Protein AF-A0A955X770-F1 (afdb_monomer_lite)

pLDDT: mean 94.18, std 4.95, range [61.41, 98.62]

Foldseek 3Di:
DAEAADAAPALWQEWEAALQLQKIWTWFDHPFPPQAKIKIWIAGRPPRHTQEIDIDSHGWQYWYALHNQKIWTWGQQQKIWIWGRPDSYIDTLDIDGDPFTFNYWYADSNSQKIWTFGQQQKIWIWGDDPSDTDTQEIDRHDRGGWQEWDADPVQQKIWIWWQVQWIWIDRNRDHDDDTDIARHDPRIFNYWDDPNPQWIWTWHQCQWTWIAGNDDDSDIDTLCVPNGDNGTFNYKEKWDFAADPVRHTAQIWIWTFGLCQWIWIDRPDDNDRTDIDRPVANGWNYKYFRQDRPPDDLQQRRGWIWIRGSQAKIKIFGAGNNRDTDDIYIHHYVLVVLLVQCVDPDVVSVQVSLVVLLPDSDVSSLVSLLCQLPPPPDVVSNLSSLQSLLVSLVVVCLVSLVVQCPPPDPSNVVSSVNSND

Sequence (421 aa):
MSQIQGPHFERLTAIAGSVSGRLIAIGGRRDAEGVTNSRVHFFEGKKLKPSAALELAAPVAALAFLADDVLAMATPHGHVMGADVSGEVPKATFGFTLDAAALALTRDVEGQRLFAATEDGKLLAFAFQGGQLSTLAIHTLSPRPLRAVAFDSITETLAAAGDEGVVFCVKAGASGGEPRRMPCGQGGVFSLAFTGDGRIAAGCGDGSIRLCFLDGAVDEEDRSGDDAHRGAVHALVLGPELLDEAGRPRPRRLFSAGADGTLASWFIDGRRKPKQIALGSTMLSGAIWVAPGGRAKPEEAGGRIAVSTDDRRLVVITLGEKSEPGETIEVGSAFEGLAAMLQARAPQARLQAVEAAAQQREDEARELLERALGQDGAPEVRQKAAEALGEGLRRRSRPALRAALSDPKAPVRAAALAALT

Radius of gyration: 23.53 Å; chains: 1; bounding box: 68×46×67 Å

Secondary structure (DSSP, 8-state):
-EEEE-S--SEEEEEEE-TTS-EEEEEEE--STT---EEEEEEETTT--EEEEEEESS---EEEEEETTEEEEE-TTSEEEEEE-SSSS-EEEEEEE-SS-EEEEEE-TTS-EEEEEETTSEEEEEEEETTEEEEEEEEE--SS-EEEEEEETTTTEEEEEETT-EEEEEETT-S--PPEEEE-SSS-EEEEEE-SSSEEEEEETTS-EEEEESSSSS-EEESSGGG--SS-EEEEEEPPP-B-TTSPBPPPEEEEEETTSEEEEEESSS-PPPEEEE-S-S-EEEEEEEPPPTT--GGGTT-EEEEEETTS-EEEEEE-TT--EEEEEEEE-HHHHHHHHTT-SSHHHHHHHHHHHHT--SHHHHHHHHHHHHH-SSHHHHHHHHHHHHHTT-GGGHHHHHHHTT-SSHHHHHHHHHHH-

Structure (mmCIF, N/CA/C/O backbone):
data_AF-A0A955X770-F1
#
_entry.id   AF-A0A955X770-F1
#
loop_
_atom_site.group_PDB
_atom_site.id
_atom_site.type_symbol
_atom_site.label_atom_id
_atom_site.label_alt_id
_atom_site.label_comp_id
_atom_site.label_asym_id
_atom_site.label_entity_id
_atom_site.label_seq_id
_atom_site.pdbx_PDB_ins_code
_atom_site.Cartn_x
_atom_site.Cartn_y
_atom_site.Cartn_z
_atom_site.occupancy
_atom_site.B_iso_or_equiv
_atom_site.auth_seq_id
_atom_site.auth_comp_id
_atom_site.auth_asym_id
_atom_site.auth_atom_id
_atom_site.pdbx_PDB_model_num
ATOM 1 N N . MET A 1 1 ? 4.876 -15.143 13.921 1.00 61.41 1 MET A N 1
ATOM 2 C CA . MET A 1 1 ? 4.662 -13.756 13.476 1.00 61.41 1 MET A CA 1
ATOM 3 C C . MET A 1 1 ? 4.644 -12.889 14.712 1.00 61.41 1 MET A C 1
ATOM 5 O O . MET A 1 1 ? 3.901 -13.201 15.635 1.00 61.41 1 MET A O 1
ATOM 9 N N . SER A 1 2 ? 5.522 -11.896 14.782 1.00 75.25 2 SER A N 1
ATOM 10 C CA . SER A 1 2 ? 5.441 -10.843 15.796 1.00 75.25 2 SER A CA 1
ATOM 11 C C . SER A 1 2 ? 4.467 -9.773 15.293 1.00 75.25 2 SER A C 1
ATOM 13 O O . SER A 1 2 ? 4.477 -9.460 14.105 1.00 75.25 2 SER A O 1
ATOM 15 N N . GLN A 1 3 ? 3.595 -9.264 16.167 1.00 84.94 3 GLN A N 1
ATOM 16 C CA . GLN A 1 3 ? 2.564 -8.287 15.802 1.00 84.94 3 GLN A CA 1
ATOM 17 C C . GLN A 1 3 ? 2.824 -6.962 16.522 1.00 84.94 3 GLN A C 1
ATOM 19 O O . GLN A 1 3 ? 2.985 -6.925 17.744 1.00 84.94 3 GLN A O 1
ATOM 24 N N . ILE A 1 4 ? 2.869 -5.879 15.756 1.00 92.25 4 ILE A N 1
ATOM 25 C CA . ILE A 1 4 ? 3.017 -4.496 16.211 1.00 92.25 4 ILE A CA 1
ATOM 26 C C . ILE A 1 4 ? 1.720 -3.764 15.863 1.00 92.25 4 ILE A C 1
ATOM 28 O O . ILE A 1 4 ? 1.116 -4.025 14.828 1.00 92.25 4 ILE A O 1
ATOM 32 N N . GLN A 1 5 ? 1.277 -2.848 16.719 1.00 92.94 5 GLN A N 1
ATOM 33 C CA . GLN A 1 5 ? 0.098 -2.029 16.437 1.00 92.94 5 GLN A CA 1
ATOM 34 C C . GLN A 1 5 ? 0.513 -0.757 15.689 1.00 92.94 5 GLN A C 1
ATOM 36 O O . GLN A 1 5 ? 1.357 0.000 16.174 1.00 92.94 5 GLN A O 1
ATOM 41 N N . GLY A 1 6 ? -0.052 -0.545 14.502 1.00 95.12 6 GLY A N 1
ATOM 42 C CA . GLY A 1 6 ? 0.153 0.643 13.679 1.00 95.12 6 GLY A CA 1
ATOM 43 C C . GLY A 1 6 ? -0.866 1.755 13.973 1.00 95.12 6 GLY A C 1
ATOM 44 O O . GLY A 1 6 ? -1.921 1.498 14.551 1.00 95.12 6 GLY A O 1
ATOM 45 N N . PRO A 1 7 ? -0.568 3.009 13.587 1.00 96.19 7 PRO A N 1
ATOM 46 C CA . PRO A 1 7 ? -1.440 4.164 13.814 1.00 96.19 7 PRO A CA 1
ATOM 47 C C . PRO A 1 7 ? -2.494 4.384 12.712 1.00 96.19 7 PRO A C 1
ATOM 49 O O . PRO A 1 7 ? -3.288 5.320 12.807 1.00 96.19 7 PRO A O 1
ATOM 52 N N . HIS A 1 8 ? -2.482 3.581 11.648 1.00 97.44 8 HIS A N 1
ATOM 53 C CA . HIS A 1 8 ? -3.271 3.801 10.436 1.00 97.44 8 HIS A CA 1
ATOM 54 C C . HIS A 1 8 ? -4.674 3.193 10.512 1.00 97.44 8 HIS A C 1
ATOM 56 O O . HIS A 1 8 ? -4.870 2.105 11.051 1.00 97.44 8 HIS A O 1
ATOM 62 N N . PHE A 1 9 ? -5.651 3.882 9.924 1.00 96.75 9 PHE A N 1
ATOM 63 C CA . PHE A 1 9 ? -7.031 3.400 9.744 1.00 96.75 9 PHE A CA 1
ATOM 64 C C . PHE A 1 9 ? -7.335 3.058 8.276 1.00 96.75 9 PHE A C 1
ATOM 66 O O . PHE A 1 9 ? -8.386 2.504 7.955 1.00 96.75 9 PHE A O 1
ATOM 73 N N . GLU A 1 10 ? -6.414 3.396 7.380 1.00 97.12 10 GLU A N 1
ATOM 74 C CA . GLU A 1 10 ? -6.522 3.249 5.940 1.00 97.12 10 GLU A CA 1
ATOM 75 C C . GLU A 1 10 ? -6.457 1.781 5.508 1.00 97.12 10 GLU A C 1
ATOM 77 O O . GLU A 1 10 ? -5.620 1.008 5.982 1.00 97.12 10 GLU A O 1
ATOM 82 N N . ARG A 1 11 ? -7.282 1.423 4.519 1.00 96.50 11 ARG A N 1
ATOM 83 C CA . ARG A 1 11 ? -6.989 0.301 3.621 1.00 96.50 11 ARG A CA 1
ATOM 84 C C . ARG A 1 11 ? -5.791 0.694 2.784 1.00 96.50 11 ARG A C 1
ATOM 86 O O . ARG A 1 11 ? -5.846 1.697 2.069 1.00 96.50 11 ARG A O 1
ATOM 93 N N . LEU A 1 12 ? -4.702 -0.054 2.913 1.00 97.12 12 LEU A N 1
ATOM 94 C CA . LEU A 1 12 ? -3.436 0.331 2.312 1.00 97.12 12 LEU A CA 1
ATOM 95 C C . LEU A 1 12 ? -3.476 -0.010 0.826 1.00 97.12 12 LEU A C 1
ATOM 97 O O . LEU A 1 12 ? -3.638 -1.172 0.460 1.00 97.12 12 LEU A O 1
ATOM 101 N N . THR A 1 13 ? -3.323 0.998 -0.024 1.00 95.06 13 THR A N 1
ATOM 102 C CA . THR A 1 13 ? -3.301 0.847 -1.489 1.00 95.06 13 THR A CA 1
ATOM 103 C C . THR A 1 13 ? -1.971 1.254 -2.099 1.00 95.06 13 THR A C 1
ATOM 105 O O . THR A 1 13 ? -1.721 0.932 -3.252 1.00 95.06 13 THR A O 1
ATOM 108 N N . ALA A 1 14 ? -1.116 1.939 -1.339 1.00 97.00 14 ALA A N 1
ATOM 109 C CA . ALA A 1 14 ? 0.183 2.383 -1.803 1.00 97.00 14 ALA A CA 1
ATOM 110 C C . ALA A 1 14 ? 1.250 2.180 -0.725 1.00 97.00 14 ALA A C 1
ATOM 112 O O . ALA A 1 14 ? 1.012 2.367 0.473 1.00 97.00 14 ALA A O 1
ATOM 113 N N . ILE A 1 15 ? 2.451 1.830 -1.175 1.00 98.56 15 ILE A N 1
ATOM 114 C CA . ILE A 1 15 ? 3.625 1.620 -0.335 1.00 98.56 15 ILE A CA 1
ATOM 115 C C . ILE A 1 15 ? 4.878 2.071 -1.090 1.00 98.56 15 ILE A C 1
ATOM 117 O O . ILE A 1 15 ? 4.993 1.846 -2.291 1.00 98.56 15 ILE A O 1
ATOM 121 N N . ALA A 1 16 ? 5.815 2.711 -0.392 1.00 98.19 16 ALA A N 1
ATOM 122 C CA . ALA A 1 16 ? 7.107 3.112 -0.943 1.00 98.19 16 ALA A CA 1
ATOM 123 C C . ALA A 1 16 ? 8.222 2.987 0.099 1.00 98.19 16 ALA A C 1
ATOM 125 O O . ALA A 1 16 ? 8.013 3.239 1.285 1.00 98.19 16 ALA A O 1
ATOM 126 N N . GLY A 1 17 ? 9.414 2.597 -0.349 1.00 96.69 17 GLY A N 1
ATOM 127 C CA . GLY A 1 17 ? 10.620 2.535 0.475 1.00 96.69 17 GLY A CA 1
ATOM 128 C C . GLY A 1 17 ? 11.558 3.682 0.138 1.00 96.69 17 GLY A C 1
ATOM 129 O O . GLY A 1 17 ? 11.697 4.039 -1.034 1.00 96.69 17 GLY A O 1
ATOM 130 N N . SER A 1 18 ? 12.202 4.257 1.151 1.00 95.50 18 SER A N 1
ATOM 131 C CA . SER A 1 18 ? 13.267 5.233 0.930 1.00 95.50 18 SER A CA 1
ATOM 132 C C . SER A 1 18 ? 14.493 4.559 0.310 1.00 95.50 18 SER A C 1
ATOM 134 O O . SER A 1 18 ? 14.666 3.342 0.407 1.00 95.50 18 SER A O 1
ATOM 136 N N . VAL A 1 19 ? 15.358 5.346 -0.329 1.00 92.12 19 VAL A N 1
ATOM 137 C CA . VAL A 1 19 ? 16.505 4.842 -1.102 1.00 92.12 19 VAL A CA 1
ATOM 138 C C . VAL A 1 19 ? 17.432 3.962 -0.259 1.00 92.12 19 VAL A C 1
ATOM 140 O O . VAL A 1 19 ? 17.829 2.888 -0.701 1.00 92.12 19 VAL A O 1
ATOM 143 N N . SER A 1 20 ? 17.737 4.379 0.970 1.00 92.69 20 SER A N 1
ATOM 144 C CA . SER A 1 20 ? 18.577 3.612 1.899 1.00 92.69 20 SER A CA 1
ATOM 145 C C . SER A 1 20 ? 17.832 2.517 2.666 1.00 92.69 20 SER A C 1
ATOM 147 O O . SER A 1 20 ? 18.439 1.833 3.490 1.00 92.69 20 SER A O 1
ATOM 149 N N . GLY A 1 21 ? 16.519 2.363 2.461 1.00 93.56 21 GLY A N 1
ATOM 150 C CA . GLY A 1 21 ? 15.670 1.486 3.271 1.00 93.56 21 GLY A CA 1
ATOM 151 C C . GLY A 1 21 ? 15.427 2.003 4.694 1.00 93.56 21 GLY A C 1
ATOM 152 O O . GLY A 1 21 ? 14.926 1.267 5.547 1.00 93.56 21 GLY A O 1
ATOM 153 N N . ARG A 1 22 ? 15.778 3.265 4.981 1.00 94.81 22 ARG A N 1
ATOM 154 C CA . ARG A 1 22 ? 15.577 3.884 6.298 1.00 94.81 22 ARG A CA 1
ATOM 155 C C . ARG A 1 22 ? 14.100 4.068 6.624 1.00 94.81 22 ARG A C 1
ATOM 157 O O . ARG A 1 22 ? 13.730 3.866 7.781 1.00 94.81 22 ARG A O 1
ATOM 164 N N . LEU A 1 23 ? 13.281 4.443 5.644 1.00 96.31 23 LEU A N 1
ATOM 165 C CA . LEU A 1 23 ? 11.851 4.677 5.834 1.00 96.31 23 LEU A CA 1
ATOM 166 C C . LEU A 1 23 ? 11.001 3.774 4.941 1.00 96.31 23 LEU A C 1
ATOM 168 O O . LEU A 1 23 ? 11.362 3.468 3.805 1.00 96.31 23 LEU A O 1
ATOM 172 N N . ILE A 1 24 ? 9.838 3.404 5.466 1.00 98.12 24 ILE A N 1
ATOM 173 C CA . ILE A 1 24 ? 8.719 2.831 4.719 1.00 98.12 24 ILE A CA 1
ATOM 174 C C . ILE A 1 24 ? 7.556 3.811 4.849 1.00 98.12 24 ILE A C 1
ATOM 176 O O . ILE A 1 24 ? 7.177 4.165 5.965 1.00 98.12 24 ILE A O 1
ATOM 180 N N . ALA A 1 25 ? 6.996 4.240 3.723 1.00 98.38 25 ALA A N 1
ATOM 181 C CA . ALA A 1 25 ? 5.769 5.019 3.666 1.00 98.38 25 ALA A CA 1
ATOM 182 C C . ALA A 1 25 ? 4.618 4.116 3.219 1.00 98.38 25 ALA A C 1
ATOM 184 O O . ALA A 1 25 ? 4.750 3.394 2.229 1.00 98.38 25 ALA A O 1
ATOM 185 N N . ILE A 1 26 ? 3.494 4.175 3.926 1.00 98.50 26 ILE A N 1
ATOM 186 C CA . ILE A 1 26 ? 2.242 3.527 3.528 1.00 98.50 26 ILE A CA 1
ATOM 187 C C . ILE A 1 26 ? 1.131 4.564 3.453 1.00 98.50 26 ILE A C 1
ATOM 189 O O . ILE A 1 26 ? 1.088 5.505 4.244 1.00 98.50 26 ILE A O 1
ATOM 193 N N . GLY A 1 27 ? 0.211 4.378 2.519 1.00 97.44 27 GLY A N 1
ATOM 194 C CA . GLY A 1 27 ? -0.976 5.208 2.389 1.00 97.44 27 GLY A CA 1
ATOM 195 C C . GLY A 1 27 ? -2.106 4.430 1.740 1.00 97.44 27 GLY A C 1
ATOM 196 O O . GLY A 1 27 ? -1.912 3.332 1.206 1.00 97.44 27 GLY A O 1
ATOM 197 N N . GLY A 1 28 ? -3.301 5.002 1.765 1.00 96.56 28 GLY A N 1
ATOM 198 C CA . GLY A 1 28 ? -4.363 4.467 0.937 1.00 96.56 28 GLY A CA 1
ATOM 199 C C . GLY A 1 28 ? -5.678 5.193 1.068 1.00 96.56 28 GLY A C 1
ATOM 200 O O . GLY A 1 28 ? -5.723 6.406 0.878 1.00 96.56 28 GLY A O 1
ATOM 201 N N . ARG A 1 29 ? -6.754 4.447 1.315 1.00 95.75 29 ARG A N 1
ATOM 202 C CA . ARG A 1 29 ? -8.113 4.993 1.375 1.00 95.75 29 ARG A CA 1
ATOM 203 C C . ARG A 1 29 ? -8.807 4.621 2.672 1.00 95.75 29 ARG A C 1
ATOM 205 O O . ARG A 1 29 ? -8.610 3.531 3.207 1.00 95.75 29 ARG A O 1
ATOM 212 N N . ARG A 1 30 ? -9.681 5.506 3.133 1.00 95.50 30 ARG A N 1
ATOM 213 C CA . ARG A 1 30 ? -10.681 5.195 4.153 1.00 95.50 30 ARG A CA 1
ATOM 214 C C . ARG A 1 30 ? -11.963 4.770 3.446 1.00 95.50 30 ARG A C 1
ATOM 216 O O . ARG A 1 30 ? -12.318 5.333 2.417 1.00 95.50 30 ARG A O 1
ATOM 223 N N . ASP A 1 31 ? -12.616 3.736 3.953 1.00 91.50 31 ASP A N 1
ATOM 224 C CA . ASP A 1 31 ? -13.779 3.092 3.328 1.00 91.50 31 ASP A CA 1
ATOM 225 C C . ASP A 1 31 ? -15.113 3.480 3.984 1.00 91.50 31 ASP A C 1
ATOM 227 O O . ASP A 1 31 ? -16.155 2.897 3.692 1.00 91.50 31 ASP A O 1
ATOM 231 N N . ALA A 1 32 ? -15.092 4.499 4.844 1.00 91.12 32 ALA A N 1
ATOM 232 C CA . ALA A 1 32 ? -16.288 5.093 5.418 1.00 91.12 32 ALA A CA 1
ATOM 233 C C . ALA A 1 32 ? -16.945 6.099 4.457 1.00 91.12 32 ALA A C 1
ATOM 235 O O . ALA A 1 32 ? -16.284 6.931 3.835 1.00 91.12 32 ALA A O 1
ATOM 236 N N . GLU A 1 33 ? -18.276 6.067 4.380 1.00 86.38 33 GLU A N 1
ATOM 237 C CA . GLU A 1 33 ? -19.050 6.973 3.530 1.00 86.38 33 GLU A CA 1
ATOM 238 C C . GLU A 1 33 ? -18.791 8.452 3.883 1.00 86.38 33 GLU A C 1
ATOM 240 O O . GLU A 1 33 ? -18.834 8.866 5.047 1.00 86.38 33 GLU A O 1
ATOM 245 N N . GLY A 1 34 ? -18.514 9.263 2.858 1.00 86.19 34 GLY A N 1
ATOM 246 C CA . GLY A 1 34 ? -18.238 10.694 3.005 1.00 86.19 34 GLY A CA 1
ATOM 247 C C . GLY A 1 34 ? -16.888 11.029 3.652 1.00 86.19 34 GLY A C 1
ATOM 248 O O . GLY A 1 34 ? -16.647 12.197 3.948 1.00 86.19 34 GLY A O 1
ATOM 249 N N . VAL A 1 35 ? -16.017 10.044 3.887 1.00 90.88 35 VAL A N 1
ATOM 250 C CA . VAL A 1 35 ? -14.637 10.267 4.333 1.00 90.88 35 VAL A CA 1
ATOM 251 C C . VAL A 1 35 ? -13.724 10.269 3.114 1.00 90.88 35 VAL A C 1
ATOM 253 O O . VAL A 1 35 ? -13.525 9.241 2.476 1.00 90.88 35 VAL A O 1
ATOM 256 N N . THR A 1 36 ? -13.177 11.436 2.781 1.00 90.31 36 THR A N 1
ATOM 257 C CA . THR A 1 36 ? -12.259 11.595 1.641 1.00 90.31 36 THR A CA 1
ATOM 258 C C . THR A 1 36 ? -10.816 11.798 2.077 1.00 90.31 36 THR A C 1
ATOM 260 O O . THR A 1 36 ? -9.906 11.548 1.294 1.00 90.31 36 THR A O 1
ATOM 263 N N . ASN A 1 37 ? -10.587 12.239 3.315 1.00 93.62 37 ASN A N 1
ATOM 264 C CA . ASN A 1 37 ? -9.243 12.436 3.829 1.00 93.62 37 ASN A CA 1
ATOM 265 C C . ASN A 1 37 ? -8.536 11.100 4.092 1.00 93.62 37 ASN A C 1
ATOM 267 O O . ASN A 1 37 ? -9.158 10.075 4.373 1.00 93.62 37 ASN A O 1
ATOM 271 N N . SER A 1 38 ? -7.213 11.135 4.026 1.00 95.75 38 SER A N 1
ATOM 272 C CA . SER A 1 38 ? -6.336 10.000 4.293 1.00 95.75 38 SER A CA 1
ATOM 273 C C . SER A 1 38 ? -5.038 10.500 4.907 1.00 95.75 38 SER A C 1
ATOM 275 O O . SER A 1 38 ? -4.719 11.683 4.819 1.00 95.75 38 SER A O 1
ATOM 277 N N . ARG A 1 39 ? -4.250 9.595 5.479 1.00 96.12 39 ARG A N 1
ATOM 278 C CA . ARG A 1 39 ? -2.874 9.876 5.872 1.00 96.12 39 ARG A CA 1
ATOM 279 C C . ARG A 1 39 ? -1.887 9.016 5.101 1.00 96.12 39 ARG A C 1
ATOM 281 O O . ARG A 1 39 ? -2.197 7.898 4.686 1.00 96.12 39 ARG A O 1
ATOM 288 N N . VAL A 1 40 ? -0.680 9.548 4.950 1.00 97.56 40 VAL A N 1
ATOM 289 C CA . VAL A 1 40 ? 0.520 8.753 4.683 1.00 97.56 40 VAL A CA 1
ATOM 290 C C . VAL A 1 40 ? 1.260 8.585 5.998 1.00 97.56 40 VAL A C 1
ATOM 292 O O . VAL A 1 40 ? 1.546 9.571 6.675 1.00 97.56 40 VAL A O 1
ATOM 295 N N . HIS A 1 41 ? 1.565 7.346 6.361 1.00 97.69 41 HIS A N 1
ATOM 296 C CA . HIS A 1 41 ? 2.258 6.997 7.599 1.00 97.69 41 HIS A CA 1
ATOM 297 C C . HIS A 1 41 ? 3.672 6.533 7.292 1.00 97.69 41 HIS A C 1
ATOM 299 O O . HIS A 1 41 ? 3.893 5.783 6.339 1.00 97.69 41 HIS A O 1
ATOM 305 N N . PHE A 1 42 ? 4.617 6.951 8.126 1.00 97.38 42 PHE A N 1
ATOM 306 C CA . PHE A 1 42 ? 6.033 6.650 7.979 1.00 97.38 42 PHE A CA 1
ATOM 307 C C . PHE A 1 42 ? 6.506 5.744 9.109 1.00 97.38 42 PHE A C 1
ATOM 309 O O . PHE A 1 42 ? 6.195 5.974 10.280 1.00 97.38 42 PHE A O 1
ATOM 316 N N . PHE A 1 43 ? 7.286 4.728 8.753 1.00 96.94 43 PHE A N 1
ATOM 317 C CA . PHE A 1 43 ? 7.872 3.767 9.678 1.00 96.94 43 PHE A CA 1
ATOM 318 C C . PHE A 1 43 ? 9.380 3.680 9.473 1.00 96.94 43 PHE A C 1
ATOM 320 O O . PHE A 1 43 ? 9.862 3.682 8.340 1.00 96.94 43 PHE A O 1
ATOM 327 N N . GLU A 1 44 ? 10.129 3.510 10.562 1.00 94.88 44 GLU A N 1
ATOM 328 C CA . GLU A 1 44 ? 11.535 3.104 10.491 1.00 94.88 44 GLU A CA 1
ATOM 329 C C . GLU A 1 44 ? 11.652 1.719 9.827 1.00 94.88 44 GLU A C 1
ATOM 331 O O . GLU A 1 44 ? 11.103 0.742 10.335 1.00 94.88 44 GLU A O 1
ATOM 336 N N . GLY A 1 45 ? 12.430 1.578 8.753 1.00 92.44 45 GLY A N 1
ATOM 337 C CA . GLY A 1 45 ? 12.484 0.341 7.959 1.00 92.44 45 GLY A CA 1
ATOM 338 C C . GLY A 1 45 ? 12.980 -0.900 8.718 1.00 92.44 45 GLY A C 1
ATOM 339 O O . GLY A 1 45 ? 12.553 -2.021 8.433 1.00 92.44 45 GLY A O 1
ATOM 340 N N . LYS A 1 46 ? 13.840 -0.728 9.738 1.00 90.44 46 LYS A N 1
ATOM 341 C CA . LYS A 1 46 ? 14.363 -1.851 10.545 1.00 90.44 46 LYS A CA 1
ATOM 342 C C . LYS A 1 46 ? 13.473 -2.209 11.737 1.00 90.44 46 LYS A C 1
ATOM 344 O O . LYS A 1 46 ? 13.197 -3.386 11.964 1.00 90.44 46 LYS A O 1
ATOM 349 N N . LYS A 1 47 ? 13.066 -1.220 12.533 1.00 91.94 47 LYS A N 1
ATOM 350 C CA . LYS A 1 47 ? 12.312 -1.451 13.778 1.00 91.94 47 LYS A CA 1
ATOM 351 C C . LYS A 1 47 ? 10.801 -1.403 13.592 1.00 91.94 47 LYS A C 1
ATOM 353 O O . LYS A 1 47 ? 10.088 -1.794 14.507 1.00 91.94 47 LYS A O 1
ATOM 358 N N . LEU A 1 48 ? 10.334 -0.916 12.441 1.00 95.44 48 LEU A N 1
ATOM 359 C CA . LEU A 1 48 ? 8.921 -0.691 12.138 1.00 95.44 48 LEU A CA 1
ATOM 360 C C . LEU A 1 48 ? 8.239 0.187 13.192 1.00 95.44 48 LEU A C 1
ATOM 362 O O . LEU A 1 48 ? 7.060 0.031 13.494 1.00 95.44 48 LEU A O 1
ATOM 366 N N . LYS A 1 49 ? 9.004 1.118 13.771 1.00 94.62 49 LYS A N 1
ATOM 367 C CA . LYS A 1 49 ? 8.474 2.117 14.687 1.00 94.62 49 LYS A CA 1
ATOM 368 C C . LYS A 1 49 ? 7.826 3.232 13.857 1.00 94.62 49 LYS A C 1
ATOM 370 O O . LYS A 1 49 ? 8.504 3.744 12.964 1.00 94.62 49 LYS A O 1
ATOM 375 N N . PRO A 1 50 ? 6.576 3.631 14.146 1.00 94.75 50 PRO A N 1
ATOM 376 C CA . PRO A 1 50 ? 5.979 4.811 13.531 1.00 94.75 50 PRO A CA 1
ATOM 377 C C . PRO A 1 50 ? 6.819 6.056 13.840 1.00 94.75 50 PRO A C 1
ATOM 379 O O . PRO A 1 50 ? 7.154 6.296 15.004 1.00 94.75 50 PRO A O 1
ATOM 382 N N . SER A 1 51 ? 7.172 6.826 12.813 1.00 92.69 51 SER A N 1
ATOM 383 C CA . SER A 1 51 ? 8.010 8.025 12.944 1.00 92.69 51 SER A CA 1
ATOM 384 C C . SER A 1 51 ? 7.232 9.318 12.719 1.00 92.69 51 SER A C 1
ATOM 386 O O . SER A 1 51 ? 7.455 10.283 13.441 1.00 92.69 51 SER A O 1
ATOM 388 N N . ALA A 1 52 ? 6.321 9.339 11.746 1.00 94.19 52 ALA A N 1
ATOM 389 C CA . ALA A 1 52 ? 5.531 10.512 11.391 1.00 94.19 52 ALA A CA 1
ATOM 390 C C . ALA A 1 52 ? 4.271 10.119 10.605 1.00 94.19 52 ALA A C 1
ATOM 392 O O . ALA A 1 52 ? 4.153 8.990 10.122 1.00 94.19 52 ALA A O 1
ATOM 393 N N . ALA A 1 53 ? 3.356 11.071 10.426 1.00 95.44 53 ALA A N 1
ATOM 394 C CA . ALA A 1 53 ? 2.244 10.961 9.490 1.00 95.44 53 ALA A CA 1
ATOM 395 C C . ALA A 1 53 ? 1.973 12.312 8.815 1.00 95.44 53 ALA A C 1
ATOM 397 O O . ALA A 1 53 ? 2.197 13.364 9.414 1.00 95.44 53 ALA A O 1
ATOM 398 N N . LEU A 1 54 ? 1.483 12.271 7.578 1.00 95.62 54 LEU A N 1
ATOM 399 C CA . LEU A 1 54 ? 1.076 13.440 6.805 1.00 95.62 54 LEU A CA 1
ATOM 400 C C . LEU A 1 54 ? -0.399 13.320 6.420 1.00 95.62 54 LEU A C 1
ATOM 402 O O . LEU A 1 54 ? -0.798 12.337 5.801 1.00 95.62 54 LEU A O 1
ATOM 406 N N . GLU A 1 55 ? -1.189 14.328 6.781 1.00 94.62 55 GLU A N 1
ATOM 407 C CA . GLU A 1 55 ? -2.611 14.433 6.442 1.00 94.62 55 GLU A CA 1
ATOM 408 C C . GLU A 1 55 ? -2.811 14.881 4.995 1.00 94.62 55 GLU A C 1
ATOM 410 O O . GLU A 1 55 ? -2.159 15.813 4.523 1.00 94.62 55 GLU A O 1
ATOM 415 N N . LEU A 1 56 ? -3.770 14.256 4.319 1.00 93.69 56 LEU A N 1
ATOM 416 C CA . LEU A 1 56 ? -4.163 14.550 2.948 1.00 93.69 56 LEU A CA 1
ATOM 417 C C . LEU A 1 56 ? -5.686 14.673 2.860 1.00 93.69 56 LEU A C 1
ATOM 419 O O . LEU A 1 56 ? -6.431 13.941 3.509 1.00 93.69 56 LEU A O 1
ATOM 423 N N . ALA A 1 57 ? -6.164 15.581 2.010 1.00 92.88 57 ALA A N 1
ATOM 424 C CA . ALA A 1 57 ? -7.598 15.782 1.777 1.00 92.88 57 ALA A CA 1
ATOM 425 C C . ALA A 1 57 ? -8.240 14.701 0.880 1.00 92.88 57 ALA A C 1
ATOM 427 O O . ALA A 1 57 ? -9.463 14.678 0.731 1.00 92.88 57 ALA A O 1
ATOM 428 N N . ALA A 1 58 ? -7.418 13.828 0.289 1.00 94.25 58 ALA A N 1
ATOM 429 C CA . ALA A 1 58 ? -7.807 12.781 -0.647 1.00 94.25 58 ALA A CA 1
ATOM 430 C C . ALA A 1 58 ? -7.062 11.464 -0.340 1.00 94.25 58 ALA A C 1
ATOM 432 O O . ALA A 1 58 ? -6.009 11.500 0.309 1.00 94.25 58 ALA A O 1
ATOM 433 N N . PRO A 1 59 ? -7.556 10.314 -0.839 1.00 95.94 59 PRO A N 1
ATOM 434 C CA . PRO A 1 59 ? -6.839 9.046 -0.768 1.00 95.94 59 PRO A CA 1
ATOM 435 C C . PRO A 1 59 ? -5.510 9.072 -1.528 1.00 95.94 59 PRO A C 1
ATOM 437 O O . PRO A 1 59 ? -5.277 9.916 -2.396 1.00 95.94 59 PRO A O 1
ATOM 440 N N . VAL A 1 60 ? -4.665 8.088 -1.241 1.00 96.44 60 VAL A N 1
ATOM 441 C CA . VAL A 1 60 ? -3.358 7.911 -1.882 1.00 96.44 60 VAL A CA 1
ATOM 442 C C . VAL A 1 60 ? -3.444 6.812 -2.937 1.00 96.44 60 VAL A C 1
ATOM 444 O O . VAL A 1 60 ? -3.725 5.657 -2.620 1.00 96.44 60 VAL A O 1
ATOM 447 N N . ALA A 1 61 ? -3.184 7.174 -4.191 1.00 96.06 61 ALA A N 1
ATOM 448 C CA . ALA A 1 61 ? -3.146 6.248 -5.320 1.00 96.06 61 ALA A CA 1
ATOM 449 C C . ALA A 1 61 ? -1.754 5.629 -5.508 1.00 96.06 61 ALA A C 1
ATOM 451 O O . ALA A 1 61 ? -1.645 4.424 -5.698 1.00 96.06 61 ALA A O 1
ATOM 452 N N . ALA A 1 62 ? -0.691 6.433 -5.410 1.00 97.62 62 ALA A N 1
ATOM 453 C CA . ALA A 1 62 ? 0.680 5.968 -5.597 1.00 97.62 62 ALA A CA 1
ATOM 454 C C . ALA A 1 62 ? 1.675 6.761 -4.743 1.00 97.62 62 ALA A C 1
ATOM 456 O O . ALA A 1 62 ? 1.448 7.929 -4.420 1.00 97.62 62 ALA A O 1
ATOM 457 N N . LEU A 1 63 ? 2.791 6.119 -4.401 1.00 98.38 63 LEU A N 1
ATOM 458 C CA . LEU A 1 63 ? 3.874 6.675 -3.591 1.00 98.38 63 LEU A CA 1
ATOM 459 C C . LEU A 1 63 ? 5.222 6.382 -4.257 1.00 98.38 63 LEU A C 1
ATOM 461 O O . LEU A 1 63 ? 5.433 5.274 -4.741 1.00 98.38 63 LEU A O 1
ATOM 465 N N . ALA A 1 64 ? 6.149 7.339 -4.225 1.00 97.69 64 ALA A N 1
ATOM 466 C CA . ALA A 1 64 ? 7.541 7.118 -4.613 1.00 97.69 64 ALA A CA 1
ATOM 467 C C . ALA A 1 64 ? 8.475 8.069 -3.857 1.00 97.69 64 ALA A C 1
ATOM 469 O O . ALA A 1 64 ? 8.275 9.281 -3.863 1.00 97.69 64 ALA A O 1
ATOM 470 N N . PHE A 1 65 ? 9.520 7.541 -3.222 1.00 97.12 65 PHE A N 1
ATOM 471 C CA . PHE A 1 65 ? 10.589 8.381 -2.680 1.00 97.12 65 PHE A CA 1
ATOM 472 C C . PHE A 1 65 ? 11.498 8.845 -3.813 1.00 97.12 65 PHE A C 1
ATOM 474 O O . PHE A 1 65 ? 12.044 7.997 -4.514 1.00 97.12 65 PHE A O 1
ATOM 481 N N . LEU A 1 66 ? 11.676 10.161 -3.957 1.00 94.94 66 LEU A N 1
ATOM 482 C CA . LEU A 1 66 ? 12.665 10.790 -4.840 1.00 94.94 66 LEU A CA 1
ATOM 483 C C . LEU A 1 66 ? 14.054 10.767 -4.199 1.00 94.94 66 LEU A C 1
ATOM 485 O O . LEU A 1 66 ? 15.029 10.405 -4.839 1.00 94.94 66 LEU A O 1
ATOM 489 N N . ALA A 1 67 ? 14.126 11.061 -2.905 1.00 91.88 67 ALA A N 1
ATOM 490 C CA . ALA A 1 67 ? 15.327 10.942 -2.084 1.00 91.88 67 ALA A CA 1
ATOM 491 C C . ALA A 1 67 ? 14.964 10.272 -0.754 1.00 91.88 67 ALA A C 1
ATOM 493 O O . ALA A 1 67 ? 13.795 9.992 -0.505 1.00 91.88 67 ALA A O 1
ATOM 494 N N . ASP A 1 68 ? 15.931 10.037 0.133 1.00 91.50 68 ASP A N 1
ATOM 495 C CA . ASP A 1 68 ? 15.645 9.421 1.438 1.00 91.50 68 ASP A CA 1
ATOM 496 C C . ASP A 1 68 ? 14.671 10.220 2.314 1.00 91.50 68 ASP A C 1
ATOM 498 O O . ASP A 1 68 ? 14.024 9.644 3.190 1.00 91.50 68 ASP A O 1
ATOM 502 N N . ASP A 1 69 ? 14.582 11.523 2.061 1.00 93.44 69 ASP A N 1
ATOM 503 C CA . ASP A 1 69 ? 13.765 12.482 2.796 1.00 93.44 69 ASP A CA 1
ATOM 504 C C . ASP A 1 69 ? 12.712 13.170 1.922 1.00 93.44 69 ASP A C 1
ATOM 506 O O . ASP A 1 69 ? 12.002 14.035 2.413 1.00 93.44 69 ASP A O 1
ATOM 510 N N . VAL A 1 70 ? 12.579 12.818 0.638 1.00 95.19 70 VAL A N 1
ATOM 511 C CA . VAL A 1 70 ? 11.617 13.472 -0.265 1.00 95.19 70 VAL A CA 1
ATOM 512 C C . VAL A 1 70 ? 10.667 12.435 -0.840 1.00 95.19 70 VAL A C 1
ATOM 514 O O . VAL A 1 70 ? 11.077 11.598 -1.643 1.00 95.19 70 VAL A O 1
ATOM 517 N N . LEU A 1 71 ? 9.395 12.506 -0.453 1.00 97.19 71 LEU A N 1
ATOM 518 C CA . LEU A 1 71 ? 8.333 11.620 -0.923 1.00 97.19 71 LEU A CA 1
ATOM 519 C C . LEU A 1 71 ? 7.430 12.343 -1.927 1.00 97.19 71 LEU A C 1
ATOM 521 O O . LEU A 1 71 ? 6.919 13.418 -1.629 1.00 97.19 71 LEU A O 1
ATOM 525 N N . ALA A 1 72 ? 7.179 11.721 -3.077 1.00 97.50 72 ALA A N 1
ATOM 526 C CA . ALA A 1 72 ? 6.113 12.079 -4.004 1.00 97.50 72 ALA A CA 1
ATOM 527 C C . ALA A 1 72 ? 4.881 11.188 -3.770 1.00 97.50 72 ALA A C 1
ATOM 529 O O . ALA A 1 72 ? 4.995 9.977 -3.561 1.00 97.50 72 ALA A O 1
ATOM 530 N N . MET A 1 73 ? 3.701 11.798 -3.812 1.00 97.56 73 MET A N 1
ATOM 531 C CA . MET A 1 73 ? 2.410 11.178 -3.521 1.00 97.56 73 MET A CA 1
ATOM 532 C C . MET A 1 73 ? 1.418 11.575 -4.605 1.00 97.56 73 MET A C 1
ATOM 534 O O . MET A 1 73 ? 1.248 12.764 -4.866 1.00 97.56 73 MET A O 1
ATOM 538 N N . ALA A 1 74 ? 0.745 10.605 -5.214 1.00 97.12 74 ALA A N 1
ATOM 539 C CA . ALA A 1 74 ? -0.343 10.858 -6.150 1.00 97.12 74 ALA A CA 1
ATOM 540 C C . ALA A 1 74 ? -1.695 10.526 -5.525 1.00 97.12 74 ALA A C 1
ATOM 542 O O . ALA A 1 74 ? -1.832 9.549 -4.786 1.00 97.12 74 ALA A O 1
ATOM 543 N N . THR A 1 75 ? -2.702 11.321 -5.867 1.00 95.69 75 THR A N 1
ATOM 544 C CA . THR A 1 75 ? -4.100 11.110 -5.477 1.00 95.69 75 THR A CA 1
ATOM 545 C C . THR A 1 75 ? -4.927 10.606 -6.668 1.00 95.69 75 THR A C 1
ATOM 547 O O . THR A 1 75 ? -4.565 10.868 -7.821 1.00 95.69 75 THR A O 1
ATOM 550 N N . PRO A 1 76 ? -6.084 9.962 -6.427 1.00 92.44 76 PRO A N 1
ATOM 551 C CA . PRO A 1 76 ? -7.016 9.567 -7.487 1.00 92.44 76 PRO A CA 1
ATOM 552 C C . PRO A 1 76 ? -7.592 10.723 -8.321 1.00 92.44 76 PRO A C 1
ATOM 554 O O . PRO A 1 76 ? -8.274 10.475 -9.305 1.00 92.44 76 PRO A O 1
ATOM 557 N N . HIS A 1 77 ? -7.357 11.981 -7.941 1.00 90.25 77 HIS A N 1
ATOM 558 C CA . HIS A 1 77 ? -7.864 13.161 -8.653 1.00 90.25 77 HIS A CA 1
ATOM 559 C C . HIS A 1 77 ? -6.777 13.874 -9.473 1.00 90.25 77 HIS A C 1
ATOM 561 O O . HIS A 1 77 ? -6.933 15.036 -9.828 1.00 90.25 77 HIS A O 1
ATOM 567 N N . GLY A 1 78 ? -5.645 13.209 -9.733 1.00 92.81 78 GLY A N 1
ATOM 568 C CA . GLY A 1 78 ? -4.549 13.766 -10.535 1.00 92.81 78 GLY A CA 1
ATOM 569 C C . GLY A 1 78 ? -3.635 14.731 -9.780 1.00 92.81 78 GLY A C 1
ATOM 570 O O . GLY A 1 78 ? -2.594 15.117 -10.309 1.00 92.81 78 GLY A O 1
ATOM 571 N N . HIS A 1 79 ? -3.951 15.098 -8.533 1.00 95.19 79 HIS A N 1
ATOM 572 C CA . HIS A 1 79 ? -3.021 15.872 -7.713 1.00 95.19 79 HIS A CA 1
ATOM 573 C C . HIS A 1 79 ? -1.808 15.020 -7.349 1.00 95.19 79 HIS A C 1
ATOM 575 O O . HIS A 1 79 ? -1.960 13.926 -6.796 1.00 95.19 79 HIS A O 1
ATOM 581 N N . VAL A 1 80 ? -0.622 15.555 -7.622 1.00 95.50 80 VAL A N 1
ATOM 582 C CA . VAL A 1 80 ? 0.663 15.004 -7.204 1.00 95.50 80 VAL A CA 1
ATOM 583 C C . VAL A 1 80 ? 1.320 16.004 -6.264 1.00 95.50 80 VAL A C 1
ATOM 585 O O . VAL A 1 80 ? 1.458 17.181 -6.593 1.00 95.50 80 VAL A O 1
ATOM 588 N N . MET A 1 81 ? 1.712 15.541 -5.082 1.00 94.88 81 MET A N 1
ATOM 589 C CA . MET A 1 81 ? 2.269 16.356 -4.006 1.00 94.88 81 MET A CA 1
ATOM 590 C C . MET A 1 81 ? 3.603 15.783 -3.537 1.00 94.88 81 MET A C 1
ATOM 592 O O . MET A 1 81 ? 3.777 14.569 -3.466 1.00 94.88 81 MET A O 1
ATOM 596 N N . GLY A 1 82 ? 4.531 16.666 -3.191 1.00 95.19 82 GLY A N 1
ATOM 597 C CA . GLY A 1 82 ? 5.810 16.339 -2.581 1.00 95.19 82 GLY A CA 1
ATOM 598 C C . GLY A 1 82 ? 5.823 16.682 -1.101 1.00 95.19 82 GLY A C 1
ATOM 599 O O . GLY A 1 82 ? 5.231 17.686 -0.701 1.00 95.19 82 GLY A O 1
ATOM 600 N N . ALA A 1 83 ? 6.529 15.895 -0.296 1.00 95.62 83 ALA A N 1
ATOM 601 C CA . ALA A 1 83 ? 6.824 16.233 1.088 1.00 95.62 83 ALA A CA 1
ATOM 602 C C . ALA A 1 83 ? 8.280 15.934 1.461 1.00 95.62 83 ALA A C 1
ATOM 604 O O . ALA A 1 83 ? 8.826 14.900 1.078 1.00 95.62 83 ALA A O 1
ATOM 605 N N . ASP A 1 84 ? 8.876 16.841 2.233 1.00 94.94 84 ASP A N 1
ATOM 606 C CA . ASP A 1 84 ? 10.112 16.631 2.982 1.00 94.94 84 ASP A CA 1
ATOM 607 C C . ASP A 1 84 ? 9.767 15.953 4.313 1.00 94.94 84 ASP A C 1
ATOM 609 O O . ASP A 1 84 ? 8.925 16.445 5.069 1.00 94.94 84 ASP A O 1
ATOM 613 N N . VAL A 1 85 ? 10.400 14.813 4.580 1.00 94.50 85 VAL A N 1
ATOM 614 C CA . VAL A 1 85 ? 10.176 13.958 5.754 1.00 94.50 85 VAL A CA 1
ATOM 615 C C . VAL A 1 85 ? 11.427 13.833 6.634 1.00 94.50 85 VAL A C 1
ATOM 617 O O . VAL A 1 85 ? 11.506 12.933 7.468 1.00 94.50 85 VAL A O 1
ATOM 620 N N . SER A 1 86 ? 12.404 14.728 6.463 1.00 91.81 86 SER A N 1
ATOM 621 C CA . SER A 1 86 ? 13.633 14.768 7.270 1.00 91.81 86 SER A CA 1
ATOM 622 C C . SER A 1 86 ? 13.394 15.200 8.719 1.00 91.81 86 SER A C 1
ATOM 624 O O . SER A 1 86 ? 14.129 14.797 9.623 1.00 91.81 86 SER A O 1
ATOM 626 N N . GLY A 1 87 ? 12.371 16.027 8.949 1.00 86.06 87 GLY A N 1
ATOM 627 C CA . GLY A 1 87 ? 11.962 16.488 10.273 1.00 86.06 87 GLY A CA 1
ATOM 628 C C . GLY A 1 87 ? 10.923 15.582 10.937 1.00 86.06 87 GLY A C 1
ATOM 629 O O . GLY A 1 87 ? 10.315 14.727 10.302 1.00 86.06 87 GLY A O 1
ATOM 630 N N . GLU A 1 88 ? 10.656 15.825 12.224 1.00 85.12 88 GLU A N 1
ATOM 631 C CA . GLU A 1 88 ? 9.598 15.116 12.968 1.00 85.12 88 GLU A CA 1
ATOM 632 C C . GLU A 1 88 ? 8.200 15.334 12.370 1.00 85.12 88 GLU A C 1
ATOM 634 O O . GLU A 1 88 ? 7.329 14.471 12.464 1.00 85.12 88 GLU A O 1
ATOM 639 N N . VAL A 1 89 ? 7.990 16.494 11.742 1.00 91.19 89 VAL A N 1
ATOM 640 C CA . VAL A 1 89 ? 6.743 16.851 11.065 1.00 91.19 89 VAL A CA 1
ATOM 641 C C . VAL A 1 89 ? 7.020 16.973 9.567 1.00 91.19 89 VAL A C 1
ATOM 643 O O . VAL A 1 89 ? 7.756 17.887 9.176 1.00 91.19 89 VAL A O 1
ATOM 646 N N . PRO A 1 90 ? 6.431 16.098 8.730 1.00 93.88 90 PRO A N 1
ATOM 647 C CA . PRO A 1 90 ? 6.528 16.195 7.283 1.00 93.88 90 PRO A CA 1
ATOM 648 C C . PRO A 1 90 ? 6.010 17.537 6.765 1.00 93.88 90 PRO A C 1
ATOM 650 O O . PRO A 1 90 ? 4.970 18.027 7.212 1.00 93.88 90 PRO A O 1
ATOM 653 N N . LYS A 1 91 ? 6.714 18.130 5.801 1.00 91.88 91 LYS A N 1
ATOM 654 C CA . LYS A 1 91 ? 6.362 19.428 5.210 1.00 91.88 91 LYS A CA 1
ATOM 655 C C . LYS A 1 91 ? 6.137 19.285 3.719 1.00 91.88 91 LYS A C 1
ATOM 657 O O . LYS A 1 91 ? 6.999 18.766 3.023 1.00 91.88 91 LYS A O 1
ATOM 662 N N . ALA A 1 92 ? 5.010 19.788 3.221 1.00 91.81 92 ALA A N 1
ATOM 663 C CA . ALA A 1 92 ? 4.766 19.842 1.785 1.00 91.81 92 ALA A CA 1
ATOM 664 C C . ALA A 1 92 ? 5.841 20.699 1.087 1.00 91.81 92 ALA A C 1
ATOM 666 O O . ALA A 1 92 ? 6.145 21.801 1.544 1.00 91.81 92 ALA A O 1
ATOM 667 N N . THR A 1 93 ? 6.410 20.189 -0.004 1.00 92.88 93 THR A N 1
ATOM 668 C CA . THR A 1 93 ? 7.494 20.839 -0.761 1.00 92.88 93 THR A CA 1
ATOM 669 C C . THR A 1 93 ? 7.051 21.303 -2.139 1.00 92.88 93 THR A C 1
ATOM 671 O O . THR A 1 93 ? 7.425 22.393 -2.563 1.00 92.88 93 THR A O 1
ATOM 674 N N . PHE A 1 94 ? 6.225 20.514 -2.823 1.00 92.88 94 PHE A N 1
ATOM 675 C CA . PHE A 1 94 ? 5.669 20.858 -4.129 1.00 92.88 94 PHE A CA 1
ATOM 676 C C . PHE A 1 94 ? 4.280 20.267 -4.325 1.00 92.88 94 PHE A C 1
ATOM 678 O O . PHE A 1 94 ? 3.863 19.354 -3.615 1.00 92.88 94 PHE A O 1
ATOM 685 N N . GLY A 1 95 ? 3.565 20.777 -5.322 1.00 92.75 95 GLY A N 1
ATOM 686 C CA . GLY A 1 95 ? 2.278 20.243 -5.731 1.00 92.75 95 GLY A CA 1
ATOM 687 C C . GLY A 1 95 ? 1.928 20.687 -7.142 1.00 92.75 95 GLY A C 1
ATOM 688 O O . GLY A 1 95 ? 2.182 21.830 -7.516 1.00 92.75 95 GLY A O 1
ATOM 689 N N . PHE A 1 96 ? 1.354 19.782 -7.921 1.00 91.69 96 PHE A N 1
ATOM 690 C CA . PHE A 1 96 ? 0.831 20.056 -9.253 1.00 91.69 96 PHE A CA 1
ATOM 691 C C . PHE A 1 96 ? -0.350 19.128 -9.539 1.00 91.69 96 PHE A C 1
ATOM 693 O O . PHE A 1 96 ? -0.608 18.177 -8.800 1.00 91.69 96 PHE A O 1
ATOM 700 N N . THR A 1 97 ? -1.102 19.435 -10.589 1.00 95.38 97 THR A N 1
ATOM 701 C CA . THR A 1 97 ? -2.279 18.656 -10.982 1.00 95.38 97 THR A CA 1
ATOM 702 C C . THR A 1 97 ? -2.077 18.151 -12.397 1.00 95.38 97 THR A C 1
ATOM 704 O O . THR A 1 97 ? -1.724 18.923 -13.286 1.00 95.38 97 THR A O 1
ATOM 707 N N . LEU A 1 98 ? -2.260 16.850 -12.572 1.00 95.06 98 LEU A N 1
ATOM 708 C CA . LEU A 1 98 ? -2.290 16.175 -13.859 1.00 95.06 98 LEU A CA 1
ATOM 709 C C . LEU A 1 98 ? -3.712 16.166 -14.422 1.00 95.06 98 LEU A C 1
ATOM 711 O O . LEU A 1 98 ? -4.680 16.218 -13.667 1.00 95.06 98 LEU A O 1
ATOM 715 N N . ASP A 1 99 ? -3.826 16.009 -15.740 1.00 95.12 99 ASP A N 1
ATOM 716 C CA . ASP A 1 99 ? -5.121 15.864 -16.422 1.00 95.12 99 ASP A CA 1
ATOM 717 C C . ASP A 1 99 ? -5.868 14.576 -16.023 1.00 95.12 99 ASP A C 1
ATOM 719 O O . ASP A 1 99 ? -7.082 14.482 -16.192 1.00 95.12 99 ASP A O 1
ATOM 723 N N . ALA A 1 100 ? -5.144 13.582 -15.500 1.00 97.00 100 ALA A N 1
ATOM 724 C CA . ALA A 1 100 ? -5.667 12.290 -15.072 1.00 97.00 100 ALA A CA 1
ATOM 725 C C . ALA A 1 100 ? -4.927 11.778 -13.827 1.00 97.00 100 ALA A C 1
ATOM 727 O O . ALA A 1 100 ? -3.807 12.203 -13.530 1.00 97.00 100 ALA A O 1
ATOM 728 N N . ALA A 1 101 ? -5.536 10.836 -13.103 1.00 97.12 101 ALA A N 1
ATOM 729 C CA . ALA A 1 101 ? -4.923 10.216 -11.933 1.00 97.12 101 ALA A CA 1
ATOM 730 C C . ALA A 1 101 ? -3.606 9.515 -12.295 1.00 97.12 101 ALA A C 1
ATOM 732 O O . ALA A 1 101 ? -3.570 8.721 -13.236 1.00 97.12 101 ALA A O 1
ATOM 733 N N . ALA A 1 102 ? -2.538 9.754 -11.527 1.00 97.56 102 ALA A N 1
ATOM 734 C CA . ALA A 1 102 ? -1.342 8.919 -11.593 1.00 97.56 102 ALA A CA 1
ATOM 735 C C . ALA A 1 102 ? -1.563 7.662 -10.741 1.00 97.56 102 ALA A C 1
ATOM 737 O O . ALA A 1 102 ? -1.740 7.745 -9.525 1.00 97.56 102 ALA A O 1
ATOM 738 N N . LEU A 1 103 ? -1.571 6.506 -11.402 1.00 97.94 103 LEU A N 1
ATOM 739 C CA . LEU A 1 103 ? -1.859 5.201 -10.808 1.00 97.94 103 LEU A CA 1
ATOM 740 C C . LEU A 1 103 ? -0.592 4.488 -10.328 1.00 97.94 103 LEU A C 1
ATOM 742 O O . LEU A 1 103 ? -0.661 3.662 -9.426 1.00 97.94 103 LEU A O 1
ATOM 746 N N . ALA A 1 104 ? 0.562 4.833 -10.899 1.00 98.12 104 ALA A N 1
ATOM 747 C CA . ALA A 1 104 ? 1.860 4.377 -10.428 1.00 98.12 104 ALA A CA 1
ATOM 748 C C . ALA A 1 104 ? 2.910 5.476 -10.594 1.00 98.12 104 ALA A C 1
ATOM 750 O O . ALA A 1 104 ? 2.867 6.263 -11.544 1.00 98.12 104 ALA A O 1
ATOM 751 N N . LEU A 1 105 ? 3.863 5.500 -9.664 1.00 98.12 105 LEU A N 1
ATOM 752 C CA . LEU A 1 105 ? 5.005 6.403 -9.666 1.00 98.12 105 LEU A CA 1
ATOM 753 C C . LEU A 1 105 ? 6.296 5.591 -9.575 1.00 98.12 105 LEU A C 1
ATOM 755 O O . LEU A 1 105 ? 6.370 4.611 -8.837 1.00 98.12 105 LEU A O 1
ATOM 759 N N . THR A 1 106 ? 7.329 6.026 -10.285 1.00 97.19 106 THR A N 1
ATOM 760 C CA . THR A 1 106 ? 8.700 5.543 -10.089 1.00 97.19 106 THR A CA 1
ATOM 761 C C . THR A 1 106 ? 9.691 6.681 -10.299 1.00 97.19 106 THR A C 1
ATOM 763 O O . THR A 1 106 ? 9.299 7.791 -10.658 1.00 97.19 106 THR A O 1
ATOM 766 N N . ARG A 1 107 ? 10.974 6.437 -10.050 1.00 95.81 107 ARG A N 1
ATOM 767 C CA . ARG A 1 107 ? 12.036 7.439 -10.173 1.00 95.81 107 ARG A CA 1
ATOM 768 C C . ARG A 1 107 ? 13.270 6.878 -10.861 1.00 95.81 107 ARG A C 1
ATOM 770 O O . ARG A 1 107 ? 13.409 5.663 -10.995 1.00 95.81 107 ARG A O 1
ATOM 777 N N . ASP A 1 108 ? 14.183 7.764 -11.233 1.00 95.12 108 ASP A N 1
ATOM 778 C CA . ASP A 1 108 ? 15.539 7.360 -11.591 1.00 95.12 108 ASP A CA 1
ATOM 779 C C . ASP A 1 108 ? 16.416 7.102 -10.355 1.00 95.12 108 ASP A C 1
ATOM 781 O O . ASP A 1 108 ? 16.029 7.372 -9.216 1.00 95.12 108 ASP A O 1
ATOM 785 N N . VAL A 1 109 ? 17.609 6.541 -10.567 1.00 91.81 109 VAL A N 1
ATOM 786 C CA . VAL A 1 109 ? 18.518 6.143 -9.475 1.00 91.81 109 VAL A CA 1
ATOM 787 C C . VAL A 1 109 ? 18.972 7.338 -8.640 1.00 91.81 109 VAL A C 1
ATOM 789 O O . VAL A 1 109 ? 19.094 7.205 -7.422 1.00 91.81 109 VAL A O 1
ATOM 792 N N . GLU A 1 110 ? 19.159 8.494 -9.272 1.00 92.19 110 GLU A N 1
ATOM 793 C CA . GLU A 1 110 ? 19.639 9.718 -8.628 1.00 92.19 110 GLU A CA 1
ATOM 794 C C . GLU A 1 110 ? 18.536 10.503 -7.908 1.00 92.19 110 GLU A C 1
ATOM 796 O O . GLU A 1 110 ? 18.843 11.392 -7.116 1.00 92.19 110 GLU A O 1
ATOM 801 N N . GLY A 1 111 ? 17.260 10.190 -8.159 1.00 92.31 111 GLY A N 1
ATOM 802 C CA . GLY A 1 111 ? 16.144 10.942 -7.590 1.00 92.31 111 GLY A CA 1
ATOM 803 C C . GLY A 1 111 ? 15.879 12.276 -8.281 1.00 92.31 111 GLY A C 1
ATOM 804 O O . GLY A 1 111 ? 15.140 13.103 -7.751 1.00 92.31 111 GLY A O 1
ATOM 805 N N . GLN A 1 112 ? 16.485 12.491 -9.447 1.00 93.69 112 GLN A N 1
ATOM 806 C CA . GLN A 1 112 ? 16.354 13.705 -10.246 1.00 93.69 112 GLN A CA 1
ATOM 807 C C . GLN A 1 112 ? 15.231 13.602 -11.272 1.00 93.69 112 GLN A C 1
ATOM 809 O O . GLN A 1 112 ? 14.894 14.598 -11.908 1.00 93.69 112 GLN A O 1
ATOM 814 N N . ARG A 1 113 ? 14.638 12.420 -11.460 1.00 95.38 113 ARG A N 1
ATOM 815 C CA . ARG A 1 113 ? 13.476 12.243 -12.329 1.00 95.38 113 ARG A CA 1
ATOM 816 C C . ARG A 1 113 ? 12.374 11.464 -11.635 1.00 95.38 113 ARG A C 1
ATOM 818 O O . ARG A 1 113 ? 12.633 10.461 -10.973 1.00 95.38 113 ARG A O 1
ATOM 825 N N . LEU A 1 114 ? 11.141 11.919 -11.836 1.00 96.62 114 LEU A N 1
ATOM 826 C CA . LEU A 1 114 ? 9.915 11.232 -11.437 1.00 96.62 114 LEU A CA 1
ATOM 827 C C . LEU A 1 114 ? 9.160 10.815 -12.699 1.00 96.62 114 LEU A C 1
ATOM 829 O O . LEU A 1 114 ? 9.023 11.602 -13.636 1.00 96.62 114 LEU A O 1
ATOM 833 N N . PHE A 1 115 ? 8.629 9.600 -12.704 1.00 97.44 115 PHE A N 1
ATOM 834 C CA . PHE A 1 115 ? 7.843 9.060 -13.804 1.00 97.44 115 PHE A CA 1
ATOM 835 C C . PHE A 1 115 ? 6.471 8.627 -13.302 1.00 97.44 115 PHE A C 1
ATOM 837 O O . PHE A 1 115 ? 6.361 8.057 -12.216 1.00 97.44 115 PHE A O 1
ATOM 844 N N . ALA A 1 116 ? 5.436 8.888 -14.096 1.00 97.88 116 ALA A N 1
ATOM 845 C CA . ALA A 1 116 ? 4.052 8.605 -13.740 1.00 97.88 116 ALA A CA 1
ATOM 846 C C . ALA A 1 116 ? 3.328 7.869 -14.870 1.00 97.88 116 ALA A C 1
ATOM 848 O O . ALA A 1 116 ? 3.354 8.316 -16.016 1.00 97.88 116 ALA A O 1
ATOM 849 N N . ALA A 1 117 ? 2.653 6.774 -14.527 1.00 98.38 117 ALA A N 1
ATOM 850 C CA . ALA A 1 117 ? 1.674 6.110 -15.385 1.00 98.38 117 ALA A CA 1
ATOM 851 C C . ALA A 1 117 ? 0.265 6.550 -14.976 1.00 98.38 117 ALA A C 1
ATOM 853 O O . ALA A 1 117 ? -0.058 6.545 -13.784 1.00 98.38 117 ALA A O 1
ATOM 854 N N . THR A 1 118 ? -0.558 6.950 -15.945 1.00 98.50 118 THR A N 1
ATOM 855 C CA . THR A 1 118 ? -1.850 7.589 -15.675 1.00 98.50 118 THR A CA 1
ATOM 856 C C . THR A 1 118 ? -3.057 6.787 -16.146 1.00 98.50 118 THR A C 1
ATOM 858 O O . THR A 1 118 ? -2.983 5.912 -17.013 1.00 98.50 118 THR A O 1
ATOM 861 N N . GLU A 1 119 ? -4.210 7.131 -15.573 1.00 98.38 119 GLU A N 1
ATOM 862 C CA . GLU A 1 119 ? -5.513 6.555 -15.904 1.00 98.38 119 GLU A CA 1
ATOM 863 C C . GLU A 1 119 ? -5.947 6.804 -17.359 1.00 98.38 119 GLU A C 1
ATOM 865 O O . GLU A 1 119 ? -6.648 5.981 -17.937 1.00 98.38 119 GLU A O 1
ATOM 870 N N . ASP A 1 120 ? -5.484 7.883 -17.992 1.00 97.81 120 ASP A N 1
ATOM 871 C CA . ASP A 1 120 ? -5.769 8.197 -19.399 1.00 97.81 120 ASP A CA 1
ATOM 872 C C . ASP A 1 120 ? -4.753 7.593 -20.387 1.00 97.81 120 ASP A C 1
ATOM 874 O O . ASP A 1 120 ? -4.727 7.966 -21.560 1.00 97.81 120 ASP A O 1
ATOM 878 N N . GLY A 1 121 ? -3.917 6.657 -19.929 1.00 97.81 121 GLY A N 1
ATOM 879 C CA . GLY A 1 121 ? -3.053 5.873 -20.808 1.00 97.81 121 GLY A CA 1
ATOM 880 C C . GLY A 1 121 ? -1.729 6.544 -21.192 1.00 97.81 121 GLY A C 1
ATOM 881 O O . GLY A 1 121 ? -1.088 6.153 -22.179 1.00 97.81 121 GLY A O 1
ATOM 882 N N . LYS A 1 122 ? -1.307 7.559 -20.426 1.00 97.44 122 LYS A N 1
ATOM 883 C CA . LYS A 1 122 ? -0.070 8.311 -20.660 1.00 97.44 122 LYS A CA 1
ATOM 884 C C . LYS A 1 122 ? 1.041 7.911 -19.691 1.00 97.44 122 LYS A C 1
ATOM 886 O O . LYS A 1 122 ? 0.816 7.600 -18.522 1.00 97.44 122 LYS A O 1
ATOM 891 N N . LEU A 1 123 ? 2.270 7.966 -20.193 1.00 97.62 123 LEU A N 1
ATOM 892 C CA . LEU A 1 123 ? 3.497 7.908 -19.407 1.00 97.62 123 LEU A CA 1
ATOM 893 C C . LEU A 1 123 ? 4.142 9.295 -19.410 1.00 97.62 123 LEU A C 1
ATOM 895 O O . LEU A 1 123 ? 4.520 9.803 -20.467 1.00 97.62 123 LEU A O 1
ATOM 899 N N . LEU A 1 124 ? 4.258 9.905 -18.234 1.00 96.31 124 LEU A N 1
ATOM 900 C CA . LEU A 1 124 ? 4.838 11.232 -18.054 1.00 96.31 124 LEU A CA 1
ATOM 901 C C . LEU A 1 124 ? 6.195 11.130 -17.359 1.00 96.31 124 LEU A C 1
ATOM 903 O O . LEU A 1 124 ? 6.367 10.332 -16.438 1.00 96.31 124 LEU A O 1
ATOM 907 N N . ALA A 1 125 ? 7.135 11.970 -17.785 1.00 95.81 125 ALA A N 1
ATOM 908 C CA . ALA A 1 125 ? 8.455 12.118 -17.189 1.00 95.81 125 ALA A CA 1
ATOM 909 C C . ALA A 1 125 ? 8.665 13.558 -16.719 1.00 95.81 125 ALA A C 1
ATOM 911 O O . ALA A 1 125 ? 8.386 14.506 -17.459 1.00 95.81 125 ALA A O 1
ATOM 912 N N . PHE A 1 126 ? 9.204 13.715 -15.514 1.00 95.12 126 PHE A N 1
ATOM 913 C CA . PHE A 1 126 ? 9.474 15.003 -14.887 1.00 95.12 126 PHE A CA 1
ATOM 914 C C . PHE A 1 126 ? 10.917 15.069 -14.398 1.00 95.12 126 PHE A C 1
ATOM 916 O O . PHE A 1 126 ? 11.406 14.095 -13.830 1.00 95.12 126 PHE A O 1
ATOM 923 N N . ALA A 1 127 ? 11.576 16.213 -14.563 1.00 94.69 127 ALA A N 1
ATOM 924 C CA . ALA A 1 127 ? 12.817 16.530 -13.865 1.00 94.69 127 ALA A CA 1
ATOM 925 C C . ALA A 1 127 ? 12.485 17.110 -12.493 1.00 94.69 127 ALA A C 1
ATOM 927 O O . ALA A 1 127 ? 11.581 17.933 -12.384 1.00 94.69 127 ALA A O 1
ATOM 928 N N . PHE A 1 128 ? 13.236 16.710 -11.473 1.00 92.69 128 PHE A N 1
ATOM 929 C CA . PHE A 1 128 ? 13.144 17.181 -10.103 1.00 92.69 128 PHE A CA 1
ATOM 930 C C . PHE A 1 128 ? 14.410 17.947 -9.725 1.00 92.69 128 PHE A C 1
ATOM 932 O O . PHE A 1 128 ? 15.490 17.369 -9.616 1.00 92.69 128 PHE A O 1
ATOM 939 N N . GLN A 1 129 ? 14.279 19.253 -9.499 1.00 90.44 129 GLN A N 1
ATOM 940 C CA . GLN A 1 129 ? 15.396 20.104 -9.100 1.00 90.44 129 GLN A CA 1
ATOM 941 C C . GLN A 1 129 ? 14.930 21.165 -8.105 1.00 90.44 129 GLN A C 1
ATOM 943 O O . GLN A 1 129 ? 13.925 21.835 -8.323 1.00 90.44 129 GLN A O 1
ATOM 948 N N . GLY A 1 130 ? 15.656 21.320 -6.993 1.00 81.62 130 GLY A N 1
ATOM 949 C CA . GLY A 1 130 ? 15.389 22.386 -6.018 1.00 81.62 130 GLY A CA 1
ATOM 950 C C . GLY A 1 130 ? 13.986 22.347 -5.402 1.00 81.62 130 GLY A C 1
ATOM 951 O O . GLY A 1 130 ? 13.442 23.395 -5.067 1.00 81.62 130 GLY A O 1
ATOM 952 N N . GLY A 1 131 ? 13.378 21.161 -5.285 1.00 81.25 131 GLY A N 1
ATOM 953 C CA . GLY A 1 131 ? 12.010 21.023 -4.785 1.00 81.25 131 GLY A CA 1
ATOM 954 C C . GLY A 1 131 ? 10.930 21.330 -5.823 1.00 81.25 131 GLY A C 1
ATOM 955 O O . GLY A 1 131 ? 9.776 21.453 -5.444 1.00 81.25 131 GLY A O 1
ATOM 956 N N . GLN A 1 132 ? 11.263 21.454 -7.108 1.00 86.62 132 GLN A N 1
ATOM 957 C CA . GLN A 1 132 ? 10.303 21.698 -8.185 1.00 86.62 132 GLN A CA 1
ATOM 958 C C . GLN A 1 132 ? 10.346 20.579 -9.223 1.00 86.62 132 GLN A C 1
ATOM 960 O O . GLN A 1 132 ? 11.397 19.980 -9.452 1.00 86.62 132 GLN A O 1
ATOM 965 N N . LEU A 1 133 ? 9.197 20.320 -9.854 1.00 90.62 133 LEU A N 1
ATOM 966 C CA . LEU A 1 133 ? 9.075 19.394 -10.976 1.00 90.62 133 LEU A CA 1
ATOM 967 C C . LEU A 1 133 ? 8.802 20.157 -12.273 1.00 90.62 133 LEU A C 1
ATOM 969 O O . LEU A 1 133 ? 7.967 21.061 -12.297 1.00 90.62 133 LEU A O 1
ATOM 973 N N . SER A 1 134 ? 9.475 19.768 -13.353 1.00 92.19 134 SER A N 1
ATOM 974 C CA . SER A 1 134 ? 9.226 20.273 -14.705 1.00 92.19 134 SER A CA 1
ATOM 975 C C . SER A 1 134 ? 9.025 19.119 -15.681 1.00 92.19 134 SER A C 1
ATOM 977 O O . SER A 1 134 ? 9.708 18.099 -15.609 1.00 92.19 134 SER A O 1
ATOM 979 N N . THR A 1 135 ? 8.054 19.248 -16.584 1.00 93.31 135 THR A N 1
ATOM 980 C CA . THR A 1 135 ? 7.740 18.199 -17.563 1.00 93.31 135 THR A CA 1
ATOM 981 C C . THR A 1 135 ? 8.882 18.042 -18.564 1.00 93.31 135 THR A C 1
ATOM 983 O O . THR A 1 135 ? 9.248 18.999 -19.242 1.00 93.31 135 THR A O 1
ATOM 986 N N . LEU A 1 136 ? 9.407 16.822 -18.686 1.00 93.56 136 LEU A N 1
ATOM 987 C CA . LEU A 1 136 ? 10.417 16.442 -19.677 1.00 93.56 136 LEU A CA 1
ATOM 988 C C . LEU A 1 136 ? 9.781 15.834 -20.925 1.00 93.56 136 LEU A C 1
ATOM 990 O O . LEU A 1 136 ? 10.144 16.184 -22.046 1.00 93.56 136 LEU A O 1
ATOM 994 N N . ALA A 1 137 ? 8.838 14.912 -20.730 1.00 93.56 137 ALA A N 1
ATOM 995 C CA . ALA A 1 137 ? 8.190 14.190 -21.815 1.00 93.56 137 ALA A CA 1
ATOM 996 C C . ALA A 1 137 ? 6.799 13.701 -21.405 1.00 93.56 137 ALA A C 1
ATOM 998 O O . ALA A 1 137 ? 6.527 13.439 -20.231 1.00 93.56 137 ALA A O 1
ATOM 999 N N . ILE A 1 138 ? 5.931 13.555 -22.403 1.00 94.25 138 ILE A N 1
ATOM 1000 C CA . ILE A 1 138 ? 4.620 12.920 -22.285 1.00 94.25 138 ILE A CA 1
ATOM 1001 C C . ILE A 1 138 ? 4.491 11.953 -23.458 1.00 94.25 138 ILE A C 1
ATOM 1003 O O . ILE A 1 138 ? 4.575 12.365 -24.615 1.00 94.25 138 ILE A O 1
ATOM 1007 N N . HIS A 1 139 ? 4.269 10.677 -23.161 1.00 95.31 139 HIS A N 1
ATOM 1008 C CA . HIS A 1 139 ? 4.006 9.644 -24.155 1.00 95.31 139 HIS A CA 1
ATOM 1009 C C . HIS A 1 139 ? 2.570 9.153 -24.008 1.00 95.31 139 HIS A C 1
ATOM 1011 O O . HIS A 1 139 ? 2.212 8.572 -22.986 1.00 95.31 139 HIS A O 1
ATOM 1017 N N . THR A 1 140 ? 1.753 9.350 -25.039 1.00 95.62 140 THR A N 1
ATOM 1018 C CA . THR A 1 140 ? 0.433 8.717 -25.134 1.00 95.62 140 THR A CA 1
ATOM 1019 C C . THR A 1 140 ? 0.619 7.315 -25.702 1.00 95.62 140 THR A C 1
ATOM 1021 O O . THR A 1 140 ? 0.906 7.166 -26.889 1.00 95.62 140 THR A O 1
ATOM 1024 N N . LEU A 1 141 ? 0.523 6.296 -24.848 1.00 96.69 141 LEU A N 1
ATOM 1025 C CA . LEU A 1 141 ? 0.892 4.920 -25.198 1.00 96.69 141 LEU A CA 1
ATOM 1026 C C . LEU A 1 141 ? -0.327 4.039 -25.473 1.00 96.69 141 LEU A C 1
ATOM 1028 O O . LEU A 1 141 ? -0.306 3.226 -26.398 1.00 96.69 141 LEU A O 1
ATOM 1032 N N . SER A 1 142 ? -1.385 4.225 -24.686 1.00 97.25 142 SER A N 1
ATOM 1033 C CA . SER A 1 142 ? -2.596 3.409 -24.713 1.00 97.25 142 SER A CA 1
ATOM 1034 C C . SER A 1 142 ? -3.843 4.293 -24.627 1.00 97.25 142 SER A C 1
ATOM 1036 O O . SER A 1 142 ? -3.789 5.359 -24.021 1.00 97.25 142 SER A O 1
ATOM 1038 N N . PRO A 1 143 ? -4.988 3.878 -25.196 1.00 97.19 143 PRO A N 1
ATOM 1039 C CA . PRO A 1 143 ? -6.283 4.488 -24.900 1.00 97.19 143 PRO A CA 1
ATOM 1040 C C . PRO A 1 143 ? -6.889 4.002 -23.568 1.00 97.19 143 PRO A C 1
ATOM 1042 O O . PRO A 1 143 ? -8.008 4.388 -23.235 1.00 97.19 143 PRO A O 1
ATOM 1045 N N . ARG A 1 144 ? -6.215 3.100 -22.841 1.00 97.88 144 ARG A N 1
ATOM 1046 C CA . ARG A 1 144 ? -6.669 2.524 -21.568 1.00 97.88 144 ARG A CA 1
ATOM 1047 C C . ARG A 1 144 ? -5.699 2.863 -20.426 1.00 97.88 144 ARG A C 1
ATOM 1049 O O . ARG A 1 144 ? -4.536 3.150 -20.708 1.00 97.88 144 ARG A O 1
ATOM 1056 N N . PRO A 1 145 ? -6.138 2.777 -19.154 1.00 98.31 145 PRO A N 1
ATOM 1057 C CA . PRO A 1 145 ? -5.292 3.078 -18.001 1.00 98.31 145 PRO A CA 1
ATOM 1058 C C . PRO A 1 145 ? -3.960 2.331 -18.007 1.00 98.31 145 PRO A C 1
ATOM 1060 O O . PRO A 1 145 ? -3.934 1.112 -18.201 1.00 98.31 145 PRO A O 1
ATOM 1063 N N . LEU A 1 146 ? -2.869 3.048 -17.719 1.00 98.62 146 LEU A N 1
ATOM 1064 C CA . LEU A 1 146 ? -1.582 2.450 -17.364 1.00 98.62 146 LEU A CA 1
ATOM 1065 C C . LEU A 1 146 ? -1.539 2.250 -15.845 1.00 98.62 146 LEU A C 1
ATOM 1067 O O . LEU A 1 146 ? -1.689 3.196 -15.077 1.00 98.62 146 LEU A O 1
ATOM 1071 N N . ARG A 1 147 ? -1.349 1.003 -15.410 1.00 98.19 147 ARG A N 1
ATOM 1072 C CA . ARG A 1 147 ? -1.365 0.582 -13.999 1.00 98.19 147 ARG A CA 1
ATOM 1073 C C . ARG A 1 147 ? 0.033 0.497 -13.395 1.00 98.19 147 ARG A C 1
ATOM 1075 O O . ARG A 1 147 ? 0.162 0.565 -12.181 1.00 98.19 147 ARG A O 1
ATOM 1082 N N . ALA A 1 148 ? 1.060 0.330 -14.224 1.00 98.31 148 ALA A N 1
ATOM 1083 C CA . ALA A 1 148 ? 2.423 0.076 -13.783 1.00 98.31 148 ALA A CA 1
ATOM 1084 C C . ALA A 1 148 ? 3.433 0.912 -14.567 1.00 98.31 148 ALA A C 1
ATOM 1086 O O . ALA A 1 148 ? 3.282 1.122 -15.773 1.00 98.31 148 ALA A O 1
ATOM 1087 N N . VAL A 1 149 ? 4.495 1.329 -13.878 1.00 98.50 149 VAL A N 1
ATOM 1088 C CA . VAL A 1 149 ? 5.669 1.973 -14.467 1.00 98.50 149 VAL A CA 1
ATOM 1089 C C . VAL A 1 149 ? 6.935 1.455 -13.787 1.00 98.50 149 VAL A C 1
ATOM 1091 O O . VAL A 1 149 ? 6.965 1.280 -12.570 1.00 98.50 149 VAL A O 1
ATOM 1094 N N . ALA A 1 150 ? 7.983 1.215 -14.568 1.00 97.75 150 ALA A N 1
ATOM 1095 C CA . ALA A 1 150 ? 9.303 0.840 -14.081 1.00 97.75 150 ALA A CA 1
ATOM 1096 C C . ALA A 1 150 ? 10.389 1.588 -14.864 1.00 97.75 150 ALA A C 1
ATOM 1098 O O . ALA A 1 150 ? 10.180 1.978 -16.015 1.00 97.75 150 ALA A O 1
ATOM 1099 N N . PHE A 1 151 ? 11.554 1.761 -14.247 1.00 96.44 151 PHE A N 1
ATOM 1100 C CA . PHE A 1 151 ? 12.725 2.393 -14.850 1.00 96.44 151 PHE A CA 1
ATOM 1101 C C . PHE A 1 151 ? 13.930 1.458 -14.752 1.00 96.44 151 PHE A C 1
ATOM 1103 O O . PHE A 1 151 ? 14.152 0.840 -13.710 1.00 96.44 151 PHE A O 1
ATOM 1110 N N . ASP A 1 152 ? 14.703 1.376 -15.831 1.00 95.12 152 ASP A N 1
ATOM 1111 C CA . ASP A 1 152 ? 16.007 0.724 -15.863 1.00 95.12 152 ASP A CA 1
ATOM 1112 C C . ASP A 1 152 ? 17.114 1.758 -16.056 1.00 95.12 152 ASP A C 1
ATOM 1114 O O . ASP A 1 152 ? 17.178 2.437 -17.083 1.00 95.12 152 ASP A O 1
ATOM 1118 N N . SER A 1 153 ? 18.021 1.827 -15.084 1.00 90.94 153 SER A N 1
ATOM 1119 C CA . SER A 1 153 ? 19.170 2.728 -15.114 1.00 90.94 153 SER A CA 1
ATOM 1120 C C . SER A 1 153 ? 20.295 2.260 -16.024 1.00 90.94 153 SER A C 1
ATOM 1122 O O . SER A 1 153 ? 21.139 3.070 -16.386 1.00 90.94 153 SER A O 1
ATOM 1124 N N . ILE A 1 154 ? 20.353 0.969 -16.369 1.00 89.81 154 ILE A N 1
ATOM 1125 C CA . ILE A 1 154 ? 21.421 0.447 -17.229 1.00 89.81 154 ILE A CA 1
ATOM 1126 C C . ILE A 1 154 ? 21.176 0.895 -18.668 1.00 89.81 154 ILE A C 1
ATOM 1128 O O . ILE A 1 154 ? 22.076 1.410 -19.327 1.00 89.81 154 ILE A O 1
ATOM 1132 N N . THR A 1 155 ? 19.950 0.714 -19.157 1.00 90.44 155 THR A N 1
ATOM 1133 C CA . THR A 1 155 ? 19.598 1.051 -20.540 1.00 90.44 155 THR A CA 1
ATOM 1134 C C . THR A 1 155 ? 18.907 2.407 -20.693 1.00 90.44 155 THR A C 1
ATOM 1136 O O . THR A 1 155 ? 18.612 2.790 -21.830 1.00 90.44 155 THR A O 1
ATOM 1139 N N . GLU A 1 156 ? 18.646 3.131 -19.597 1.00 92.69 156 GLU A N 1
ATOM 1140 C CA . GLU A 1 156 ? 17.872 4.386 -19.581 1.00 92.69 156 GLU A CA 1
ATOM 1141 C C . GLU A 1 156 ? 16.498 4.211 -20.259 1.00 92.69 156 GLU A C 1
ATOM 1143 O O . GLU A 1 156 ? 16.071 4.994 -21.116 1.00 92.69 156 GLU A O 1
ATOM 1148 N N . THR A 1 157 ? 15.812 3.123 -19.901 1.00 94.81 157 THR A N 1
ATOM 1149 C CA . THR A 1 157 ? 14.531 2.714 -20.494 1.00 94.81 157 THR A CA 1
ATOM 1150 C C . THR A 1 157 ? 13.415 2.795 -19.455 1.00 94.81 157 THR A C 1
ATOM 1152 O O . THR A 1 157 ? 13.566 2.344 -18.321 1.00 94.81 157 THR A O 1
ATOM 1155 N N . LEU A 1 158 ? 12.270 3.341 -19.859 1.00 96.88 158 LEU A N 1
ATOM 1156 C CA . LEU A 1 158 ? 11.021 3.289 -19.109 1.00 96.88 158 LEU A CA 1
ATOM 1157 C C . LEU A 1 158 ? 10.134 2.194 -19.678 1.00 96.88 158 LEU A C 1
ATOM 1159 O O . LEU A 1 158 ? 9.977 2.099 -20.895 1.00 96.88 158 LEU A O 1
ATOM 1163 N N . ALA A 1 159 ? 9.524 1.414 -18.794 1.00 97.81 159 ALA A N 1
ATOM 1164 C CA . ALA A 1 159 ? 8.465 0.481 -19.138 1.00 97.81 159 ALA A CA 1
ATOM 1165 C C . ALA A 1 159 ? 7.154 0.936 -18.499 1.00 97.81 159 ALA A C 1
ATOM 1167 O O . ALA A 1 159 ? 7.139 1.288 -17.320 1.00 97.81 159 ALA A O 1
ATOM 1168 N N . ALA A 1 160 ? 6.061 0.901 -19.255 1.00 98.44 160 ALA A N 1
ATOM 1169 C CA . ALA A 1 160 ? 4.723 1.140 -18.733 1.00 98.44 160 ALA A CA 1
ATOM 1170 C C . ALA A 1 160 ? 3.722 0.145 -19.319 1.00 98.44 160 ALA A C 1
ATOM 1172 O O . ALA A 1 160 ? 3.865 -0.292 -20.461 1.00 98.44 160 ALA A O 1
ATOM 1173 N N . ALA A 1 161 ? 2.723 -0.234 -18.529 1.00 98.56 161 ALA A N 1
ATOM 1174 C CA . ALA A 1 161 ? 1.704 -1.195 -18.935 1.00 98.56 161 ALA A CA 1
ATOM 1175 C C . ALA A 1 161 ? 0.427 -1.014 -18.107 1.00 98.56 161 ALA A C 1
ATOM 1177 O O . ALA A 1 161 ? 0.431 -0.332 -17.081 1.00 98.56 161 ALA A O 1
ATOM 1178 N N . GLY A 1 162 ? -0.671 -1.620 -18.551 1.00 98.31 162 GLY A N 1
ATOM 1179 C CA . GLY A 1 162 ? -1.957 -1.515 -17.870 1.00 98.31 162 GLY A CA 1
ATOM 1180 C C . GLY A 1 162 ? -3.043 -2.376 -18.496 1.00 98.31 162 GLY A C 1
ATOM 1181 O O . GLY A 1 162 ? -2.782 -3.502 -18.922 1.00 98.31 162 GLY A O 1
ATOM 1182 N N . ASP A 1 163 ? -4.255 -1.836 -18.582 1.00 98.31 163 ASP A N 1
ATOM 1183 C CA . ASP A 1 163 ? -5.482 -2.581 -18.907 1.00 98.31 163 ASP A CA 1
ATOM 1184 C C . ASP A 1 163 ? -5.553 -3.066 -20.374 1.00 98.31 163 ASP A C 1
ATOM 1186 O O . ASP A 1 163 ? -6.455 -3.817 -20.754 1.00 98.31 163 ASP A O 1
ATOM 1190 N N . GLU A 1 164 ? -4.626 -2.634 -21.235 1.00 97.06 164 GLU A N 1
ATOM 1191 C CA . GLU A 1 164 ? -4.492 -3.148 -22.609 1.00 97.06 164 GLU A CA 1
ATOM 1192 C C . GLU A 1 164 ? -3.731 -4.484 -22.672 1.00 97.06 164 GLU A C 1
ATOM 1194 O O . GLU A 1 164 ? -3.841 -5.189 -23.669 1.00 97.06 164 GLU A O 1
ATOM 1199 N N . GLY A 1 165 ? -2.986 -4.866 -21.626 1.00 96.19 165 GLY A N 1
ATOM 1200 C CA . GLY A 1 165 ? -2.170 -6.088 -21.659 1.00 96.19 165 GLY A CA 1
ATOM 1201 C C . GLY A 1 165 ? -0.975 -5.980 -22.612 1.00 96.19 165 GLY A C 1
ATOM 1202 O O . GLY A 1 165 ? -0.588 -6.948 -23.256 1.00 96.19 165 GLY A O 1
ATOM 1203 N N . VAL A 1 166 ? -0.412 -4.778 -22.755 1.00 97.56 166 VAL A N 1
ATOM 1204 C CA . VAL A 1 166 ? 0.772 -4.509 -23.579 1.00 97.56 166 VAL A CA 1
ATOM 1205 C C . VAL A 1 166 ? 1.799 -3.788 -22.717 1.00 97.56 166 VAL A C 1
ATOM 1207 O O . VAL A 1 166 ? 1.472 -2.803 -22.054 1.00 97.56 166 VAL A O 1
ATOM 1210 N N . VAL A 1 167 ? 3.040 -4.272 -22.740 1.00 98.12 167 VAL A N 1
ATOM 1211 C CA . VAL A 1 167 ? 4.190 -3.568 -22.174 1.00 98.12 167 VAL A CA 1
ATOM 1212 C C . VAL A 1 167 ? 4.769 -2.644 -23.236 1.00 98.12 167 VAL A C 1
ATOM 1214 O O . VAL A 1 167 ? 5.143 -3.076 -24.328 1.00 98.12 167 VAL A O 1
ATOM 1217 N N . PHE A 1 168 ? 4.838 -1.362 -22.904 1.00 97.56 168 PHE A N 1
ATOM 1218 C CA . PHE A 1 168 ? 5.416 -0.315 -23.730 1.00 97.56 168 PHE A CA 1
ATOM 1219 C C . PHE A 1 168 ? 6.780 0.072 -23.183 1.00 97.56 168 PHE A C 1
ATOM 1221 O O . PHE A 1 168 ? 6.889 0.373 -21.994 1.00 97.56 168 PHE A O 1
ATOM 1228 N N . CYS A 1 169 ? 7.797 0.126 -24.041 1.00 96.62 169 CYS A N 1
ATOM 1229 C CA . CYS A 1 169 ? 9.121 0.615 -23.668 1.00 96.62 169 CYS A CA 1
ATOM 1230 C C . CYS A 1 169 ? 9.525 1.839 -24.488 1.00 96.62 169 CYS A C 1
ATOM 1232 O O . CYS A 1 169 ? 9.446 1.828 -25.718 1.00 96.62 169 CYS A O 1
ATOM 1234 N N . VAL A 1 170 ? 9.995 2.876 -23.795 1.00 95.88 170 VAL A N 1
ATOM 1235 C CA . VAL A 1 170 ? 10.508 4.129 -24.373 1.00 95.88 170 VAL A CA 1
ATOM 1236 C C . VAL A 1 170 ? 11.818 4.523 -23.695 1.00 95.88 170 VAL A C 1
ATOM 1238 O O . VAL A 1 170 ? 12.091 4.110 -22.569 1.00 95.88 170 VAL A O 1
ATOM 1241 N N . LYS A 1 171 ? 12.647 5.334 -24.357 1.00 92.25 171 LYS A N 1
ATOM 1242 C CA . LYS A 1 171 ? 13.863 5.882 -23.738 1.00 92.25 171 LYS A CA 1
ATOM 1243 C C . LYS A 1 171 ? 13.518 7.041 -22.810 1.00 92.25 171 LYS A C 1
ATOM 1245 O O . LYS A 1 171 ? 12.798 7.950 -23.205 1.00 92.25 171 LYS A O 1
ATOM 1250 N N . ALA A 1 172 ? 14.079 7.036 -21.603 1.00 85.38 172 ALA A N 1
ATOM 1251 C CA . ALA A 1 172 ? 13.726 7.975 -20.538 1.00 85.38 172 ALA A CA 1
ATOM 1252 C C . ALA A 1 172 ? 14.067 9.446 -20.849 1.00 85.38 172 ALA A C 1
ATOM 1254 O O . ALA A 1 172 ? 13.484 10.347 -20.252 1.00 85.38 172 ALA A O 1
ATOM 1255 N N . GLY A 1 173 ? 15.016 9.691 -21.759 1.00 74.94 173 GLY A N 1
ATOM 1256 C CA . GLY A 1 173 ? 15.431 11.033 -22.186 1.00 74.94 173 GLY A CA 1
ATOM 1257 C C . GLY A 1 173 ? 14.939 11.453 -23.573 1.00 74.94 173 GLY A C 1
ATOM 1258 O O . GLY A 1 173 ? 15.294 12.537 -24.029 1.00 74.94 173 GLY A O 1
ATOM 1259 N N . ALA A 1 174 ? 14.173 10.612 -24.271 1.00 76.62 174 ALA A N 1
ATOM 1260 C CA . ALA A 1 174 ? 13.736 10.903 -25.632 1.00 76.62 174 ALA A CA 1
ATOM 1261 C C . ALA A 1 174 ? 12.314 11.472 -25.640 1.00 76.62 174 ALA A C 1
ATOM 1263 O O . ALA A 1 174 ? 11.372 10.822 -25.194 1.00 76.62 174 ALA A O 1
ATOM 1264 N N . SER A 1 175 ? 12.139 12.664 -26.209 1.00 71.50 175 SER A N 1
ATOM 1265 C CA . SER A 1 175 ? 10.823 13.154 -26.610 1.00 71.50 175 SER A CA 1
ATOM 1266 C C . SER A 1 175 ? 10.504 12.625 -28.013 1.00 71.50 175 SER A C 1
ATOM 1268 O O . SER A 1 175 ? 11.048 13.075 -29.018 1.00 71.50 175 SER A O 1
ATOM 1270 N N . GLY A 1 176 ? 9.627 11.622 -28.079 1.00 69.19 176 GLY A N 1
ATOM 1271 C CA . GLY A 1 176 ? 9.227 10.971 -29.330 1.00 69.19 176 GLY A CA 1
ATOM 1272 C C . GLY A 1 176 ? 9.942 9.646 -29.616 1.00 69.19 176 GLY A C 1
ATOM 1273 O O . GLY A 1 176 ? 10.713 9.140 -28.804 1.00 69.19 176 GLY A O 1
ATOM 1274 N N . GLY A 1 177 ? 9.630 9.065 -30.776 1.00 80.12 177 GLY A N 1
ATOM 1275 C CA . GLY A 1 177 ? 9.993 7.694 -31.142 1.00 80.12 177 GLY A CA 1
ATOM 1276 C C . GLY A 1 177 ? 8.842 6.714 -30.912 1.00 80.12 177 GLY A C 1
ATOM 1277 O O . GLY A 1 177 ? 8.030 6.888 -30.000 1.00 80.12 177 GLY A O 1
ATOM 1278 N N . GLU A 1 178 ? 8.746 5.698 -31.769 1.00 88.44 178 GLU A N 1
ATOM 1279 C CA . GLU A 1 178 ? 7.739 4.653 -31.602 1.00 88.44 178 GLU A CA 1
ATOM 1280 C C . GLU A 1 178 ? 8.105 3.775 -30.397 1.00 88.44 178 GLU A C 1
ATOM 1282 O O . GLU A 1 178 ? 9.236 3.283 -30.319 1.00 88.44 178 GLU A O 1
ATOM 1287 N N . PRO A 1 179 ? 7.183 3.576 -29.437 1.00 94.00 179 PRO A N 1
ATOM 1288 C CA . PRO A 1 179 ? 7.440 2.694 -28.312 1.00 94.00 179 PRO A CA 1
ATOM 1289 C C . PRO A 1 179 ? 7.605 1.258 -28.808 1.00 94.00 179 PRO A C 1
ATOM 1291 O O . PRO A 1 179 ? 6.841 0.794 -29.659 1.00 94.00 179 PRO A O 1
ATOM 1294 N N . ARG A 1 180 ? 8.533 0.504 -28.212 1.00 94.44 180 ARG A N 1
ATOM 1295 C CA . ARG A 1 180 ? 8.530 -0.954 -28.375 1.00 94.44 180 ARG A CA 1
ATOM 1296 C C . ARG A 1 180 ? 7.280 -1.488 -27.682 1.00 94.44 180 ARG A C 1
ATOM 1298 O O . ARG A 1 180 ? 7.071 -1.217 -26.501 1.00 94.44 180 ARG A O 1
ATOM 1305 N N . ARG A 1 181 ? 6.448 -2.221 -28.420 1.00 96.00 181 ARG A N 1
ATOM 1306 C CA . ARG A 1 181 ? 5.186 -2.794 -27.937 1.00 96.00 181 ARG A CA 1
ATOM 1307 C C . ARG A 1 181 ? 5.349 -4.297 -27.790 1.00 96.00 181 ARG A C 1
ATOM 1309 O O . ARG A 1 181 ? 5.685 -4.966 -28.762 1.00 96.00 181 ARG A O 1
ATOM 1316 N N . MET A 1 182 ? 5.091 -4.816 -26.598 1.00 96.69 182 MET A N 1
ATOM 1317 C CA . MET A 1 182 ? 5.180 -6.242 -26.296 1.00 96.69 182 MET A CA 1
ATOM 1318 C C . MET A 1 182 ? 3.859 -6.696 -25.675 1.00 96.69 182 MET A C 1
ATOM 1320 O O . MET A 1 182 ? 3.623 -6.409 -24.499 1.00 96.69 182 MET A O 1
ATOM 1324 N N . PRO A 1 183 ? 2.956 -7.324 -26.454 1.00 95.62 183 PRO A N 1
ATOM 1325 C CA . PRO A 1 183 ? 1.760 -7.961 -25.911 1.00 95.62 183 PRO A CA 1
ATOM 1326 C C . PRO A 1 183 ? 2.146 -8.926 -24.794 1.00 95.62 183 PRO A C 1
ATOM 1328 O O . PRO A 1 183 ? 3.128 -9.652 -24.937 1.00 95.62 183 PRO A O 1
ATOM 1331 N N . CYS A 1 184 ? 1.414 -8.883 -23.683 1.00 93.94 184 CYS A N 1
ATOM 1332 C CA . CYS A 1 184 ? 1.828 -9.568 -22.475 1.00 93.94 184 CYS A CA 1
ATOM 1333 C C . CYS A 1 184 ? 0.658 -10.080 -21.629 1.00 93.94 184 CYS A C 1
ATOM 1335 O O . CYS A 1 184 ? -0.130 -9.285 -21.107 1.00 93.94 184 CYS A O 1
ATOM 1337 N N . GLY A 1 185 ? 0.594 -11.406 -21.460 1.00 87.56 185 GLY A N 1
ATOM 1338 C CA . GLY A 1 185 ? -0.402 -12.098 -20.638 1.00 87.56 185 GLY A CA 1
ATOM 1339 C C . GLY A 1 185 ? -1.858 -11.728 -20.950 1.00 87.56 185 GLY A C 1
ATOM 1340 O O . GLY A 1 185 ? -2.177 -11.205 -22.020 1.00 87.56 185 GLY A O 1
ATOM 1341 N N . GLN A 1 186 ? -2.776 -12.037 -20.028 1.00 91.88 186 GLN A N 1
ATOM 1342 C CA . GLN A 1 186 ? -4.195 -11.674 -20.127 1.00 91.88 186 GLN A CA 1
ATOM 1343 C C . GLN A 1 186 ? -4.670 -10.883 -18.900 1.00 91.88 186 GLN A C 1
ATOM 1345 O O . GLN A 1 186 ? -4.067 -10.904 -17.827 1.00 91.88 186 GLN A O 1
ATOM 1350 N N . GLY A 1 187 ? -5.786 -10.164 -19.061 1.00 94.50 187 GLY A N 1
ATOM 1351 C CA . GLY A 1 187 ? -6.414 -9.404 -17.971 1.00 94.50 187 GLY A CA 1
ATOM 1352 C C . GLY A 1 187 ? -5.712 -8.091 -17.604 1.00 94.50 187 GLY A C 1
ATOM 1353 O O . GLY A 1 187 ? -6.048 -7.504 -16.581 1.00 94.50 187 GLY A O 1
ATOM 1354 N N . GLY A 1 188 ? -4.769 -7.625 -18.428 1.00 97.44 188 GLY A N 1
ATOM 1355 C CA . GLY A 1 188 ? -3.970 -6.424 -18.174 1.00 97.44 188 GLY A CA 1
ATOM 1356 C C . GLY A 1 188 ? -2.701 -6.707 -17.366 1.00 97.44 188 GLY A C 1
ATOM 1357 O O . GLY A 1 188 ? -2.492 -7.815 -16.879 1.00 97.44 188 GLY A O 1
ATOM 1358 N N . VAL A 1 189 ? -1.841 -5.700 -17.232 1.00 98.56 189 VAL A N 1
ATOM 1359 C CA . VAL A 1 189 ? -0.578 -5.778 -16.480 1.00 98.56 189 VAL A CA 1
ATOM 1360 C C . VAL A 1 189 ? -0.624 -4.787 -15.323 1.00 98.56 189 VAL A C 1
ATOM 1362 O O . VAL A 1 189 ? -0.805 -3.594 -15.545 1.00 98.56 189 VAL A O 1
ATOM 1365 N N . PHE A 1 190 ? -0.447 -5.275 -14.096 1.00 98.44 190 PHE A N 1
ATOM 1366 C CA . PHE A 1 190 ? -0.586 -4.492 -12.861 1.00 98.44 190 PHE A CA 1
ATOM 1367 C C . PHE A 1 190 ? 0.747 -4.156 -12.199 1.00 98.44 190 PHE A C 1
ATOM 1369 O O . PHE A 1 190 ? 0.809 -3.247 -11.377 1.00 98.44 190 PHE A O 1
ATOM 1376 N N . SER A 1 191 ? 1.821 -4.857 -12.557 1.00 98.44 191 SER A N 1
ATOM 1377 C CA . SER A 1 191 ? 3.153 -4.600 -12.018 1.00 98.44 191 SER A CA 1
ATOM 1378 C C . SER A 1 191 ? 4.245 -4.936 -13.026 1.00 98.44 191 SER A C 1
ATOM 1380 O O . SER A 1 191 ? 4.078 -5.805 -13.882 1.00 98.44 191 SER A O 1
ATOM 1382 N N . LEU A 1 192 ? 5.365 -4.219 -12.933 1.00 98.44 192 LEU A N 1
ATOM 1383 C CA . LEU A 1 192 ? 6.522 -4.361 -13.813 1.00 98.44 192 LEU A CA 1
ATOM 1384 C C . LEU A 1 192 ? 7.808 -4.321 -12.989 1.00 98.44 192 LEU A C 1
ATOM 1386 O O . LEU A 1 192 ? 7.927 -3.516 -12.067 1.00 98.44 192 LEU A O 1
ATOM 1390 N N . ALA A 1 193 ? 8.790 -5.137 -13.363 1.00 97.25 193 ALA A N 1
ATOM 1391 C CA . ALA A 1 193 ? 10.142 -5.065 -12.825 1.00 97.25 193 ALA A CA 1
ATOM 1392 C C . ALA A 1 193 ? 11.173 -5.381 -13.913 1.00 97.25 193 ALA A C 1
ATOM 1394 O O . ALA A 1 193 ? 11.085 -6.411 -14.581 1.00 97.25 193 ALA A O 1
ATOM 1395 N N . PHE A 1 194 ? 12.181 -4.524 -14.069 1.00 96.12 194 PHE A N 1
ATOM 1396 C CA . PHE A 1 194 ? 13.342 -4.848 -14.894 1.00 96.12 194 PHE A CA 1
ATOM 1397 C C . PHE A 1 194 ? 14.221 -5.875 -14.187 1.00 96.12 194 PHE A C 1
ATOM 1399 O O . PHE A 1 194 ? 14.504 -5.745 -12.996 1.00 96.12 194 PHE A O 1
ATOM 1406 N N . THR A 1 195 ? 14.677 -6.884 -14.925 1.00 93.12 195 THR A N 1
ATOM 1407 C CA . THR A 1 195 ? 15.539 -7.960 -14.407 1.00 93.12 195 THR A CA 1
ATOM 1408 C C . THR A 1 195 ? 17.020 -7.574 -14.363 1.00 93.12 195 THR A C 1
ATOM 1410 O O . THR A 1 195 ? 17.792 -8.175 -13.616 1.00 93.12 195 THR A O 1
ATOM 1413 N N . GLY A 1 196 ? 17.416 -6.556 -15.134 1.00 89.31 196 GLY A N 1
ATOM 1414 C CA . GLY A 1 196 ? 18.804 -6.114 -15.307 1.00 89.31 196 GLY A CA 1
ATOM 1415 C C . GLY A 1 196 ? 19.584 -6.879 -16.382 1.00 89.31 196 GLY A C 1
ATOM 1416 O O . GLY A 1 196 ? 20.730 -6.540 -16.649 1.00 89.31 196 GLY A O 1
ATOM 1417 N N . ASP A 1 197 ? 18.971 -7.877 -17.024 1.00 89.12 197 ASP A N 1
ATOM 1418 C CA . ASP A 1 197 ? 19.593 -8.707 -18.067 1.00 89.12 197 ASP A CA 1
ATOM 1419 C C . ASP A 1 197 ? 18.888 -8.609 -19.429 1.00 89.12 197 ASP A C 1
ATOM 1421 O O . ASP A 1 197 ? 18.945 -9.523 -20.248 1.00 89.12 197 ASP A O 1
ATOM 1425 N N . GLY A 1 198 ? 18.203 -7.489 -19.674 1.00 90.12 198 GLY A N 1
ATOM 1426 C CA . GLY A 1 198 ? 17.480 -7.253 -20.925 1.00 90.12 198 GLY A CA 1
ATOM 1427 C C . GLY A 1 198 ? 16.043 -7.782 -20.938 1.00 90.12 198 GLY A C 1
ATOM 1428 O O . GLY A 1 198 ? 15.401 -7.769 -21.989 1.00 90.12 198 GLY A O 1
ATOM 1429 N N . ARG A 1 199 ? 15.514 -8.231 -19.792 1.00 93.94 199 ARG A N 1
ATOM 1430 C CA . ARG A 1 199 ? 14.119 -8.669 -19.650 1.00 93.94 199 ARG A CA 1
ATOM 1431 C C . ARG A 1 199 ? 13.311 -7.740 -18.743 1.00 93.94 199 ARG A C 1
ATOM 1433 O O . ARG A 1 199 ? 13.837 -7.011 -17.896 1.00 93.94 199 ARG A O 1
ATOM 1440 N N . ILE A 1 200 ? 11.997 -7.804 -18.911 1.00 96.44 200 ILE A N 1
ATOM 1441 C CA . ILE A 1 200 ? 11.009 -7.222 -18.005 1.00 96.44 200 ILE A CA 1
ATOM 1442 C C . ILE A 1 200 ? 10.124 -8.351 -17.496 1.00 96.44 200 ILE A C 1
ATOM 1444 O O . ILE A 1 200 ? 9.549 -9.091 -18.289 1.00 96.44 200 ILE A O 1
ATOM 1448 N N . ALA A 1 201 ? 9.988 -8.457 -16.179 1.00 97.38 201 ALA A N 1
ATOM 1449 C CA . ALA A 1 201 ? 8.949 -9.258 -15.561 1.00 97.38 201 ALA A CA 1
ATOM 1450 C C . ALA A 1 201 ? 7.658 -8.436 -15.465 1.00 97.38 201 ALA A C 1
ATOM 1452 O O . ALA A 1 201 ? 7.671 -7.320 -14.940 1.00 97.38 201 ALA A O 1
ATOM 1453 N N . ALA A 1 202 ? 6.557 -8.995 -15.953 1.00 98.31 202 ALA A N 1
ATOM 1454 C CA . ALA A 1 202 ? 5.229 -8.403 -15.926 1.00 98.31 202 ALA A CA 1
ATOM 1455 C C . ALA A 1 202 ? 4.280 -9.274 -15.100 1.00 98.31 202 ALA A C 1
ATOM 1457 O O . ALA A 1 202 ? 4.206 -10.487 -15.291 1.00 98.31 202 ALA A O 1
ATOM 1458 N N . GLY A 1 203 ? 3.583 -8.647 -14.155 1.00 98.31 203 GLY A N 1
ATOM 1459 C CA . GLY A 1 203 ? 2.571 -9.283 -13.325 1.00 98.31 203 GLY A CA 1
ATOM 1460 C C . GLY A 1 203 ? 1.185 -9.015 -13.897 1.00 98.31 203 GLY A C 1
ATOM 1461 O O . GLY A 1 203 ? 0.750 -7.861 -13.954 1.00 98.31 203 GLY A O 1
ATOM 1462 N N . CYS A 1 204 ? 0.502 -10.067 -14.333 1.00 98.44 204 CYS A N 1
ATOM 1463 C CA . CYS A 1 204 ? -0.723 -9.965 -15.119 1.00 98.44 204 CYS A CA 1
ATOM 1464 C C . CYS A 1 204 ? -1.994 -10.092 -14.265 1.00 98.44 204 CYS A C 1
ATOM 1466 O O . CYS A 1 204 ? -1.973 -10.583 -13.131 1.00 98.44 204 CYS A O 1
ATOM 1468 N N . GLY A 1 205 ? -3.120 -9.632 -14.815 1.00 97.88 205 GLY A N 1
ATOM 1469 C CA . GLY A 1 205 ? -4.442 -9.702 -14.187 1.00 97.88 205 GLY A CA 1
ATOM 1470 C C . GLY A 1 205 ? -4.991 -11.125 -14.066 1.00 97.88 205 GLY A C 1
ATOM 1471 O O . GLY A 1 205 ? -5.754 -11.414 -13.148 1.00 97.88 205 GLY A O 1
ATOM 1472 N N . ASP A 1 206 ? -4.555 -12.022 -14.950 1.00 96.69 206 ASP A N 1
ATOM 1473 C CA . ASP A 1 206 ? -4.819 -13.464 -14.882 1.00 96.69 206 ASP A CA 1
ATOM 1474 C C . ASP A 1 206 ? -3.986 -14.204 -13.814 1.00 96.69 206 ASP A C 1
ATOM 1476 O O . ASP A 1 206 ? -4.156 -15.408 -13.633 1.00 96.69 206 ASP A O 1
ATOM 1480 N N . GLY A 1 207 ? -3.104 -13.496 -13.100 1.00 97.25 207 GLY A N 1
ATOM 1481 C CA . GLY A 1 207 ? -2.226 -14.050 -12.070 1.00 97.25 207 GLY A CA 1
ATOM 1482 C C . GLY A 1 207 ? -0.918 -14.641 -12.587 1.00 97.25 207 GLY A C 1
ATOM 1483 O O . GLY A 1 207 ? -0.087 -15.080 -11.783 1.00 97.25 207 GLY A O 1
ATOM 1484 N N . SER A 1 208 ? -0.703 -14.630 -13.904 1.00 97.25 208 SER A N 1
ATOM 1485 C CA . SER A 1 208 ? 0.555 -15.065 -14.496 1.00 97.25 208 SER A CA 1
ATOM 1486 C C . SER A 1 208 ? 1.671 -14.034 -14.310 1.00 97.25 208 SER A C 1
ATOM 1488 O O . SER A 1 208 ? 1.442 -12.833 -14.137 1.00 97.25 208 SER A O 1
ATOM 1490 N N . ILE A 1 209 ? 2.906 -14.528 -14.333 1.00 97.31 209 ILE A N 1
ATOM 1491 C CA . ILE A 1 209 ? 4.121 -13.720 -14.395 1.00 97.31 209 ILE A CA 1
ATOM 1492 C C . ILE A 1 209 ? 4.776 -14.010 -15.736 1.00 97.31 209 ILE A C 1
ATOM 1494 O O . ILE A 1 209 ? 5.171 -15.146 -16.006 1.00 97.31 209 ILE A O 1
ATOM 1498 N N . ARG A 1 210 ? 4.904 -12.981 -16.564 1.00 96.62 210 ARG A N 1
ATOM 1499 C CA . ARG A 1 210 ? 5.456 -13.066 -17.917 1.00 96.62 210 ARG A CA 1
ATOM 1500 C C . ARG A 1 210 ? 6.828 -12.416 -17.972 1.00 96.62 210 ARG A C 1
ATOM 1502 O O . ARG A 1 210 ? 7.063 -11.417 -17.294 1.00 96.62 210 ARG A O 1
ATOM 1509 N N . LEU A 1 211 ? 7.735 -12.975 -18.766 1.00 96.12 211 LEU A N 1
ATOM 1510 C CA . LEU A 1 211 ? 9.033 -12.375 -19.065 1.00 96.12 211 LEU A CA 1
ATOM 1511 C C . LEU A 1 211 ? 9.041 -11.891 -20.513 1.00 96.12 211 LEU A C 1
ATOM 1513 O O . LEU A 1 211 ? 8.961 -12.705 -21.430 1.00 96.12 211 LEU A O 1
ATOM 1517 N N . CYS A 1 212 ? 9.166 -10.580 -20.699 1.00 95.50 212 CYS A N 1
ATOM 1518 C CA . CYS A 1 212 ? 9.252 -9.931 -22.006 1.00 95.50 212 CYS A CA 1
ATOM 1519 C C . CYS A 1 212 ? 10.699 -9.528 -22.306 1.00 95.50 212 CYS A C 1
ATOM 1521 O O . CYS A 1 212 ? 11.417 -9.078 -21.409 1.00 95.50 212 CYS A O 1
ATOM 1523 N N . PHE A 1 213 ? 11.118 -9.636 -23.566 1.00 93.12 213 PHE A N 1
ATOM 1524 C CA . PHE A 1 213 ? 12.491 -9.351 -23.995 1.00 93.12 213 PHE A CA 1
ATOM 1525 C C . PHE A 1 213 ? 12.608 -7.960 -24.633 1.00 93.12 213 PHE A C 1
ATOM 1527 O O . PHE A 1 213 ? 11.909 -7.643 -25.600 1.00 93.12 213 PHE A O 1
ATOM 1534 N N . LEU A 1 214 ? 13.515 -7.129 -24.105 1.00 90.94 214 LEU A N 1
ATOM 1535 C CA . LEU A 1 214 ? 13.734 -5.750 -24.568 1.00 90.94 214 LEU A CA 1
ATOM 1536 C C . LEU A 1 214 ? 14.322 -5.662 -25.976 1.00 90.94 214 LEU A C 1
ATOM 1538 O O . LEU A 1 214 ? 14.101 -4.664 -26.661 1.00 90.94 214 LEU A O 1
ATOM 1542 N N . ASP A 1 215 ? 15.018 -6.710 -26.405 1.00 87.38 215 ASP A N 1
ATOM 1543 C CA . ASP A 1 215 ? 15.649 -6.838 -27.713 1.00 87.38 215 ASP A CA 1
ATOM 1544 C C . ASP A 1 215 ? 15.245 -8.159 -28.378 1.00 87.38 215 ASP A C 1
ATOM 1546 O O . ASP A 1 215 ? 14.838 -9.113 -27.718 1.00 87.38 215 ASP A O 1
ATOM 1550 N N . GLY A 1 216 ? 15.345 -8.217 -29.709 1.00 87.56 216 GLY A N 1
ATOM 1551 C CA . GLY A 1 216 ? 14.944 -9.392 -30.489 1.00 87.56 216 GLY A CA 1
ATOM 1552 C C . GLY A 1 216 ? 13.449 -9.433 -30.815 1.00 87.56 216 GLY A C 1
ATOM 1553 O O . GLY A 1 216 ? 12.804 -8.383 -30.898 1.00 87.56 216 GLY A O 1
ATOM 1554 N N . ALA A 1 217 ? 12.921 -10.638 -31.043 1.00 83.94 217 ALA A N 1
ATOM 1555 C CA . ALA A 1 217 ? 11.517 -10.863 -31.379 1.00 83.94 217 ALA A CA 1
ATOM 1556 C C . ALA A 1 217 ? 10.577 -10.425 -30.243 1.00 83.94 217 ALA A C 1
ATOM 1558 O O . ALA A 1 217 ? 10.963 -10.360 -29.075 1.00 83.94 217 ALA A O 1
ATOM 1559 N N . VAL A 1 218 ? 9.337 -10.095 -30.605 1.00 83.12 218 VAL A N 1
ATOM 1560 C CA . VAL A 1 218 ? 8.284 -9.725 -29.652 1.00 83.12 218 VAL A CA 1
ATOM 1561 C C . VAL A 1 218 ? 7.657 -11.005 -29.099 1.00 83.12 218 VAL A C 1
ATOM 1563 O O . VAL A 1 218 ? 6.530 -11.351 -29.437 1.00 83.12 218 VAL A O 1
ATOM 1566 N N . ASP A 1 219 ? 8.431 -11.710 -28.279 1.00 84.69 219 ASP A N 1
ATOM 1567 C CA . ASP A 1 219 ? 8.012 -12.930 -27.594 1.00 84.69 219 ASP A CA 1
ATOM 1568 C C . ASP A 1 219 ? 7.905 -12.684 -26.081 1.00 84.69 219 ASP A C 1
ATOM 1570 O O . ASP A 1 219 ? 8.546 -11.786 -25.522 1.00 84.69 219 ASP A O 1
ATOM 1574 N N . GLU A 1 220 ? 7.112 -13.521 -25.414 1.00 90.88 220 GLU A N 1
ATOM 1575 C CA . GLU A 1 220 ? 7.055 -13.615 -23.957 1.00 90.88 220 GLU A CA 1
ATOM 1576 C C . GLU A 1 220 ? 7.200 -15.071 -23.494 1.00 90.88 220 GLU A C 1
ATOM 1578 O O . GLU A 1 220 ? 6.782 -16.006 -24.179 1.00 90.88 220 GLU A O 1
ATOM 1583 N N . GLU A 1 221 ? 7.770 -15.271 -22.305 1.00 93.12 221 GLU A N 1
ATOM 1584 C CA . GLU A 1 221 ? 7.765 -16.565 -21.616 1.00 93.12 221 GLU A CA 1
ATOM 1585 C C . GLU A 1 221 ? 6.844 -16.513 -20.390 1.00 93.12 221 GLU A C 1
ATOM 1587 O O . GLU A 1 221 ? 6.926 -15.592 -19.576 1.00 93.12 221 GLU A O 1
ATOM 1592 N N . ASP A 1 222 ? 6.001 -17.536 -20.218 1.00 93.94 222 ASP A N 1
ATOM 1593 C CA . ASP A 1 222 ? 5.269 -17.752 -18.967 1.00 93.94 222 ASP A CA 1
ATOM 1594 C C . ASP A 1 222 ? 6.2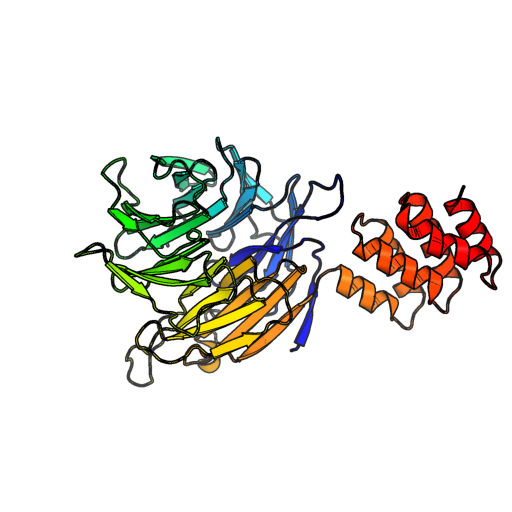21 -18.269 -17.884 1.00 93.94 222 ASP A C 1
ATOM 1596 O O . ASP A 1 222 ? 6.598 -19.446 -17.874 1.00 93.94 222 ASP A O 1
ATOM 1600 N N . ARG A 1 223 ? 6.613 -17.397 -16.952 1.00 94.50 223 ARG A N 1
ATOM 1601 C CA . ARG A 1 223 ? 7.441 -17.803 -15.815 1.00 94.50 223 ARG A CA 1
ATOM 1602 C C . ARG A 1 223 ? 6.630 -18.578 -14.786 1.00 94.50 223 ARG A C 1
ATOM 1604 O O . ARG A 1 223 ? 7.195 -19.445 -14.121 1.00 94.50 223 ARG A O 1
ATOM 1611 N N . SER A 1 224 ? 5.355 -18.259 -14.609 1.00 93.38 224 SER A N 1
ATOM 1612 C CA . SER A 1 224 ? 4.512 -18.860 -13.572 1.00 93.38 224 SER A CA 1
ATOM 1613 C C . SER A 1 224 ? 4.082 -20.294 -13.877 1.00 93.38 224 SER A C 1
ATOM 1615 O O . SER A 1 224 ? 4.111 -21.126 -12.970 1.00 93.38 224 SER A O 1
ATOM 1617 N N . GLY A 1 225 ? 3.705 -20.594 -15.123 1.00 92.69 225 GLY A N 1
ATOM 1618 C CA . GLY A 1 225 ? 3.117 -21.881 -15.501 1.00 92.69 225 GLY A CA 1
ATOM 1619 C C . GLY A 1 225 ? 1.977 -22.291 -14.558 1.00 92.69 225 GLY A C 1
ATOM 1620 O O . GLY A 1 225 ? 1.114 -21.483 -14.222 1.00 92.69 225 GLY A O 1
ATOM 1621 N N . ASP A 1 226 ? 2.020 -23.531 -14.068 1.00 94.00 226 ASP A N 1
ATOM 1622 C CA . ASP A 1 226 ? 1.009 -24.085 -13.152 1.00 94.00 226 ASP A CA 1
ATOM 1623 C C . ASP A 1 226 ? 1.005 -23.445 -11.749 1.00 94.00 226 ASP A C 1
ATOM 1625 O O . ASP A 1 226 ? 0.098 -23.703 -10.959 1.00 94.00 226 ASP A O 1
ATOM 1629 N N . ASP A 1 227 ? 2.016 -22.639 -11.411 1.00 95.75 227 ASP A N 1
ATOM 1630 C CA . ASP A 1 227 ? 2.166 -22.017 -10.092 1.00 95.75 227 ASP A CA 1
ATOM 1631 C C . ASP A 1 227 ? 1.685 -20.544 -10.070 1.00 95.75 227 ASP A C 1
ATOM 1633 O O . ASP A 1 227 ? 2.023 -19.800 -9.145 1.00 95.75 227 ASP A O 1
ATOM 1637 N N . ALA A 1 228 ? 0.919 -20.110 -11.081 1.00 95.19 228 ALA A N 1
ATOM 1638 C CA . ALA A 1 228 ? 0.335 -18.768 -11.174 1.00 95.19 228 ALA A CA 1
ATOM 1639 C C . ALA A 1 228 ? -0.540 -18.396 -9.960 1.00 95.19 228 ALA A C 1
ATOM 1641 O O . ALA A 1 228 ? -1.131 -19.251 -9.292 1.00 95.19 228 ALA A O 1
ATOM 1642 N N . HIS A 1 229 ? -0.642 -17.094 -9.687 1.00 97.25 229 HIS A N 1
ATOM 1643 C CA . HIS A 1 229 ? -1.531 -16.578 -8.648 1.00 97.25 229 HIS A CA 1
ATOM 1644 C C . HIS A 1 229 ? -3.002 -16.795 -9.019 1.00 97.25 229 HIS A C 1
ATOM 1646 O O . HIS A 1 229 ? -3.375 -16.796 -10.189 1.00 97.25 229 HIS A O 1
ATOM 1652 N N . ARG A 1 230 ? -3.880 -16.915 -8.016 1.00 95.31 230 ARG A N 1
ATOM 1653 C CA . ARG A 1 230 ? -5.342 -17.039 -8.228 1.00 95.31 230 ARG A CA 1
ATOM 1654 C C . ARG A 1 230 ? -6.042 -15.681 -8.362 1.00 95.31 230 ARG A C 1
ATOM 1656 O O . ARG A 1 230 ? -7.155 -15.498 -7.875 1.00 95.31 230 ARG A O 1
ATOM 1663 N N . GLY A 1 231 ? -5.364 -14.723 -8.979 1.00 95.00 231 GLY A N 1
ATOM 1664 C CA . GLY A 1 231 ? -5.799 -13.340 -9.135 1.00 95.00 231 GLY A CA 1
ATOM 1665 C C . GLY A 1 231 ? -4.633 -12.442 -9.538 1.00 95.00 231 GLY A C 1
ATOM 1666 O O . GLY A 1 231 ? -3.492 -12.896 -9.583 1.00 95.00 231 GLY A O 1
ATOM 1667 N N . ALA A 1 232 ? -4.924 -11.169 -9.804 1.00 97.31 232 ALA A N 1
ATOM 1668 C CA . ALA A 1 232 ? -3.957 -10.213 -10.334 1.00 97.31 232 ALA A CA 1
ATOM 1669 C C . ALA A 1 232 ? -2.666 -10.119 -9.502 1.00 97.31 232 ALA A C 1
ATOM 1671 O O . ALA A 1 232 ? -2.699 -10.109 -8.268 1.00 97.31 232 ALA A O 1
ATOM 1672 N N . VAL A 1 233 ? -1.525 -9.995 -10.183 1.00 98.38 233 VAL A N 1
ATOM 1673 C CA . VAL A 1 233 ? -0.224 -9.753 -9.542 1.00 98.38 233 VAL A CA 1
ATOM 1674 C C . VAL A 1 233 ? -0.007 -8.247 -9.363 1.00 98.38 233 VAL A C 1
ATOM 1676 O O . VAL A 1 233 ? 0.442 -7.552 -10.277 1.00 98.38 233 VAL A O 1
ATOM 1679 N N . HIS A 1 234 ? -0.320 -7.732 -8.174 1.00 97.88 234 HIS A N 1
ATOM 1680 C CA . HIS A 1 234 ? -0.299 -6.297 -7.867 1.00 97.88 234 HIS A CA 1
ATOM 1681 C C . HIS A 1 234 ? 1.097 -5.707 -7.668 1.00 97.88 234 HIS A C 1
ATOM 1683 O O . HIS A 1 234 ? 1.280 -4.508 -7.860 1.00 97.88 234 HIS A O 1
ATOM 1689 N N . ALA A 1 235 ? 2.092 -6.516 -7.306 1.00 98.00 235 ALA A N 1
ATOM 1690 C CA . ALA A 1 235 ? 3.466 -6.040 -7.208 1.00 98.00 235 ALA A CA 1
ATOM 1691 C C . ALA A 1 235 ? 4.480 -7.114 -7.587 1.00 98.00 235 ALA A C 1
ATOM 1693 O O . ALA A 1 235 ? 4.333 -8.285 -7.228 1.00 98.00 235 ALA A O 1
ATOM 1694 N N . LEU A 1 236 ? 5.544 -6.668 -8.250 1.00 98.31 236 LEU A N 1
ATOM 1695 C CA . LEU A 1 236 ? 6.742 -7.435 -8.541 1.00 98.31 236 LEU A CA 1
ATOM 1696 C C . LEU A 1 236 ? 7.942 -6.708 -7.946 1.00 98.31 236 LEU A C 1
ATOM 1698 O O . LEU A 1 236 ? 8.146 -5.522 -8.188 1.00 98.31 236 LEU A O 1
ATOM 1702 N N . VAL A 1 237 ? 8.744 -7.431 -7.172 1.00 97.25 237 VAL A N 1
ATOM 1703 C CA . VAL A 1 237 ? 9.933 -6.891 -6.516 1.00 97.25 237 VAL A CA 1
ATOM 1704 C C . VAL A 1 237 ? 11.107 -7.799 -6.820 1.00 97.25 237 VAL A C 1
ATOM 1706 O O . VAL A 1 237 ? 11.119 -8.967 -6.433 1.00 97.25 237 VAL A O 1
ATOM 1709 N N . LEU A 1 238 ? 12.114 -7.269 -7.504 1.00 94.50 238 LEU A N 1
ATOM 1710 C CA . LEU A 1 238 ? 13.351 -7.996 -7.739 1.00 94.50 238 LEU A CA 1
ATOM 1711 C C . LEU A 1 238 ? 14.303 -7.779 -6.562 1.00 94.50 238 LEU A C 1
ATOM 1713 O O . LEU A 1 238 ? 14.660 -6.649 -6.240 1.00 94.50 238 LEU A O 1
ATOM 1717 N N . GLY A 1 239 ? 14.709 -8.870 -5.920 1.00 89.31 239 GLY A N 1
ATOM 1718 C CA . GLY A 1 239 ? 15.675 -8.844 -4.830 1.00 89.31 239 GLY A CA 1
ATOM 1719 C C . GLY A 1 239 ? 17.064 -8.367 -5.279 1.00 89.31 239 GLY A C 1
ATOM 1720 O O . GLY A 1 239 ? 17.364 -8.320 -6.485 1.00 89.31 239 GLY A O 1
ATOM 1721 N N . PRO A 1 240 ? 17.933 -8.031 -4.313 1.00 89.62 240 PRO A N 1
ATOM 1722 C CA . PRO A 1 240 ? 19.279 -7.568 -4.606 1.00 89.62 240 PRO A CA 1
ATOM 1723 C C . PRO A 1 240 ? 20.097 -8.669 -5.282 1.00 89.62 240 PRO A C 1
ATOM 1725 O O . PRO A 1 240 ? 19.840 -9.866 -5.122 1.00 89.62 240 PRO A O 1
ATOM 1728 N N . GLU A 1 241 ? 21.110 -8.259 -6.036 1.00 89.69 241 GLU A N 1
ATOM 1729 C CA . GLU A 1 241 ? 22.175 -9.172 -6.423 1.00 89.69 241 GLU A CA 1
ATOM 1730 C C . GLU A 1 241 ? 23.067 -9.419 -5.203 1.00 89.69 241 GLU A C 1
ATOM 1732 O O . GLU A 1 241 ? 23.613 -8.485 -4.618 1.00 89.69 241 GLU A O 1
ATOM 1737 N N . LEU A 1 242 ? 23.167 -10.678 -4.785 1.00 91.25 242 LEU A N 1
ATOM 1738 C CA . LEU A 1 242 ? 23.988 -11.092 -3.650 1.00 91.25 242 LEU A CA 1
ATOM 1739 C C . LEU A 1 242 ? 25.148 -11.937 -4.152 1.00 91.25 242 LEU A C 1
ATOM 1741 O O . LEU A 1 242 ? 24.983 -12.702 -5.098 1.00 91.25 242 LEU A O 1
ATOM 1745 N N . LEU A 1 243 ? 26.298 -11.844 -3.491 1.00 91.38 243 LEU A N 1
ATOM 1746 C CA . LEU A 1 243 ? 27.485 -12.617 -3.845 1.00 91.38 243 LEU A CA 1
ATOM 1747 C C . LEU A 1 243 ? 27.650 -13.834 -2.922 1.00 91.38 243 LEU A C 1
ATOM 1749 O O . LEU A 1 243 ? 27.161 -13.864 -1.788 1.00 91.38 243 LEU A O 1
ATOM 1753 N N . ASP A 1 244 ? 28.303 -14.880 -3.420 1.00 90.31 244 ASP A N 1
ATOM 1754 C CA . ASP A 1 244 ? 28.793 -15.981 -2.592 1.00 90.31 244 ASP A CA 1
ATOM 1755 C C . ASP A 1 244 ? 30.162 -15.670 -1.962 1.00 90.31 244 ASP A C 1
ATOM 1757 O O . ASP A 1 244 ? 30.745 -14.613 -2.193 1.00 90.31 244 ASP A O 1
ATOM 1761 N N . GLU A 1 245 ? 30.682 -16.593 -1.147 1.00 88.69 245 GLU A N 1
ATOM 1762 C CA . GLU A 1 245 ? 31.991 -16.444 -0.485 1.00 88.69 245 GLU A CA 1
ATOM 1763 C C . GLU A 1 245 ? 33.156 -16.295 -1.479 1.00 88.69 245 GLU A C 1
ATOM 1765 O O . GLU A 1 245 ? 34.205 -15.762 -1.127 1.00 88.69 245 GLU A O 1
ATOM 1770 N N . ALA A 1 246 ? 32.972 -16.737 -2.727 1.00 92.75 246 ALA A N 1
ATOM 1771 C CA . ALA A 1 246 ? 33.944 -16.611 -3.806 1.00 92.75 246 ALA A CA 1
ATOM 1772 C C . ALA A 1 24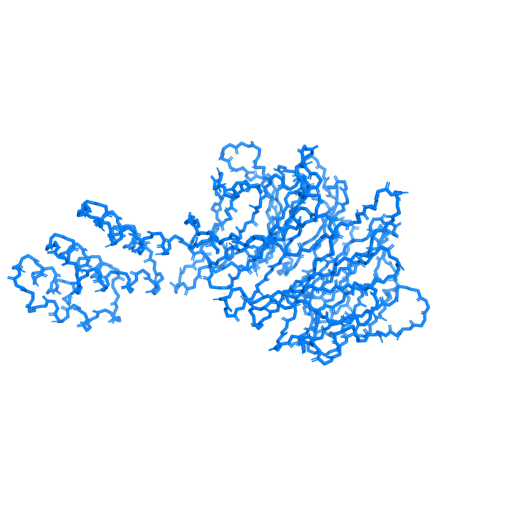6 ? 33.723 -15.347 -4.663 1.00 92.75 246 ALA A C 1
ATOM 1774 O O . ALA A 1 246 ? 34.377 -15.191 -5.693 1.00 92.75 246 ALA A O 1
ATOM 1775 N N . GLY A 1 247 ? 32.800 -14.458 -4.272 1.00 90.81 247 GLY A N 1
ATOM 1776 C CA . GLY A 1 247 ? 32.482 -13.227 -4.997 1.00 90.81 247 GLY A CA 1
ATOM 1777 C C . GLY A 1 247 ? 31.637 -13.432 -6.257 1.00 90.81 247 GLY A C 1
ATOM 1778 O O . GLY A 1 247 ? 31.565 -12.533 -7.090 1.00 90.81 247 GLY A O 1
ATOM 1779 N N . ARG A 1 248 ? 31.006 -14.599 -6.432 1.00 92.56 248 ARG A N 1
ATOM 1780 C CA . ARG A 1 248 ? 30.170 -14.893 -7.606 1.00 92.56 248 ARG A CA 1
ATOM 1781 C C . ARG A 1 248 ? 28.712 -14.498 -7.352 1.00 92.56 248 ARG A C 1
ATOM 1783 O O . ARG A 1 248 ? 28.212 -14.783 -6.260 1.00 92.56 248 ARG A O 1
ATOM 1790 N N . PRO A 1 249 ? 28.001 -13.931 -8.344 1.00 90.31 249 PRO A N 1
ATOM 1791 C CA . PRO A 1 249 ? 26.577 -13.641 -8.221 1.00 90.31 249 PRO A CA 1
ATOM 1792 C C . PRO A 1 249 ? 25.757 -14.891 -7.894 1.00 90.31 249 PRO A C 1
ATOM 1794 O O . PRO A 1 249 ? 25.902 -15.949 -8.513 1.00 90.31 249 PRO A O 1
ATOM 1797 N N . ARG A 1 250 ? 24.872 -14.768 -6.908 1.00 89.88 250 ARG A N 1
ATOM 1798 C CA . ARG A 1 250 ? 23.872 -15.776 -6.560 1.00 89.88 250 ARG A CA 1
ATOM 1799 C C . ARG A 1 250 ? 22.633 -15.605 -7.445 1.00 89.88 250 ARG A C 1
ATOM 1801 O O . ARG A 1 250 ? 22.330 -14.486 -7.856 1.00 89.88 250 ARG A O 1
ATOM 1808 N N . PRO A 1 251 ? 21.855 -16.682 -7.674 1.00 89.06 251 PRO A N 1
ATOM 1809 C CA . PRO A 1 251 ? 20.586 -16.578 -8.384 1.00 89.06 251 PRO A CA 1
ATOM 1810 C C . PRO A 1 251 ? 19.661 -15.552 -7.723 1.00 89.06 251 PRO A C 1
ATOM 1812 O O . PRO A 1 251 ? 19.325 -15.683 -6.540 1.00 89.06 251 PRO A O 1
ATOM 1815 N N . ARG A 1 252 ? 19.244 -14.540 -8.489 1.00 90.00 252 ARG A N 1
ATOM 1816 C CA . ARG A 1 252 ? 18.360 -13.482 -7.995 1.00 90.00 252 ARG A CA 1
ATOM 1817 C C . ARG A 1 252 ? 16.944 -14.005 -7.804 1.00 90.00 252 ARG A C 1
ATOM 1819 O O . ARG A 1 252 ? 16.464 -14.880 -8.535 1.00 90.00 252 ARG A O 1
ATOM 1826 N N . ARG A 1 253 ? 16.266 -13.449 -6.802 1.00 93.50 253 ARG A N 1
ATOM 1827 C CA . ARG A 1 253 ? 14.876 -13.779 -6.504 1.00 93.50 253 ARG A CA 1
ATOM 1828 C C . ARG A 1 253 ? 13.942 -12.676 -6.958 1.00 93.50 253 ARG A C 1
ATOM 1830 O O . ARG A 1 253 ? 14.179 -11.514 -6.655 1.00 93.50 253 ARG A O 1
ATOM 1837 N N . LEU A 1 254 ? 12.870 -13.065 -7.630 1.00 96.50 254 LEU A N 1
ATOM 1838 C CA . LEU A 1 254 ? 11.711 -12.217 -7.868 1.00 96.50 254 LEU A CA 1
ATOM 1839 C C . LEU A 1 254 ? 10.673 -12.534 -6.791 1.00 96.50 254 LEU A C 1
ATOM 1841 O O . LEU A 1 254 ? 10.490 -13.698 -6.431 1.00 96.50 254 LEU A O 1
ATOM 1845 N N . PHE A 1 255 ? 10.001 -11.517 -6.276 1.00 98.00 255 PHE A N 1
ATOM 1846 C CA . PHE A 1 255 ? 8.861 -11.657 -5.383 1.00 98.00 255 PHE A CA 1
ATOM 1847 C C . PHE A 1 255 ? 7.620 -11.120 -6.077 1.00 98.00 255 PHE A C 1
ATOM 1849 O O . PHE A 1 255 ? 7.674 -10.037 -6.653 1.00 98.00 255 PHE A O 1
ATOM 1856 N N . SER A 1 256 ? 6.520 -11.861 -6.009 1.00 98.38 256 SER A N 1
ATOM 1857 C CA . SER A 1 256 ? 5.224 -11.434 -6.533 1.00 98.38 256 SER A CA 1
ATOM 1858 C C . SER A 1 256 ? 4.182 -11.414 -5.426 1.00 98.38 256 SER A C 1
ATOM 1860 O O . SER A 1 256 ? 4.084 -12.362 -4.645 1.00 98.38 256 SER A O 1
ATOM 1862 N N . ALA A 1 257 ? 3.423 -10.325 -5.349 1.00 98.06 257 ALA A N 1
ATOM 1863 C CA . ALA A 1 257 ? 2.323 -10.158 -4.410 1.00 98.06 257 ALA A CA 1
ATOM 1864 C C . ALA A 1 257 ? 0.994 -10.222 -5.170 1.00 98.06 257 ALA A C 1
ATOM 1866 O O . ALA A 1 257 ? 0.745 -9.396 -6.051 1.00 98.06 257 ALA A O 1
ATOM 1867 N N . GLY A 1 258 ? 0.174 -11.225 -4.855 1.00 97.00 258 GLY A N 1
ATOM 1868 C CA . GLY A 1 258 ? -1.068 -11.505 -5.569 1.00 97.00 258 GLY A CA 1
ATOM 1869 C C . GLY A 1 258 ? -2.329 -11.034 -4.847 1.00 97.00 258 GLY A C 1
ATOM 1870 O O . GLY A 1 258 ? -2.388 -10.937 -3.617 1.00 97.00 258 GLY A O 1
ATOM 1871 N N . ALA A 1 259 ? -3.395 -10.850 -5.626 1.00 95.88 259 ALA A N 1
ATOM 1872 C CA . ALA A 1 259 ? -4.749 -10.642 -5.121 1.00 95.88 259 ALA A CA 1
ATOM 1873 C C . ALA A 1 259 ? -5.342 -11.873 -4.409 1.00 95.88 259 ALA A C 1
ATOM 1875 O O . ALA A 1 259 ? -6.434 -11.806 -3.862 1.00 95.88 259 ALA A O 1
ATOM 1876 N N . ASP A 1 260 ? -4.615 -12.990 -4.389 1.00 95.19 260 ASP A N 1
ATOM 1877 C CA . ASP A 1 260 ? -4.949 -14.204 -3.645 1.00 95.19 260 ASP A CA 1
ATOM 1878 C C . ASP A 1 260 ? -4.425 -14.207 -2.196 1.00 95.19 260 ASP A C 1
ATOM 1880 O O . ASP A 1 260 ? -4.529 -15.225 -1.506 1.00 95.19 260 ASP A O 1
ATOM 1884 N N . GLY A 1 261 ? -3.838 -13.093 -1.738 1.00 95.62 261 GLY A N 1
ATOM 1885 C CA . GLY A 1 261 ? -3.308 -12.945 -0.380 1.00 95.62 261 GLY A CA 1
ATOM 1886 C C . GLY A 1 261 ? -1.948 -13.617 -0.162 1.00 95.62 261 GLY A C 1
ATOM 1887 O O . GLY A 1 261 ? -1.500 -13.753 0.985 1.00 95.62 261 GLY A O 1
ATOM 1888 N N . THR A 1 262 ? -1.284 -14.061 -1.236 1.00 97.19 262 THR A N 1
ATOM 1889 C CA . THR A 1 262 ? -0.008 -14.780 -1.159 1.00 97.19 262 THR A CA 1
ATOM 1890 C C . THR A 1 262 ? 1.153 -13.981 -1.741 1.00 97.19 262 THR A C 1
ATOM 1892 O O . THR A 1 262 ? 1.044 -13.338 -2.786 1.00 97.19 262 THR A O 1
ATOM 1895 N N . LEU A 1 263 ? 2.298 -14.050 -1.058 1.00 97.88 263 LEU A N 1
ATOM 1896 C CA . LEU A 1 263 ? 3.584 -13.622 -1.594 1.00 97.88 263 LEU A CA 1
ATOM 1897 C C . LEU A 1 263 ? 4.328 -14.857 -2.109 1.00 97.88 263 LEU A C 1
ATOM 1899 O O . LEU A 1 263 ? 4.593 -15.784 -1.340 1.00 97.88 263 LEU A O 1
ATOM 1903 N N . ALA A 1 264 ? 4.702 -14.876 -3.385 1.00 97.50 264 ALA A N 1
ATOM 1904 C CA . ALA A 1 264 ? 5.503 -15.949 -3.962 1.00 97.50 264 ALA A CA 1
ATOM 1905 C C . ALA A 1 264 ? 6.948 -15.492 -4.204 1.00 97.50 264 ALA A C 1
ATOM 1907 O O . ALA A 1 264 ? 7.196 -14.386 -4.677 1.00 97.50 264 ALA A O 1
ATOM 1908 N N . SER A 1 265 ? 7.918 -16.345 -3.858 1.00 97.00 265 SER A N 1
ATOM 1909 C CA . SER A 1 265 ? 9.348 -16.131 -4.110 1.00 97.00 265 SER A CA 1
ATOM 1910 C C . SER A 1 265 ? 9.849 -17.084 -5.188 1.00 97.00 265 SER A C 1
ATOM 1912 O O . SER A 1 265 ? 9.860 -18.305 -5.000 1.00 97.00 265 SER A O 1
ATOM 1914 N N . TRP A 1 266 ? 10.315 -16.509 -6.289 1.00 94.88 266 TRP A N 1
ATOM 1915 C CA . TRP A 1 266 ? 10.763 -17.182 -7.501 1.00 94.88 266 TRP A CA 1
ATOM 1916 C C . TRP A 1 266 ? 12.267 -17.022 -7.640 1.00 94.88 266 TRP A C 1
ATOM 1918 O O . TRP A 1 266 ? 12.804 -15.969 -7.310 1.00 94.88 266 TRP A O 1
ATOM 1928 N N . PHE A 1 267 ? 12.951 -18.017 -8.195 1.00 91.88 267 PHE A N 1
ATOM 1929 C CA . PHE A 1 267 ? 14.200 -17.718 -8.893 1.00 91.88 267 PHE A CA 1
ATOM 1930 C C . PHE A 1 267 ? 13.830 -17.166 -10.263 1.00 91.88 267 PHE A C 1
ATOM 1932 O O . PHE A 1 267 ? 13.041 -17.806 -10.966 1.00 91.88 267 PHE A O 1
ATOM 1939 N N . ILE A 1 268 ? 14.339 -15.977 -10.596 1.00 85.81 268 ILE A N 1
ATOM 1940 C CA . ILE A 1 268 ? 14.046 -15.342 -11.889 1.00 85.81 268 ILE A CA 1
ATOM 1941 C C . ILE A 1 268 ? 14.482 -16.272 -13.027 1.00 85.81 268 ILE A C 1
ATOM 1943 O O . ILE A 1 268 ? 13.716 -16.524 -13.953 1.00 85.81 268 ILE A O 1
ATOM 1947 N N . ASP A 1 269 ? 15.650 -16.891 -12.851 1.00 82.94 269 ASP A N 1
ATOM 1948 C CA . ASP A 1 269 ? 16.210 -17.877 -13.758 1.00 82.94 269 ASP A CA 1
ATOM 1949 C C . ASP A 1 269 ? 15.885 -19.303 -13.320 1.00 82.94 269 ASP A C 1
ATOM 1951 O O . ASP A 1 269 ? 16.050 -19.700 -12.160 1.00 82.94 269 ASP A O 1
ATOM 1955 N N . GLY A 1 270 ? 15.446 -20.094 -14.293 1.00 81.38 270 GLY A N 1
ATOM 1956 C CA . GLY A 1 270 ? 15.098 -21.495 -14.117 1.00 81.38 270 GLY A CA 1
ATOM 1957 C C . GLY A 1 270 ? 13.631 -21.727 -13.763 1.00 81.38 270 GLY A C 1
ATOM 1958 O O . GLY A 1 270 ? 12.877 -20.827 -13.413 1.00 81.38 270 GLY A O 1
ATOM 1959 N N . ARG A 1 271 ? 13.220 -22.994 -13.845 1.00 82.31 271 ARG A N 1
ATOM 1960 C CA . ARG A 1 271 ? 11.817 -23.425 -13.704 1.00 82.31 271 ARG A CA 1
ATOM 1961 C C . ARG A 1 271 ? 11.507 -24.034 -12.342 1.00 82.31 271 ARG A C 1
ATOM 1963 O O . ARG A 1 271 ? 10.634 -24.885 -12.203 1.00 82.31 271 ARG A O 1
ATOM 1970 N N . ARG A 1 272 ? 12.261 -23.638 -11.313 1.00 89.62 272 ARG A N 1
ATOM 1971 C CA . ARG A 1 272 ? 11.991 -24.105 -9.952 1.00 89.62 272 ARG A CA 1
ATOM 1972 C C . ARG A 1 272 ? 10.657 -23.526 -9.482 1.00 89.62 272 ARG A C 1
ATOM 1974 O O . ARG A 1 272 ? 10.429 -22.322 -9.644 1.00 89.62 272 ARG A O 1
ATOM 1981 N N . LYS A 1 273 ? 9.842 -24.383 -8.858 1.00 93.12 273 LYS A N 1
ATOM 1982 C CA . LYS A 1 273 ? 8.592 -23.988 -8.203 1.00 93.12 273 LYS A CA 1
ATOM 1983 C C . LYS A 1 273 ? 8.834 -22.873 -7.179 1.00 93.12 273 LYS A C 1
ATOM 1985 O O . LYS A 1 273 ? 9.840 -2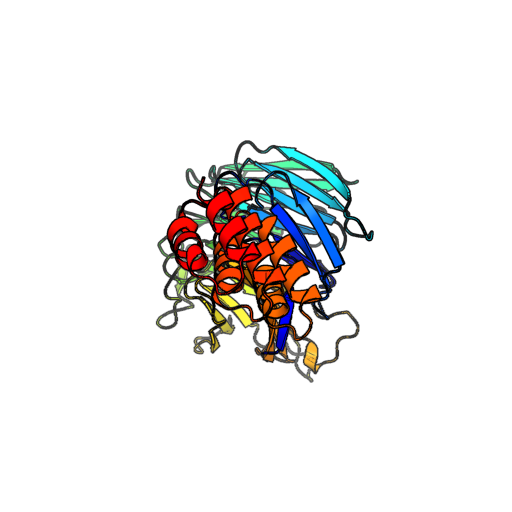2.939 -6.453 1.00 93.12 273 LYS A O 1
ATOM 1990 N N . PRO A 1 274 ? 7.951 -21.869 -7.103 1.00 95.56 274 PRO A N 1
ATOM 1991 C CA . PRO A 1 274 ? 8.081 -20.794 -6.137 1.00 95.56 274 PRO A CA 1
ATOM 1992 C C . PRO A 1 274 ? 7.860 -21.287 -4.707 1.00 95.56 274 PRO A C 1
ATOM 1994 O O . PRO A 1 274 ? 7.169 -22.274 -4.454 1.00 95.56 274 PRO A O 1
ATOM 1997 N N . LYS A 1 275 ? 8.406 -20.548 -3.740 1.00 95.75 275 LYS A N 1
ATOM 1998 C CA . LYS A 1 275 ? 7.966 -20.647 -2.343 1.00 95.75 275 LYS A CA 1
ATOM 1999 C C . LYS A 1 275 ? 6.785 -19.695 -2.157 1.00 95.75 275 LYS A C 1
ATOM 2001 O O . LYS A 1 275 ? 6.998 -18.487 -2.182 1.00 95.75 275 LYS A O 1
ATOM 2006 N N . GLN A 1 276 ? 5.581 -20.229 -1.967 1.00 95.25 276 GLN A N 1
ATOM 2007 C CA . GLN A 1 276 ? 4.390 -19.443 -1.634 1.00 95.25 276 GLN A CA 1
ATOM 2008 C C . GLN A 1 276 ? 4.297 -19.209 -0.122 1.00 95.25 276 GLN A C 1
ATOM 2010 O O . GLN A 1 276 ? 4.575 -20.104 0.678 1.00 95.25 276 GLN A O 1
ATOM 2015 N N . ILE A 1 277 ? 3.922 -17.993 0.266 1.00 96.06 277 ILE A N 1
ATOM 2016 C CA . ILE A 1 277 ? 3.801 -17.552 1.654 1.00 96.06 277 ILE A CA 1
ATOM 2017 C C . ILE A 1 277 ? 2.434 -16.890 1.801 1.00 96.06 277 ILE A C 1
ATOM 2019 O O . ILE A 1 277 ? 2.190 -15.823 1.241 1.00 96.06 277 ILE A O 1
ATOM 2023 N N . ALA A 1 278 ? 1.536 -17.529 2.547 1.00 94.50 278 ALA A N 1
ATOM 2024 C CA . ALA A 1 278 ? 0.241 -16.947 2.878 1.00 94.50 278 ALA A CA 1
ATOM 2025 C C . ALA A 1 278 ? 0.418 -15.898 3.983 1.00 94.50 278 ALA A C 1
ATOM 2027 O O . ALA A 1 278 ? 0.971 -16.208 5.038 1.00 94.50 278 ALA A O 1
ATOM 2028 N N . LEU A 1 279 ? -0.060 -14.674 3.747 1.00 92.38 279 LEU A N 1
ATOM 2029 C CA . LEU A 1 279 ? 0.084 -13.561 4.697 1.00 92.38 279 LEU A CA 1
ATOM 2030 C C . LEU A 1 279 ? -1.176 -13.312 5.537 1.00 92.38 279 LEU A C 1
ATOM 2032 O O . LEU A 1 279 ? -1.259 -12.309 6.232 1.00 92.38 279 LEU A O 1
ATOM 2036 N N . GLY A 1 280 ? -2.167 -14.209 5.473 1.00 85.06 280 GLY A N 1
ATOM 2037 C CA . GLY A 1 280 ? -3.403 -14.098 6.258 1.00 85.06 280 GLY A CA 1
ATOM 2038 C C . GLY A 1 280 ? -4.307 -12.924 5.861 1.00 85.06 280 GLY A C 1
ATOM 2039 O O . GLY A 1 280 ? -5.223 -12.595 6.613 1.00 85.06 280 GLY A O 1
ATOM 2040 N N . SER A 1 281 ? -4.045 -12.313 4.702 1.00 84.44 281 SER A N 1
ATOM 2041 C CA . SER A 1 281 ? -4.837 -11.243 4.094 1.00 84.44 281 SER A CA 1
ATOM 2042 C C . SER A 1 281 ? -5.666 -11.782 2.929 1.00 84.44 281 SER A C 1
ATOM 2044 O O . SER A 1 281 ? -5.354 -12.827 2.357 1.00 84.44 281 SER A O 1
ATOM 2046 N N . THR A 1 282 ? -6.723 -11.057 2.572 1.00 84.38 282 THR A N 1
ATOM 2047 C CA . THR A 1 282 ? -7.559 -11.369 1.406 1.00 84.38 282 THR A CA 1
ATOM 2048 C C . THR A 1 282 ? -6.941 -10.897 0.093 1.00 84.38 282 THR A C 1
ATOM 2050 O O . THR A 1 282 ? -7.171 -11.536 -0.925 1.00 84.38 282 THR A O 1
ATOM 2053 N N . MET A 1 283 ? -6.153 -9.814 0.110 1.00 93.06 283 MET A N 1
ATOM 2054 C CA . MET A 1 283 ? -5.564 -9.208 -1.086 1.00 93.06 283 MET A CA 1
ATOM 2055 C C . MET A 1 283 ? -4.320 -8.388 -0.728 1.00 93.06 283 MET A C 1
ATOM 2057 O O . MET A 1 283 ? -4.380 -7.464 0.091 1.00 93.06 283 MET A O 1
ATOM 2061 N N . LEU A 1 284 ? -3.200 -8.687 -1.391 1.00 97.00 284 LEU A N 1
ATOM 2062 C CA . LEU A 1 284 ? -1.986 -7.877 -1.300 1.00 97.00 284 LEU A CA 1
ATOM 2063 C C . LEU A 1 284 ? -2.075 -6.735 -2.314 1.00 97.00 284 LEU A C 1
ATOM 2065 O O . LEU A 1 284 ? -2.284 -6.983 -3.497 1.00 97.00 284 LEU A O 1
ATOM 2069 N N . SER A 1 285 ? -1.926 -5.494 -1.860 1.00 96.00 285 SER A N 1
ATOM 2070 C CA . SER A 1 285 ? -2.109 -4.304 -2.702 1.00 96.00 285 SER A CA 1
ATOM 2071 C C . SER A 1 285 ? -0.805 -3.752 -3.273 1.00 96.00 285 SER A C 1
ATOM 2073 O O . SER A 1 285 ? -0.827 -3.042 -4.272 1.00 96.00 285 SER A O 1
ATOM 2075 N N . GLY A 1 286 ? 0.333 -4.067 -2.656 1.00 96.94 286 GLY A N 1
ATOM 2076 C CA . GLY A 1 286 ? 1.632 -3.548 -3.062 1.00 96.94 286 GLY A CA 1
ATOM 2077 C C . GLY A 1 286 ? 2.772 -4.235 -2.324 1.00 96.94 286 GLY A C 1
ATOM 2078 O O . GLY A 1 286 ? 2.579 -4.813 -1.254 1.00 96.94 286 GLY A O 1
ATOM 2079 N N . ALA A 1 287 ? 3.973 -4.176 -2.891 1.00 98.12 287 ALA A N 1
ATOM 2080 C CA . ALA A 1 287 ? 5.181 -4.682 -2.258 1.00 98.12 287 ALA A CA 1
ATOM 2081 C C . ALA A 1 287 ? 6.400 -3.859 -2.676 1.00 98.12 287 ALA A C 1
ATOM 2083 O O . ALA A 1 287 ? 6.479 -3.379 -3.804 1.00 98.12 287 ALA A O 1
ATOM 2084 N N . ILE A 1 288 ? 7.362 -3.738 -1.766 1.00 98.00 288 ILE A N 1
ATOM 2085 C CA . ILE A 1 288 ? 8.646 -3.071 -1.994 1.00 98.00 288 ILE A CA 1
ATOM 2086 C C . ILE A 1 288 ? 9.789 -3.900 -1.416 1.00 98.00 288 ILE A C 1
ATOM 2088 O O . ILE A 1 288 ? 9.616 -4.645 -0.445 1.00 98.00 288 ILE A O 1
ATOM 2092 N N . TRP A 1 289 ? 10.980 -3.710 -1.975 1.00 97.25 289 TRP A N 1
ATOM 2093 C CA . TRP A 1 289 ? 12.215 -4.102 -1.310 1.00 97.25 289 TRP A CA 1
ATOM 2094 C C . TRP A 1 289 ? 12.688 -2.964 -0.411 1.00 97.25 289 TRP A C 1
ATOM 2096 O O . TRP A 1 289 ? 12.714 -1.803 -0.814 1.00 97.25 289 TRP A O 1
ATOM 2106 N N . VAL A 1 290 ? 13.064 -3.310 0.813 1.00 96.94 290 VAL A N 1
ATOM 2107 C CA . VAL A 1 290 ? 13.654 -2.392 1.783 1.00 96.94 290 VAL A CA 1
ATOM 2108 C C . VAL A 1 290 ? 15.108 -2.799 1.937 1.00 96.94 290 VAL A C 1
ATOM 2110 O O . VAL A 1 290 ? 15.407 -3.895 2.430 1.00 96.94 290 VAL A O 1
ATOM 2113 N N . ALA A 1 291 ? 16.001 -1.920 1.485 1.00 93.25 291 ALA A N 1
ATOM 2114 C CA . ALA A 1 291 ? 17.430 -2.166 1.523 1.00 93.25 291 ALA A CA 1
ATOM 2115 C C . ALA A 1 291 ? 17.905 -2.442 2.961 1.00 93.25 291 ALA A C 1
ATOM 2117 O O . ALA A 1 291 ? 17.398 -1.845 3.920 1.00 93.25 291 ALA A O 1
ATOM 2118 N N . PRO A 1 292 ? 18.876 -3.350 3.145 1.00 90.56 292 PRO A N 1
ATOM 2119 C CA . PRO A 1 292 ? 19.519 -3.501 4.437 1.00 90.56 292 PRO A CA 1
ATOM 2120 C C . PRO A 1 292 ? 20.262 -2.206 4.789 1.00 90.56 292 PRO A C 1
ATOM 2122 O O . PRO A 1 292 ? 20.908 -1.593 3.940 1.00 90.56 292 PRO A O 1
ATOM 2125 N N . GLY A 1 293 ? 20.206 -1.784 6.054 1.00 81.81 293 GLY A N 1
ATOM 2126 C CA . GLY A 1 293 ? 20.989 -0.625 6.494 1.00 81.81 293 GLY A CA 1
ATOM 2127 C C . GLY A 1 293 ? 22.492 -0.871 6.299 1.00 81.81 293 GLY A C 1
ATOM 2128 O O . GLY A 1 293 ? 22.946 -2.003 6.428 1.00 81.81 293 GLY A O 1
ATOM 2129 N N . GLY A 1 294 ? 23.293 0.173 6.064 1.00 77.19 294 GLY A N 1
ATOM 2130 C CA . GLY A 1 294 ? 24.716 0.044 5.683 1.00 77.19 294 GLY A CA 1
ATOM 2131 C C . GLY A 1 294 ? 25.660 -0.668 6.676 1.00 77.19 294 GLY A C 1
ATOM 2132 O O . GLY A 1 294 ? 26.837 -0.832 6.383 1.00 77.19 294 GLY A O 1
ATOM 2133 N N . ARG A 1 295 ? 25.172 -1.089 7.852 1.00 78.50 295 ARG A N 1
ATOM 2134 C CA . ARG A 1 295 ? 25.886 -1.935 8.834 1.00 78.50 295 ARG A CA 1
ATOM 2135 C C . ARG A 1 295 ? 25.159 -3.259 9.106 1.00 78.50 295 ARG A C 1
ATOM 2137 O O . ARG A 1 295 ? 25.277 -3.817 10.198 1.00 78.50 295 ARG A O 1
ATOM 2144 N N . ALA A 1 296 ? 24.330 -3.709 8.170 1.00 83.31 296 ALA A N 1
ATOM 2145 C CA . ALA A 1 296 ? 23.649 -4.987 8.264 1.00 83.31 296 ALA A CA 1
ATOM 2146 C C . ALA A 1 296 ? 24.672 -6.123 8.314 1.00 83.31 296 ALA A C 1
ATOM 2148 O O . ALA A 1 296 ? 25.720 -6.079 7.669 1.00 83.31 296 ALA A O 1
ATOM 2149 N N . LYS A 1 297 ? 24.363 -7.134 9.119 1.00 87.75 297 LYS A N 1
ATOM 2150 C CA . LYS A 1 297 ? 25.161 -8.356 9.166 1.00 87.75 297 LYS A CA 1
ATOM 2151 C C . LYS A 1 297 ? 24.971 -9.153 7.869 1.00 87.75 297 LYS A C 1
ATOM 2153 O O . LYS A 1 297 ? 23.936 -8.969 7.225 1.00 87.75 297 LYS A O 1
ATOM 2158 N N . PRO A 1 298 ? 25.897 -10.063 7.515 1.00 84.44 298 PRO A N 1
ATOM 2159 C CA . PRO A 1 298 ? 25.733 -10.944 6.359 1.00 84.44 298 PRO A CA 1
ATOM 2160 C C . PRO A 1 298 ? 24.366 -11.640 6.338 1.00 84.44 298 PRO A C 1
ATOM 2162 O O . PRO A 1 298 ? 23.674 -11.561 5.327 1.00 84.44 298 PRO A O 1
ATOM 2165 N N . GLU A 1 299 ? 23.900 -12.150 7.487 1.00 87.00 299 GLU A N 1
ATOM 2166 C CA . GLU A 1 299 ? 22.582 -12.787 7.645 1.00 87.00 299 GLU A CA 1
ATOM 2167 C C . GLU A 1 299 ? 21.378 -11.901 7.258 1.00 87.00 299 GLU A C 1
ATOM 2169 O O . GLU A 1 299 ? 20.303 -12.419 6.968 1.00 87.00 299 GLU A O 1
ATOM 2174 N N . GLU A 1 300 ? 21.551 -10.576 7.230 1.00 88.06 300 GLU A N 1
ATOM 2175 C CA . GLU A 1 300 ? 20.539 -9.574 6.872 1.00 88.06 300 GLU A CA 1
ATOM 2176 C C . GLU A 1 300 ? 20.780 -8.964 5.473 1.00 88.06 300 GLU A C 1
ATOM 2178 O O . GLU A 1 300 ? 20.074 -8.032 5.085 1.00 88.06 300 GLU A O 1
ATOM 2183 N N . ALA A 1 301 ? 21.766 -9.449 4.705 1.00 89.62 301 ALA A N 1
ATOM 2184 C CA . ALA A 1 301 ? 22.186 -8.845 3.435 1.00 89.62 301 ALA A CA 1
ATOM 2185 C C . ALA A 1 301 ? 21.088 -8.832 2.358 1.00 89.62 301 ALA A C 1
ATOM 2187 O O . ALA A 1 301 ? 21.102 -7.976 1.475 1.00 89.62 301 ALA A O 1
ATOM 2188 N N . GLY A 1 302 ? 20.108 -9.739 2.437 1.00 92.62 302 GLY A N 1
ATOM 2189 C CA . GLY A 1 302 ? 18.944 -9.726 1.552 1.00 92.62 302 GLY A CA 1
ATOM 2190 C C . GLY A 1 302 ? 18.001 -8.540 1.788 1.00 92.62 302 GLY A C 1
ATOM 2191 O O . GLY A 1 302 ? 17.166 -8.244 0.933 1.00 92.62 302 GLY A O 1
ATOM 2192 N N . GLY A 1 303 ? 18.112 -7.841 2.921 1.00 95.19 303 GLY A N 1
ATOM 2193 C CA . GLY A 1 303 ? 17.195 -6.772 3.303 1.00 95.19 303 GLY A CA 1
ATOM 2194 C C . GLY A 1 303 ? 15.835 -7.315 3.733 1.00 95.19 303 GLY A C 1
ATOM 2195 O O . GLY A 1 303 ? 15.741 -8.291 4.484 1.00 95.19 303 GLY A O 1
ATOM 2196 N N . ARG A 1 304 ? 14.758 -6.646 3.312 1.00 96.88 304 ARG A N 1
ATOM 2197 C CA . ARG A 1 304 ? 13.382 -7.028 3.662 1.00 96.88 304 ARG A CA 1
ATOM 2198 C C . ARG A 1 304 ? 12.436 -6.834 2.489 1.00 96.88 304 ARG A C 1
ATOM 2200 O O . ARG A 1 304 ? 12.680 -5.999 1.624 1.00 96.88 304 ARG A O 1
ATOM 2207 N N . ILE A 1 305 ? 11.328 -7.562 2.506 1.00 98.06 305 ILE A N 1
ATOM 2208 C CA . ILE A 1 305 ? 10.171 -7.296 1.650 1.00 98.06 305 ILE A CA 1
ATOM 2209 C C . ILE A 1 305 ? 9.063 -6.755 2.536 1.00 98.06 305 ILE A C 1
ATOM 2211 O O . ILE A 1 305 ? 8.678 -7.414 3.499 1.00 98.06 305 ILE A O 1
ATOM 2215 N N . ALA A 1 306 ? 8.576 -5.559 2.225 1.00 98.31 306 ALA A N 1
ATOM 2216 C CA . ALA A 1 306 ? 7.422 -4.974 2.889 1.00 98.31 306 ALA A CA 1
ATOM 2217 C C . ALA A 1 306 ? 6.225 -5.019 1.941 1.00 98.31 306 ALA A C 1
ATOM 2219 O O . ALA A 1 306 ? 6.353 -4.684 0.766 1.00 98.31 306 ALA A O 1
ATOM 2220 N N . VAL A 1 307 ? 5.082 -5.459 2.453 1.00 98.38 307 VAL A N 1
ATOM 2221 C CA . VAL A 1 307 ? 3.862 -5.729 1.695 1.00 98.38 307 VAL A CA 1
ATOM 2222 C C . VAL A 1 307 ? 2.710 -4.976 2.341 1.00 98.38 307 VAL A C 1
ATOM 2224 O O . VAL A 1 307 ? 2.485 -5.104 3.545 1.00 98.38 307 VAL A O 1
ATOM 2227 N N . SER A 1 308 ? 1.978 -4.203 1.547 1.00 97.81 308 SER A N 1
ATOM 2228 C CA . SER A 1 308 ? 0.732 -3.564 1.962 1.00 97.81 308 SER A CA 1
ATOM 2229 C C . SER A 1 308 ? -0.466 -4.416 1.563 1.00 97.81 308 SER A C 1
ATOM 2231 O O . SER A 1 308 ? -0.425 -5.167 0.585 1.00 97.81 308 SER A O 1
ATOM 2233 N N . THR A 1 309 ? -1.549 -4.290 2.320 1.00 95.94 309 THR A N 1
ATOM 2234 C CA . THR A 1 309 ? -2.756 -5.097 2.135 1.00 95.94 309 THR A CA 1
ATOM 2235 C C . THR A 1 309 ? -4.021 -4.251 2.242 1.00 95.94 309 THR A C 1
ATOM 2237 O O . THR A 1 309 ? -4.070 -3.249 2.967 1.00 95.94 309 THR A O 1
ATOM 2240 N N . ASP A 1 310 ? -5.072 -4.670 1.536 1.00 91.00 310 ASP A N 1
ATOM 2241 C CA . ASP A 1 310 ? -6.360 -3.964 1.564 1.00 91.00 310 ASP A CA 1
ATOM 2242 C C . ASP A 1 310 ? -7.114 -4.157 2.896 1.00 91.00 310 ASP A C 1
ATOM 2244 O O . ASP A 1 310 ? -7.991 -3.365 3.234 1.00 91.00 310 ASP A O 1
ATOM 2248 N N . ASP A 1 311 ? -6.735 -5.146 3.713 1.00 92.94 311 ASP A N 1
ATOM 2249 C CA . ASP A 1 311 ? -7.227 -5.354 5.083 1.00 92.94 311 ASP A CA 1
ATOM 2250 C C . ASP A 1 311 ? -6.417 -4.592 6.149 1.00 92.94 311 ASP A C 1
ATOM 2252 O O . ASP A 1 311 ? -6.485 -4.908 7.335 1.00 92.94 311 ASP A O 1
ATOM 2256 N N . ARG A 1 312 ? -5.737 -3.510 5.740 1.00 95.25 312 ARG A N 1
ATOM 2257 C CA . ARG A 1 312 ? -5.075 -2.530 6.621 1.00 95.25 312 ARG A CA 1
ATOM 2258 C C . ARG A 1 312 ? -3.838 -3.066 7.348 1.00 95.25 312 ARG A C 1
ATOM 2260 O O . ARG A 1 312 ? -3.512 -2.587 8.433 1.00 95.25 312 ARG A O 1
ATOM 2267 N N . ARG A 1 313 ? -3.120 -4.030 6.775 1.00 95.75 313 ARG A N 1
ATOM 2268 C CA . ARG A 1 313 ? -1.881 -4.576 7.356 1.00 95.75 313 ARG A CA 1
ATOM 2269 C C . ARG A 1 313 ? -0.657 -4.237 6.524 1.00 95.75 313 ARG A C 1
ATOM 2271 O O . ARG A 1 313 ? -0.676 -4.339 5.296 1.00 95.75 313 ARG A O 1
ATOM 2278 N N . LEU A 1 314 ? 0.423 -3.895 7.215 1.00 97.56 314 LEU A N 1
ATOM 2279 C CA . LEU A 1 314 ? 1.768 -3.859 6.655 1.00 97.56 314 LEU A CA 1
ATOM 2280 C C . LEU A 1 314 ? 2.510 -5.104 7.145 1.00 97.56 314 LEU A C 1
ATOM 2282 O O . LEU A 1 314 ? 2.751 -5.258 8.339 1.00 97.56 314 LEU A O 1
ATOM 2286 N N . VAL A 1 315 ? 2.880 -5.994 6.230 1.00 97.62 315 VAL A N 1
ATOM 2287 C CA . VAL A 1 315 ? 3.613 -7.225 6.546 1.00 97.62 315 VAL A CA 1
ATOM 2288 C C . VAL A 1 315 ? 5.044 -7.090 6.052 1.00 97.62 315 VAL A C 1
ATOM 2290 O O . VAL A 1 315 ? 5.275 -6.767 4.892 1.00 97.62 315 VAL A O 1
ATOM 2293 N N . VAL A 1 316 ? 6.019 -7.338 6.921 1.00 97.62 316 VAL A N 1
ATOM 2294 C CA . VAL A 1 316 ? 7.444 -7.217 6.607 1.00 97.62 316 VAL A CA 1
ATOM 2295 C C . VAL A 1 316 ? 8.138 -8.546 6.841 1.00 97.62 316 VAL A C 1
ATOM 2297 O O . VAL A 1 316 ? 8.082 -9.111 7.931 1.00 97.62 316 VAL A O 1
ATOM 2300 N N . ILE A 1 317 ? 8.818 -9.036 5.810 1.00 96.94 317 ILE A N 1
ATOM 2301 C CA . ILE A 1 317 ? 9.519 -10.316 5.816 1.00 96.94 317 ILE A CA 1
ATOM 2302 C C . ILE A 1 317 ? 11.015 -10.053 5.689 1.00 96.94 317 ILE A C 1
ATOM 2304 O O . ILE A 1 317 ? 11.449 -9.368 4.761 1.00 96.94 317 ILE A O 1
ATOM 2308 N N . THR A 1 318 ? 11.813 -10.588 6.612 1.00 95.62 318 THR A N 1
ATOM 2309 C CA . THR A 1 318 ? 13.275 -10.518 6.511 1.00 95.62 318 THR A CA 1
ATOM 2310 C C . THR A 1 318 ? 13.788 -11.450 5.422 1.00 95.62 318 THR A C 1
ATOM 2312 O O . THR A 1 318 ? 13.231 -12.526 5.193 1.00 95.62 318 THR A O 1
ATOM 2315 N N . LEU A 1 319 ? 14.847 -11.032 4.732 1.00 95.62 319 LEU A N 1
ATOM 2316 C CA . LEU A 1 319 ? 15.513 -11.827 3.711 1.00 95.62 319 LEU A CA 1
ATOM 2317 C C . LEU A 1 319 ? 16.925 -12.197 4.170 1.00 95.62 319 LEU A C 1
ATOM 2319 O O . LEU A 1 319 ? 17.702 -11.326 4.559 1.00 95.62 319 LEU A O 1
ATOM 2323 N N . GLY A 1 320 ? 17.241 -13.491 4.101 1.00 92.25 320 GLY A N 1
ATOM 2324 C CA . GLY A 1 320 ? 18.556 -14.024 4.462 1.00 92.25 320 GLY A CA 1
ATOM 2325 C C . GLY A 1 320 ? 19.659 -13.736 3.434 1.00 92.25 320 GLY A C 1
ATOM 2326 O O . GLY A 1 320 ? 19.449 -13.063 2.422 1.00 92.25 320 GLY A O 1
ATOM 2327 N N . GLU A 1 321 ? 20.836 -14.327 3.651 1.00 90.06 321 GLU A N 1
ATOM 2328 C CA . GLU A 1 321 ? 22.030 -14.236 2.782 1.00 90.06 321 GLU A CA 1
ATOM 2329 C C . GLU A 1 321 ? 21.823 -14.712 1.339 1.00 90.06 321 GLU A C 1
ATOM 2331 O O . GLU A 1 321 ? 22.612 -14.385 0.453 1.00 90.06 321 GLU A O 1
ATOM 2336 N N . LYS A 1 322 ? 20.792 -15.520 1.076 1.00 89.88 322 LYS A N 1
ATOM 2337 C CA . LYS A 1 322 ? 20.438 -16.005 -0.268 1.00 89.88 322 LYS A CA 1
ATOM 2338 C C . LYS A 1 322 ? 19.087 -15.435 -0.707 1.00 89.88 322 LYS A C 1
ATOM 2340 O O . LYS A 1 322 ? 18.397 -16.025 -1.550 1.00 89.88 322 LYS A O 1
ATOM 2345 N N . SER A 1 323 ? 18.706 -14.296 -0.121 1.00 90.62 323 SER A N 1
ATOM 2346 C CA . SER A 1 323 ? 17.414 -13.629 -0.293 1.00 90.62 323 SER A CA 1
ATOM 2347 C C . SER A 1 323 ? 16.207 -14.527 0.013 1.00 90.62 323 SER A C 1
ATOM 2349 O O . SER A 1 323 ? 15.111 -14.318 -0.501 1.00 90.62 323 SER A O 1
ATOM 2351 N N . GLU A 1 324 ? 16.374 -15.582 0.805 1.00 93.12 324 GLU A N 1
ATOM 2352 C CA . GLU A 1 324 ? 15.281 -16.458 1.195 1.00 93.12 324 GLU A CA 1
ATOM 2353 C C . GLU A 1 324 ? 14.381 -15.795 2.254 1.00 93.12 324 GLU A C 1
ATOM 2355 O O . GLU A 1 324 ? 14.893 -15.173 3.185 1.00 93.12 324 GLU A O 1
ATOM 2360 N N . PRO A 1 325 ? 13.048 -15.951 2.152 1.00 95.25 325 PRO A N 1
ATOM 2361 C CA . PRO A 1 325 ? 12.113 -15.442 3.156 1.00 95.25 325 PRO A CA 1
ATOM 2362 C C . PRO A 1 325 ? 12.300 -16.080 4.535 1.00 95.25 325 PRO A C 1
ATOM 2364 O O . PRO A 1 325 ? 12.200 -17.312 4.650 1.00 95.25 325 PRO A O 1
ATOM 2367 N N . GLY A 1 326 ? 12.508 -15.232 5.544 1.00 94.25 326 GLY A N 1
ATOM 2368 C CA . GLY A 1 326 ? 12.715 -15.563 6.953 1.00 94.25 326 GLY A CA 1
ATOM 2369 C C . GLY A 1 326 ? 11.569 -15.112 7.866 1.00 94.25 326 GLY A C 1
ATOM 2370 O O . GLY A 1 326 ? 10.410 -15.472 7.653 1.00 94.25 326 GLY A O 1
ATOM 2371 N N . GLU A 1 327 ? 11.903 -14.369 8.924 1.00 93.88 327 GLU A N 1
ATOM 2372 C CA . GLU A 1 327 ? 10.947 -13.906 9.936 1.00 93.88 327 GLU A CA 1
ATOM 2373 C C . GLU A 1 327 ? 9.906 -12.967 9.321 1.00 93.88 327 GLU A C 1
ATOM 2375 O O . GLU A 1 327 ? 10.234 -12.090 8.526 1.00 93.88 327 GLU A O 1
ATOM 2380 N N . THR A 1 328 ? 8.647 -13.146 9.720 1.00 95.56 328 THR A N 1
ATOM 2381 C CA . THR A 1 328 ? 7.533 -12.278 9.331 1.00 95.56 328 THR A CA 1
ATOM 2382 C C . THR A 1 328 ? 7.054 -11.466 10.529 1.00 95.56 328 THR A C 1
ATOM 2384 O O . THR A 1 328 ? 6.679 -12.036 11.562 1.00 95.56 328 THR A O 1
ATOM 2387 N N . ILE A 1 329 ? 7.047 -10.149 10.352 1.00 95.75 329 ILE A N 1
ATOM 2388 C CA . ILE A 1 329 ? 6.566 -9.150 11.301 1.00 95.75 329 ILE A CA 1
ATOM 2389 C C . ILE A 1 329 ? 5.328 -8.500 10.690 1.00 95.75 329 ILE A C 1
ATOM 2391 O O . ILE A 1 329 ? 5.356 -8.068 9.540 1.00 95.75 329 ILE A O 1
ATOM 2395 N N . GLU A 1 330 ? 4.250 -8.424 11.452 1.00 95.88 330 GLU A N 1
ATOM 2396 C CA . GLU A 1 330 ? 2.999 -7.806 11.028 1.00 95.88 330 GLU A CA 1
ATOM 2397 C C . GLU A 1 330 ? 2.772 -6.509 11.800 1.00 95.88 330 GLU A C 1
ATOM 2399 O O . GLU A 1 330 ? 2.902 -6.468 13.023 1.00 95.88 330 GLU A O 1
ATOM 2404 N N . VAL A 1 331 ? 2.427 -5.447 11.082 1.00 97.06 331 VAL A N 1
ATOM 2405 C CA . VAL A 1 331 ? 1.951 -4.189 11.646 1.00 97.06 331 VAL A CA 1
ATOM 2406 C C . VAL A 1 331 ? 0.453 -4.096 11.365 1.00 97.06 331 VAL A C 1
ATOM 2408 O O . VAL A 1 331 ? 0.036 -3.849 10.229 1.00 97.06 331 VAL A O 1
ATOM 2411 N N . GLY A 1 332 ? -0.341 -4.324 12.411 1.00 95.62 332 GLY A N 1
ATOM 2412 C CA . GLY A 1 332 ? -1.797 -4.215 12.391 1.00 95.62 332 GLY A CA 1
ATOM 2413 C C . GLY A 1 332 ? -2.267 -2.764 12.305 1.00 95.62 332 GLY A C 1
ATOM 2414 O O . GLY A 1 332 ? -1.482 -1.827 12.452 1.00 95.62 332 GLY A O 1
ATOM 2415 N N . SER A 1 333 ? -3.560 -2.568 12.070 1.00 96.56 333 SER A N 1
ATOM 2416 C CA . SER A 1 333 ? -4.165 -1.230 12.014 1.00 96.56 333 SER A CA 1
ATOM 2417 C C . SER A 1 333 ? -4.426 -0.633 13.399 1.00 96.56 333 SER A C 1
ATOM 2419 O O . SER A 1 333 ? -4.452 -1.331 14.414 1.00 96.56 333 SER A O 1
ATOM 2421 N N . ALA A 1 334 ? -4.743 0.659 13.440 1.00 97.38 334 ALA A N 1
ATOM 2422 C CA . ALA A 1 334 ? -5.200 1.314 14.655 1.00 97.38 334 ALA A CA 1
ATOM 2423 C C . ALA A 1 334 ? -6.498 0.692 15.201 1.00 97.38 334 ALA A C 1
ATOM 2425 O O . ALA A 1 334 ? -6.684 0.679 16.414 1.00 97.38 334 ALA A O 1
ATOM 2426 N N . PHE A 1 335 ? -7.365 0.099 14.365 1.00 97.44 335 PHE A N 1
ATOM 2427 C CA . PHE A 1 335 ? -8.536 -0.645 14.855 1.00 97.44 335 PHE A CA 1
ATOM 2428 C C . PHE A 1 335 ? -8.148 -1.893 15.652 1.00 97.44 335 PHE A C 1
ATOM 2430 O O . PHE A 1 335 ? -8.776 -2.178 16.671 1.00 97.44 335 PHE A O 1
ATOM 2437 N N . GLU A 1 336 ? -7.103 -2.613 15.236 1.00 96.25 336 GLU A N 1
ATOM 2438 C CA . GLU A 1 336 ? -6.570 -3.741 16.009 1.00 96.25 336 GLU A CA 1
ATOM 2439 C C . GLU A 1 336 ? -5.980 -3.256 17.343 1.00 96.25 336 GLU A C 1
ATOM 2441 O O . GLU A 1 336 ? -6.224 -3.866 18.388 1.00 96.25 336 GLU A O 1
ATOM 2446 N N . GLY A 1 337 ? -5.311 -2.099 17.337 1.00 96.50 337 GLY A N 1
ATOM 2447 C CA . GLY A 1 337 ? -4.816 -1.442 18.546 1.00 96.50 337 GLY A CA 1
ATOM 2448 C C . GLY A 1 337 ? -5.942 -1.075 19.516 1.00 96.50 337 GLY A C 1
ATOM 2449 O O . GLY A 1 337 ? -5.870 -1.398 20.702 1.00 96.50 337 GLY A O 1
ATOM 2450 N N . LEU A 1 338 ? -7.024 -0.473 19.013 1.00 98.00 338 LEU A N 1
ATOM 2451 C CA . LEU A 1 338 ? -8.217 -0.154 19.805 1.00 98.00 338 LEU A CA 1
ATOM 2452 C C . LEU A 1 338 ? -8.906 -1.419 20.335 1.00 98.00 338 LEU A C 1
ATOM 2454 O O . LEU A 1 338 ? -9.314 -1.454 21.496 1.00 98.00 338 LEU A O 1
ATOM 2458 N N . ALA A 1 339 ? -8.988 -2.481 19.530 1.00 97.38 339 ALA A N 1
ATOM 2459 C CA . ALA A 1 339 ? -9.523 -3.770 19.962 1.00 97.38 339 ALA A CA 1
ATOM 2460 C C . ALA A 1 339 ? -8.706 -4.372 21.116 1.00 97.38 339 ALA A C 1
ATOM 2462 O O . ALA A 1 339 ? -9.285 -4.878 22.079 1.00 97.38 339 ALA A O 1
ATOM 2463 N N . ALA A 1 340 ? -7.375 -4.284 21.048 1.00 96.38 340 ALA A N 1
ATOM 2464 C CA . ALA A 1 340 ? -6.490 -4.714 22.125 1.00 96.38 340 ALA A CA 1
ATOM 2465 C C . ALA A 1 340 ? -6.652 -3.840 23.381 1.00 96.38 340 ALA A C 1
ATOM 2467 O O . ALA A 1 340 ? -6.710 -4.363 24.495 1.00 96.38 340 ALA A O 1
ATOM 2468 N N . MET A 1 341 ? -6.801 -2.519 23.223 1.00 96.81 341 MET A N 1
ATOM 2469 C CA . MET A 1 341 ? -7.068 -1.612 24.345 1.00 96.81 341 MET A CA 1
ATOM 2470 C C . MET A 1 341 ? -8.408 -1.906 25.031 1.00 96.81 341 MET A C 1
ATOM 2472 O O . MET A 1 341 ? -8.474 -1.834 26.255 1.00 96.81 341 MET A O 1
ATOM 2476 N N . LEU A 1 342 ? -9.448 -2.312 24.293 1.00 97.25 342 LEU A N 1
ATOM 2477 C CA . LEU A 1 342 ? -10.726 -2.763 24.866 1.00 97.25 342 LEU A CA 1
ATOM 2478 C C . LEU A 1 342 ? -10.614 -4.069 25.673 1.00 97.25 342 LEU A C 1
ATOM 2480 O O . LEU A 1 342 ? -11.523 -4.394 26.428 1.00 97.25 342 LEU A O 1
ATOM 2484 N N . GLN A 1 343 ? -9.512 -4.811 25.568 1.00 96.19 343 GLN A N 1
ATOM 2485 C CA . GLN A 1 343 ? -9.228 -5.983 26.409 1.00 96.19 343 GLN A CA 1
ATOM 2486 C C . GLN A 1 343 ? -8.370 -5.626 27.637 1.00 96.19 343 GLN A C 1
ATOM 2488 O O . GLN A 1 343 ? -8.038 -6.491 28.450 1.00 96.19 343 GLN A O 1
ATOM 2493 N N . ALA A 1 344 ? -7.980 -4.356 27.800 1.00 96.62 344 ALA A N 1
ATOM 2494 C CA . ALA A 1 344 ? -7.118 -3.937 28.895 1.00 96.62 344 ALA A CA 1
ATOM 2495 C C . ALA A 1 344 ? -7.799 -4.118 30.260 1.00 96.62 344 ALA A C 1
ATOM 2497 O O . ALA A 1 344 ? -8.984 -3.832 30.449 1.00 96.62 344 ALA A O 1
ATOM 2498 N N . ARG A 1 345 ? -7.007 -4.516 31.264 1.00 96.69 345 ARG A N 1
ATOM 2499 C CA . ARG A 1 345 ? -7.485 -4.695 32.645 1.00 96.69 345 ARG A CA 1
ATOM 2500 C C . ARG A 1 345 ? -8.073 -3.406 33.229 1.00 96.69 345 ARG A C 1
ATOM 2502 O O . ARG A 1 345 ? -9.073 -3.457 33.942 1.00 96.69 345 ARG A O 1
ATOM 2509 N N . ALA A 1 346 ? -7.454 -2.262 32.937 1.00 96.50 346 ALA A N 1
ATOM 2510 C CA . ALA A 1 346 ? -7.864 -0.961 33.454 1.00 96.50 346 ALA A CA 1
ATOM 2511 C C . ALA A 1 346 ? -9.067 -0.399 32.668 1.00 96.50 346 ALA A C 1
ATOM 2513 O O . ALA A 1 346 ? -8.932 -0.179 31.463 1.00 96.50 346 ALA A O 1
ATOM 2514 N N . PRO A 1 347 ? -10.204 -0.083 33.322 1.00 96.50 347 PRO A N 1
ATOM 2515 C CA . PRO A 1 347 ? -11.362 0.524 32.655 1.00 96.50 347 PRO A CA 1
ATOM 2516 C C . PRO A 1 347 ? -11.037 1.837 31.936 1.00 96.50 347 PRO A C 1
ATOM 2518 O O . PRO A 1 347 ? -11.559 2.086 30.855 1.00 96.50 347 PRO A O 1
ATOM 2521 N N . GLN A 1 348 ? -10.110 2.636 32.476 1.00 97.06 348 GLN A N 1
ATOM 2522 C CA . GLN A 1 348 ? -9.685 3.897 31.861 1.00 97.06 348 GLN A CA 1
ATOM 2523 C C . GLN A 1 348 ? -9.100 3.709 30.452 1.00 97.06 348 GLN A C 1
ATOM 2525 O O . GLN A 1 348 ? -9.381 4.503 29.561 1.00 97.06 348 GLN A O 1
ATOM 2530 N N . ALA A 1 349 ? -8.316 2.649 30.232 1.00 97.19 349 ALA A N 1
ATOM 2531 C CA . ALA A 1 349 ? -7.759 2.352 28.913 1.00 97.19 349 ALA A CA 1
ATOM 2532 C C . ALA A 1 349 ? -8.856 1.924 27.924 1.00 97.19 349 ALA A C 1
ATOM 2534 O O . ALA A 1 349 ? -8.813 2.286 26.750 1.00 97.19 349 ALA A O 1
ATOM 2535 N N . ARG A 1 350 ? -9.879 1.207 28.408 1.00 98.19 350 ARG A N 1
ATOM 2536 C CA . ARG A 1 350 ? -11.041 0.823 27.596 1.00 98.19 350 ARG A CA 1
ATOM 2537 C C . ARG A 1 350 ? -11.914 2.029 27.246 1.00 98.19 350 ARG A C 1
ATOM 2539 O O . ARG A 1 350 ? -12.347 2.138 26.105 1.00 98.19 350 ARG A O 1
ATOM 2546 N N . LEU A 1 351 ? -12.099 2.975 28.173 1.00 98.19 351 LEU A N 1
ATOM 2547 C CA . LEU A 1 351 ? -12.763 4.258 27.901 1.00 98.19 351 LEU A CA 1
ATOM 2548 C C . LEU A 1 351 ? -12.039 5.053 26.810 1.00 98.19 351 LEU A C 1
ATOM 2550 O O . LEU A 1 351 ? -12.680 5.491 25.861 1.00 98.19 351 LEU A O 1
ATOM 2554 N N . GLN A 1 352 ? -10.710 5.168 26.891 1.00 98.00 352 GLN A N 1
ATOM 2555 C CA . GLN A 1 352 ? -9.913 5.825 25.848 1.00 98.00 352 GLN A CA 1
ATOM 2556 C C . GLN A 1 352 ? -10.087 5.150 24.482 1.00 98.00 352 GLN A C 1
ATOM 2558 O O . GLN A 1 352 ? -10.172 5.829 23.461 1.00 98.00 352 GLN A O 1
ATOM 2563 N N . ALA A 1 353 ? -10.182 3.817 24.452 1.00 98.12 353 ALA A N 1
ATOM 2564 C CA . ALA A 1 353 ? -10.438 3.087 23.216 1.00 98.12 353 ALA A CA 1
ATOM 2565 C C . ALA A 1 353 ? -11.836 3.377 22.642 1.00 98.12 353 ALA A C 1
ATOM 2567 O O . ALA A 1 353 ? -11.966 3.580 21.436 1.00 98.12 353 ALA A O 1
ATOM 2568 N N . VAL A 1 354 ? -12.866 3.444 23.496 1.00 98.50 354 VAL A N 1
ATOM 2569 C CA . VAL A 1 354 ? -14.230 3.848 23.108 1.00 98.50 354 VAL A CA 1
ATOM 2570 C C . VAL A 1 354 ? -14.238 5.271 22.547 1.00 98.50 354 VAL A C 1
ATOM 2572 O O . VAL A 1 354 ? -14.822 5.504 21.493 1.00 98.50 354 VAL A O 1
ATOM 2575 N N . GLU A 1 355 ? -13.564 6.217 23.198 1.00 97.94 355 GLU A N 1
ATOM 2576 C CA . GLU A 1 355 ? -13.482 7.610 22.741 1.00 97.94 355 GLU A CA 1
ATOM 2577 C C . GLU A 1 355 ? -12.767 7.735 21.391 1.00 97.94 355 GLU A C 1
ATOM 2579 O O . GLU A 1 355 ? -13.248 8.426 20.494 1.00 97.94 355 GLU A O 1
ATOM 2584 N N . ALA A 1 356 ? -11.654 7.025 21.207 1.00 97.62 356 ALA A N 1
ATOM 2585 C CA . ALA A 1 356 ? -10.936 7.014 19.939 1.00 97.62 356 ALA A CA 1
ATOM 2586 C C . ALA A 1 356 ? -11.752 6.348 18.815 1.00 97.62 356 ALA A C 1
ATOM 2588 O O . ALA A 1 356 ? -11.787 6.868 17.699 1.00 97.62 356 ALA A O 1
ATOM 2589 N N . ALA A 1 357 ? -12.458 5.247 19.104 1.00 97.44 357 ALA A N 1
ATOM 2590 C CA . ALA A 1 357 ? -13.368 4.606 18.153 1.00 97.44 357 ALA A CA 1
ATOM 2591 C C . ALA A 1 357 ? -14.562 5.512 17.801 1.00 97.44 357 ALA A C 1
ATOM 2593 O O . ALA A 1 357 ? -15.000 5.537 16.653 1.00 97.44 357 ALA A O 1
ATOM 2594 N N . ALA A 1 358 ? -15.066 6.308 18.749 1.00 96.56 358 ALA A N 1
ATOM 2595 C CA . ALA A 1 358 ? -16.161 7.247 18.510 1.00 96.56 358 ALA A CA 1
ATOM 2596 C C . ALA A 1 358 ? -15.830 8.273 17.413 1.00 96.56 358 ALA A C 1
ATOM 2598 O O . ALA A 1 358 ? -16.714 8.617 16.630 1.00 96.56 358 ALA A O 1
ATOM 2599 N N . GLN A 1 359 ? -14.563 8.688 17.312 1.00 94.88 359 GLN A N 1
ATOM 2600 C CA . GLN A 1 359 ? -14.075 9.644 16.308 1.00 94.88 359 GLN A CA 1
ATOM 2601 C C . GLN A 1 359 ? -13.954 9.057 14.894 1.00 94.88 359 GLN A C 1
ATOM 2603 O O . GLN A 1 359 ? -13.752 9.803 13.936 1.00 94.88 359 GLN A O 1
ATOM 2608 N N . GLN A 1 360 ? -14.062 7.736 14.746 1.00 95.06 360 GLN A N 1
ATOM 2609 C CA . GLN A 1 360 ? -13.923 7.054 13.462 1.00 95.06 360 GLN A CA 1
ATOM 2610 C C . GLN A 1 360 ? -15.293 6.724 12.860 1.00 95.06 360 GLN A C 1
ATOM 2612 O O . GLN A 1 360 ? -16.242 6.364 13.566 1.00 95.06 360 GLN A O 1
ATOM 2617 N N . ARG A 1 361 ? -15.413 6.851 11.534 1.00 93.06 361 ARG A N 1
ATOM 2618 C CA . ARG A 1 361 ? -16.683 6.629 10.812 1.00 93.06 361 ARG A CA 1
ATOM 2619 C C . ARG A 1 361 ? -16.802 5.223 10.227 1.00 93.06 361 ARG A C 1
ATOM 2621 O O . ARG A 1 361 ? -17.881 4.850 9.780 1.00 93.06 361 ARG A O 1
ATOM 2628 N N . GLU A 1 362 ? -15.713 4.468 10.232 1.00 94.25 362 GLU A N 1
ATOM 2629 C CA . GLU A 1 362 ? -15.618 3.112 9.712 1.00 94.25 362 GLU A CA 1
ATOM 2630 C C . GLU A 1 362 ? -16.539 2.143 10.449 1.00 94.25 362 GLU A C 1
ATOM 2632 O O . GLU A 1 362 ? -16.879 2.310 11.628 1.00 94.25 362 GLU A O 1
ATOM 2637 N N . ASP A 1 363 ? -16.911 1.084 9.738 1.00 93.75 363 ASP A N 1
ATOM 2638 C CA . ASP A 1 363 ? -17.763 0.037 10.281 1.00 93.75 363 ASP A CA 1
ATOM 2639 C C . ASP A 1 363 ? -17.058 -0.725 11.413 1.00 93.75 363 ASP A C 1
ATOM 2641 O O . ASP A 1 363 ? -17.683 -1.086 12.404 1.00 93.75 363 ASP A O 1
ATOM 2645 N N . GLU A 1 364 ? -15.737 -0.872 11.338 1.00 95.44 364 GLU A N 1
ATOM 2646 C CA . GLU A 1 364 ? -14.915 -1.483 12.380 1.00 95.44 364 GLU A CA 1
ATOM 2647 C C . GLU A 1 364 ? -14.999 -0.705 13.700 1.00 95.44 364 GLU A C 1
ATOM 2649 O O . GLU A 1 364 ? -15.112 -1.304 14.769 1.00 95.44 364 GLU A O 1
ATOM 2654 N N . ALA A 1 365 ? -15.029 0.631 13.658 1.00 96.38 365 ALA A N 1
ATOM 2655 C CA . ALA A 1 365 ? -15.249 1.432 14.860 1.00 96.38 365 ALA A CA 1
ATOM 2656 C C . ALA A 1 365 ? -16.638 1.207 15.456 1.00 96.38 365 ALA A C 1
ATOM 2658 O O . ALA A 1 365 ? -16.774 1.092 16.675 1.00 96.38 365 ALA A O 1
ATOM 2659 N N . ARG A 1 366 ? -17.668 1.094 14.609 1.00 96.25 366 ARG A N 1
ATOM 2660 C CA . ARG A 1 366 ? -19.017 0.727 15.056 1.00 96.25 366 ARG A CA 1
ATOM 2661 C C . ARG A 1 366 ? -19.003 -0.620 15.781 1.00 96.25 366 ARG A C 1
ATOM 2663 O O . ARG A 1 366 ? -19.569 -0.723 16.865 1.00 96.25 366 ARG A O 1
ATOM 2670 N N . GLU A 1 367 ? -18.360 -1.631 15.208 1.00 96.94 367 GLU A N 1
ATOM 2671 C CA . GLU A 1 367 ? -18.286 -2.975 15.792 1.00 96.94 367 GLU A CA 1
ATOM 2672 C C . GLU A 1 367 ? -17.553 -2.994 17.137 1.00 96.94 367 GLU A C 1
ATOM 2674 O O . GLU A 1 367 ? -17.985 -3.680 18.066 1.00 96.94 367 GLU A O 1
ATOM 2679 N N . LEU A 1 368 ? -16.479 -2.211 17.277 1.00 98.12 368 LEU A N 1
ATOM 2680 C CA . LEU A 1 368 ? -15.771 -2.051 18.548 1.00 98.12 368 LEU A CA 1
ATOM 2681 C C . LEU A 1 368 ? -16.663 -1.416 19.622 1.00 98.12 368 LEU A C 1
ATOM 2683 O O . LEU A 1 368 ? -16.687 -1.890 20.759 1.00 98.12 368 LEU A O 1
ATOM 2687 N N . LEU A 1 369 ? -17.434 -0.388 19.263 1.00 98.44 369 LEU A N 1
ATOM 2688 C CA . LEU A 1 369 ? -18.365 0.275 20.178 1.00 98.44 369 LEU A CA 1
ATOM 2689 C C . LEU A 1 369 ? -19.538 -0.631 20.569 1.00 98.44 369 LEU A C 1
ATOM 2691 O O . LEU A 1 369 ? -19.895 -0.696 21.742 1.00 98.44 369 LEU A O 1
ATOM 2695 N N . GLU A 1 370 ? -20.113 -1.376 19.623 1.00 98.31 370 GLU A N 1
ATOM 2696 C CA . GLU A 1 370 ? -21.165 -2.361 19.912 1.00 98.31 370 GLU A CA 1
ATOM 2697 C C . GLU A 1 370 ? -20.656 -3.473 20.835 1.00 98.31 370 GLU A C 1
ATOM 2699 O O . GLU A 1 370 ? -21.353 -3.871 21.772 1.00 98.31 370 GLU A O 1
ATOM 2704 N N . ARG A 1 371 ? -19.418 -3.936 20.623 1.00 98.00 371 ARG A N 1
ATOM 2705 C CA . ARG A 1 371 ? -18.767 -4.909 21.506 1.00 98.00 371 ARG A CA 1
ATOM 2706 C C . ARG A 1 371 ? -18.587 -4.351 22.914 1.00 98.00 371 ARG A C 1
ATOM 2708 O O . ARG A 1 371 ? -18.957 -5.026 23.871 1.00 98.00 371 ARG A O 1
ATOM 2715 N N . ALA A 1 372 ? -18.065 -3.130 23.043 1.00 98.12 372 ALA A N 1
ATOM 2716 C CA . ALA A 1 372 ? -17.902 -2.467 24.334 1.00 98.12 372 ALA A CA 1
ATOM 2717 C C . ALA A 1 372 ? -19.252 -2.309 25.052 1.00 98.12 372 ALA A C 1
ATOM 2719 O O . ALA A 1 372 ? -19.371 -2.678 26.216 1.00 98.12 372 ALA A O 1
ATOM 2720 N N . LEU A 1 373 ? -20.294 -1.860 24.344 1.00 98.38 373 LEU A N 1
ATOM 2721 C CA . LEU A 1 373 ? -21.641 -1.722 24.895 1.00 98.38 373 LEU A CA 1
ATOM 2722 C C . LEU A 1 373 ? -22.233 -3.058 25.367 1.00 98.38 373 LEU A C 1
ATOM 2724 O O . LEU A 1 373 ? -22.915 -3.088 26.384 1.00 98.38 373 LEU A O 1
ATOM 2728 N N . GLY A 1 374 ? -22.015 -4.151 24.636 1.00 96.81 374 GLY A N 1
ATOM 2729 C CA . GLY A 1 374 ? -22.631 -5.440 24.953 1.00 96.81 374 GLY A CA 1
ATOM 2730 C C . GLY A 1 374 ? -21.865 -6.288 25.970 1.00 96.81 374 GLY A C 1
ATOM 2731 O O . GLY A 1 374 ? -22.474 -7.117 26.643 1.00 96.81 374 GLY A O 1
ATOM 2732 N N . GLN A 1 375 ? -20.541 -6.131 26.056 1.00 96.25 375 GLN A N 1
ATOM 2733 C CA . GLN A 1 375 ? -19.667 -7.120 26.702 1.00 96.25 375 GLN A CA 1
ATOM 2734 C C . GLN A 1 375 ? -18.764 -6.546 27.800 1.00 96.25 375 GLN A C 1
ATOM 2736 O O . GLN A 1 375 ? -18.192 -7.327 28.561 1.00 96.25 375 GLN A O 1
ATOM 2741 N N . ASP A 1 376 ? -18.611 -5.221 27.917 1.00 98.00 376 ASP A N 1
ATOM 2742 C CA . ASP A 1 376 ? -17.696 -4.664 28.917 1.00 98.00 376 ASP A CA 1
ATOM 2743 C C . ASP A 1 376 ? -18.219 -4.871 30.345 1.00 98.00 376 ASP A C 1
ATOM 2745 O O . ASP A 1 376 ? -19.382 -4.600 30.655 1.00 98.00 376 ASP A O 1
ATOM 2749 N N . GLY A 1 377 ? -17.350 -5.322 31.252 1.00 96.31 377 GLY A N 1
ATOM 2750 C CA . GLY A 1 377 ? -17.707 -5.513 32.659 1.00 96.31 377 GLY A CA 1
ATOM 2751 C C . GLY A 1 377 ? -17.996 -4.203 33.405 1.00 96.31 377 GLY A C 1
ATOM 2752 O O . GLY A 1 377 ? -18.802 -4.192 34.338 1.00 96.31 377 GLY A O 1
ATOM 2753 N N . ALA A 1 378 ? -17.381 -3.096 32.987 1.00 97.62 378 ALA A N 1
ATOM 2754 C CA . ALA A 1 378 ? -17.508 -1.790 33.620 1.00 97.62 378 ALA A CA 1
ATOM 2755 C C . ALA A 1 378 ? -18.680 -0.993 33.013 1.00 97.62 378 ALA A C 1
ATOM 2757 O O . ALA A 1 378 ? -18.683 -0.717 31.810 1.00 97.62 378 ALA A O 1
ATOM 2758 N N . PRO A 1 379 ? -19.694 -0.606 33.808 1.00 97.94 379 PRO A N 1
ATOM 2759 C CA . PRO A 1 379 ? -20.866 0.083 33.276 1.00 97.94 379 PRO A CA 1
ATOM 2760 C C . PRO A 1 379 ? -20.575 1.472 32.711 1.00 97.94 379 PRO A C 1
ATOM 2762 O O . PRO A 1 379 ? -21.258 1.887 31.783 1.00 97.94 379 PRO A O 1
ATOM 2765 N N . GLU A 1 380 ? -19.558 2.166 33.212 1.00 98.12 380 GLU A N 1
ATOM 2766 C CA . GLU A 1 380 ? -19.100 3.444 32.668 1.00 98.12 380 GLU A CA 1
ATOM 2767 C C . GLU A 1 380 ? -18.607 3.313 31.217 1.00 98.12 380 GLU A C 1
ATOM 2769 O O . GLU A 1 380 ? -18.912 4.169 30.388 1.00 98.12 380 GLU A O 1
ATOM 2774 N N . VAL A 1 381 ? -17.933 2.208 30.869 1.00 98.38 381 VAL A N 1
ATOM 2775 C CA . VAL A 1 381 ? -17.494 1.935 29.489 1.00 98.38 381 VAL A CA 1
ATOM 2776 C C . VAL A 1 381 ? -18.701 1.659 28.596 1.00 98.38 381 VAL A C 1
ATOM 2778 O O . VAL A 1 381 ? -18.802 2.220 27.505 1.00 98.38 381 VAL A O 1
ATOM 2781 N N . ARG A 1 382 ? -19.653 0.842 29.073 1.00 98.56 382 ARG A N 1
ATOM 2782 C CA . ARG A 1 382 ? -20.885 0.534 28.327 1.00 98.56 382 ARG A CA 1
ATOM 2783 C C . ARG A 1 382 ? -21.731 1.777 28.080 1.00 98.56 382 ARG A C 1
ATOM 2785 O O . ARG A 1 382 ? -22.218 1.971 26.971 1.00 98.56 382 ARG A O 1
ATOM 2792 N N . GLN A 1 383 ? -21.876 2.632 29.092 1.00 98.50 383 GLN A N 1
ATOM 2793 C CA . GLN A 1 383 ? -22.584 3.903 28.973 1.00 98.50 383 GLN A CA 1
ATOM 2794 C C . GLN A 1 383 ? -21.932 4.779 27.898 1.00 98.50 383 GLN A C 1
ATOM 2796 O O . GLN A 1 383 ? -22.618 5.205 26.969 1.00 98.50 383 GLN A O 1
ATOM 2801 N N . LYS A 1 384 ? -20.609 4.979 27.977 1.00 98.44 384 LYS A N 1
ATOM 2802 C CA . LYS A 1 384 ? -19.870 5.799 27.010 1.00 98.44 384 LYS A CA 1
ATOM 2803 C C . LYS A 1 384 ? -19.976 5.251 25.585 1.00 98.44 384 LYS A C 1
ATOM 2805 O O . LYS A 1 384 ? -20.104 6.017 24.634 1.00 98.44 384 LYS A O 1
ATOM 2810 N N . ALA A 1 385 ? -19.968 3.927 25.431 1.00 98.19 385 ALA A N 1
ATOM 2811 C CA . ALA A 1 385 ? -20.171 3.279 24.141 1.00 98.19 385 ALA A CA 1
ATOM 2812 C C . ALA A 1 385 ? -21.585 3.528 23.583 1.00 98.19 385 ALA A C 1
ATOM 2814 O O . ALA A 1 385 ? -21.725 3.804 22.393 1.00 98.19 385 ALA A O 1
ATOM 2815 N N . ALA A 1 386 ? -22.625 3.489 24.425 1.00 98.00 386 ALA A N 1
ATOM 2816 C CA . ALA A 1 386 ? -23.995 3.809 24.013 1.00 98.00 386 ALA A CA 1
ATOM 2817 C C . ALA A 1 386 ? -24.118 5.262 23.517 1.00 98.00 386 ALA A C 1
ATOM 2819 O O . ALA A 1 386 ? -24.680 5.498 22.448 1.00 98.00 386 ALA A O 1
ATOM 2820 N N . GLU A 1 387 ? -23.546 6.211 24.266 1.00 97.44 387 GLU A N 1
ATOM 2821 C CA . GLU A 1 387 ? -23.496 7.637 23.906 1.00 97.44 387 GLU A CA 1
ATOM 2822 C C . GLU A 1 387 ? -22.804 7.831 22.547 1.00 97.44 387 GLU A C 1
ATOM 2824 O O . GLU A 1 387 ? -23.387 8.401 21.625 1.00 97.44 387 GLU A O 1
ATOM 2829 N N . ALA A 1 388 ? -21.612 7.251 22.376 1.00 97.00 388 ALA A N 1
ATOM 2830 C CA . ALA A 1 388 ? -20.835 7.336 21.139 1.00 97.00 388 ALA A CA 1
ATOM 2831 C C . ALA A 1 388 ? -21.558 6.740 19.915 1.00 97.00 388 ALA A C 1
ATOM 2833 O O . ALA A 1 388 ? -21.396 7.219 18.787 1.00 97.00 388 ALA A O 1
ATOM 2834 N N . LEU A 1 389 ? -22.342 5.672 20.100 1.00 96.00 389 LEU A N 1
ATOM 2835 C CA . LEU A 1 389 ? -23.156 5.082 19.033 1.00 96.00 389 LEU A CA 1
ATOM 2836 C C . LEU A 1 389 ? -24.311 6.005 18.613 1.00 96.00 389 LEU A C 1
ATOM 2838 O O . LEU A 1 389 ? -24.601 6.087 17.415 1.00 96.00 389 LEU A O 1
ATOM 2842 N N . GLY A 1 390 ? -24.928 6.699 19.574 1.00 92.25 390 GLY A N 1
ATOM 2843 C CA . GLY A 1 390 ? -25.977 7.694 19.338 1.00 92.25 390 GLY A CA 1
ATOM 2844 C C . GLY A 1 390 ? -25.462 8.934 18.610 1.00 92.25 390 GLY A 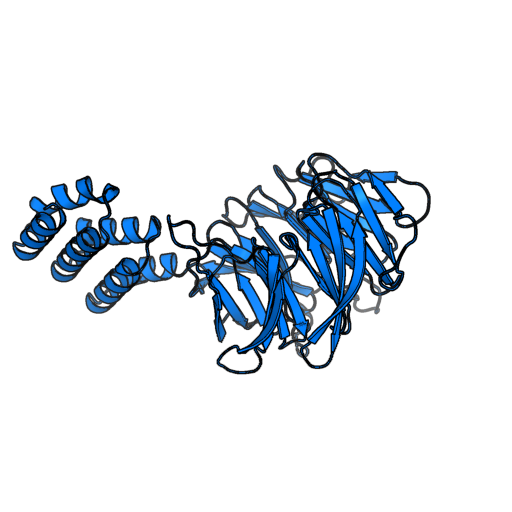C 1
ATOM 2845 O O . GLY A 1 390 ? -25.985 9.281 17.552 1.00 92.25 390 GLY A O 1
ATOM 2846 N N . GLU A 1 391 ? -24.388 9.548 19.117 1.00 90.69 391 GLU A N 1
ATOM 2847 C CA . GLU A 1 391 ? -23.756 10.741 18.525 1.00 90.69 391 GLU A CA 1
ATOM 2848 C C . GLU A 1 391 ? -23.294 10.502 17.081 1.00 90.69 391 GLU A C 1
ATOM 2850 O O . GLU A 1 391 ? -23.475 11.348 16.207 1.00 90.69 391 GLU A O 1
ATOM 2855 N N . GLY A 1 392 ? -22.749 9.313 16.803 1.00 83.31 392 GLY A N 1
ATOM 2856 C CA . GLY A 1 392 ? -22.328 8.922 15.458 1.00 83.31 392 GLY A CA 1
ATOM 2857 C C . GLY A 1 392 ? -23.478 8.635 14.484 1.00 83.31 392 GLY A C 1
ATOM 2858 O O . GLY A 1 392 ? -23.210 8.267 13.340 1.00 83.31 392 GLY A O 1
ATOM 2859 N N . LEU A 1 393 ? -24.743 8.738 14.922 1.00 77.31 393 LEU A N 1
ATOM 2860 C CA . LEU A 1 393 ? -25.956 8.424 14.152 1.00 77.31 393 LEU A CA 1
ATOM 2861 C C . LEU A 1 393 ? -25.889 7.054 13.457 1.00 77.31 393 LEU A C 1
ATOM 2863 O O . LEU A 1 393 ? -26.401 6.856 12.347 1.00 77.31 393 LEU A O 1
ATOM 2867 N N . ARG A 1 394 ? -25.254 6.075 14.114 1.00 82.06 394 ARG A N 1
ATOM 2868 C CA . ARG A 1 394 ? -24.963 4.760 13.535 1.00 82.06 394 ARG A CA 1
ATOM 2869 C C . ARG A 1 394 ? -26.231 3.908 13.494 1.00 82.06 394 ARG A C 1
ATOM 2871 O O . ARG A 1 394 ? -26.477 3.070 14.356 1.00 82.06 394 ARG A O 1
ATOM 2878 N N . ARG A 1 395 ? -27.060 4.093 12.458 1.00 85.94 395 ARG A N 1
ATOM 2879 C CA . ARG A 1 395 ? -28.365 3.407 12.307 1.00 85.94 395 ARG A CA 1
ATOM 2880 C C . ARG A 1 395 ? -28.270 1.882 12.423 1.00 85.94 395 ARG A C 1
ATOM 2882 O O . ARG A 1 395 ? -29.188 1.262 12.960 1.00 85.94 395 ARG A O 1
ATOM 2889 N N . ARG A 1 396 ? -27.164 1.289 11.954 1.00 92.00 396 ARG A N 1
ATOM 2890 C CA . ARG A 1 396 ? -26.885 -0.156 12.047 1.00 92.00 396 ARG A CA 1
ATOM 2891 C C . ARG A 1 396 ? -26.744 -0.656 13.492 1.00 92.00 396 ARG A C 1
ATOM 2893 O O . ARG A 1 396 ? -27.005 -1.827 13.725 1.00 92.00 396 ARG A O 1
ATOM 2900 N N . SER A 1 397 ? -26.460 0.225 14.453 1.00 95.38 397 SER A N 1
ATOM 2901 C CA . SER A 1 397 ? -26.302 -0.100 15.879 1.00 95.38 397 SER A CA 1
ATOM 2902 C C . SER A 1 397 ? -27.600 -0.081 16.681 1.00 95.38 397 SER A C 1
ATOM 2904 O O . SER A 1 397 ? -27.603 -0.423 17.863 1.00 95.38 397 SER A O 1
ATOM 2906 N N . ARG A 1 398 ? -28.737 0.261 16.058 1.00 95.44 398 ARG A N 1
ATOM 2907 C CA . ARG A 1 398 ? -30.058 0.229 16.712 1.00 95.44 398 ARG A CA 1
ATOM 2908 C C . ARG A 1 398 ? -30.380 -1.109 17.402 1.00 95.44 398 ARG A C 1
ATOM 2910 O O . ARG A 1 398 ? -30.943 -1.053 18.493 1.00 95.44 398 ARG A O 1
ATOM 2917 N N . PRO A 1 399 ? -30.059 -2.296 16.844 1.00 97.19 399 PRO A N 1
ATOM 2918 C CA . PRO A 1 399 ? -30.263 -3.563 17.548 1.00 97.19 399 PRO A CA 1
ATOM 2919 C C . PRO A 1 399 ? -29.461 -3.659 18.854 1.00 97.19 399 PRO A C 1
ATOM 2921 O O . PRO A 1 399 ? -30.032 -4.019 19.881 1.00 97.19 399 PRO A O 1
ATOM 2924 N N . ALA A 1 400 ? -28.181 -3.271 18.840 1.00 97.00 400 ALA A N 1
ATOM 2925 C CA . ALA A 1 400 ? -27.327 -3.273 20.029 1.00 97.00 400 ALA A CA 1
ATOM 2926 C C . ALA A 1 400 ? -27.828 -2.279 21.093 1.00 97.00 400 ALA A C 1
ATOM 2928 O O . ALA A 1 400 ? -27.946 -2.628 22.266 1.00 97.00 400 ALA A O 1
ATOM 2929 N N . LEU A 1 401 ? -28.223 -1.072 20.676 1.00 97.62 401 LEU A N 1
ATOM 2930 C CA . LEU A 1 401 ? -28.802 -0.061 21.567 1.00 97.62 401 LEU A CA 1
ATOM 2931 C C . LEU A 1 401 ? -30.129 -0.525 22.191 1.00 97.62 401 LEU A C 1
ATOM 2933 O O . LEU A 1 401 ? -30.358 -0.324 23.379 1.00 97.62 401 LEU A O 1
ATOM 2937 N N . ARG A 1 402 ? -30.996 -1.207 21.430 1.00 97.75 402 ARG A N 1
ATOM 2938 C CA . ARG A 1 402 ? -32.238 -1.788 21.974 1.00 97.75 402 ARG A CA 1
ATOM 2939 C C . ARG A 1 402 ? -31.961 -2.875 23.005 1.00 97.75 402 ARG A C 1
ATOM 2941 O O . ARG A 1 402 ? -32.651 -2.920 24.018 1.00 97.75 402 ARG A O 1
ATOM 2948 N N . ALA A 1 403 ? -30.960 -3.724 22.773 1.00 97.62 403 ALA A N 1
ATOM 2949 C CA . ALA A 1 403 ? -30.550 -4.723 23.758 1.00 97.62 403 ALA A CA 1
ATOM 2950 C C . ALA A 1 403 ? -30.069 -4.058 25.063 1.00 97.62 403 ALA A C 1
ATOM 2952 O O . ALA A 1 403 ? -30.446 -4.488 26.154 1.00 97.62 403 ALA A O 1
ATOM 2953 N N . ALA A 1 404 ? -29.330 -2.949 24.959 1.00 97.62 404 ALA A N 1
ATOM 2954 C CA . ALA A 1 404 ? -28.831 -2.185 26.102 1.00 97.62 404 ALA A CA 1
ATOM 2955 C C . ALA A 1 404 ? -29.923 -1.499 26.950 1.00 97.62 404 ALA A C 1
ATOM 2957 O O . ALA A 1 404 ? -29.669 -1.147 28.102 1.00 97.62 404 ALA A O 1
ATOM 2958 N N . LEU A 1 405 ? -31.165 -1.379 26.462 1.00 97.88 405 LEU A N 1
ATOM 2959 C CA . LEU A 1 405 ? -32.301 -0.944 27.293 1.00 97.88 405 LEU A CA 1
ATOM 2960 C C . LEU A 1 405 ? -32.610 -1.921 28.438 1.00 97.88 405 LEU A C 1
ATOM 2962 O O . LEU A 1 405 ? -33.293 -1.547 29.386 1.00 97.88 405 LEU A O 1
ATOM 2966 N N . SER A 1 406 ? -32.101 -3.153 28.369 1.00 97.31 406 SER A N 1
ATOM 2967 C CA . SER A 1 406 ? -32.206 -4.150 29.441 1.00 97.31 406 SER A CA 1
ATOM 2968 C C . SER A 1 406 ? -30.944 -4.237 30.312 1.00 97.31 406 SER A C 1
ATOM 2970 O O . SER A 1 406 ? -30.830 -5.159 31.117 1.00 97.31 406 SER A O 1
ATOM 2972 N N . ASP A 1 407 ? -29.988 -3.305 30.178 1.00 98.25 407 ASP A N 1
ATOM 2973 C CA . ASP A 1 407 ? -28.755 -3.319 30.976 1.00 98.25 407 ASP A CA 1
ATOM 2974 C C . ASP A 1 407 ? -29.064 -3.247 32.486 1.00 98.25 407 ASP A C 1
ATOM 2976 O O . ASP A 1 407 ? -29.937 -2.471 32.904 1.00 98.25 407 ASP A O 1
ATOM 2980 N N . PRO A 1 408 ? -28.352 -4.000 33.350 1.00 97.31 408 PRO A N 1
ATOM 2981 C CA . PRO A 1 408 ? -28.570 -3.957 34.797 1.00 97.31 408 PRO A CA 1
ATOM 2982 C C . PRO A 1 408 ? -28.366 -2.563 35.412 1.00 97.31 408 PRO A C 1
ATOM 2984 O O . PRO A 1 408 ? -28.939 -2.260 36.462 1.00 97.31 408 PRO A O 1
ATOM 2987 N N . LYS A 1 409 ? -27.568 -1.688 34.793 1.00 98.31 409 LYS A N 1
ATOM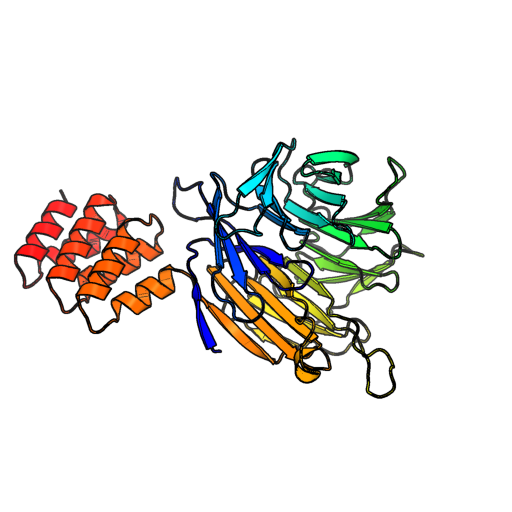 2988 C CA . LYS A 1 409 ? -27.229 -0.364 35.323 1.00 98.31 409 LYS A CA 1
ATOM 2989 C C . LYS A 1 409 ? -28.063 0.730 34.660 1.00 98.31 409 LYS A C 1
ATOM 2991 O O . LYS A 1 409 ? -28.089 0.884 33.444 1.00 98.31 409 LYS A O 1
ATOM 2996 N N . ALA A 1 410 ? -28.724 1.532 35.498 1.00 98.12 410 ALA A N 1
ATOM 2997 C CA . ALA A 1 410 ? -29.618 2.601 35.053 1.00 98.12 410 ALA A CA 1
ATOM 2998 C C . ALA A 1 410 ? -28.961 3.641 34.118 1.00 98.12 410 ALA A C 1
ATOM 3000 O O . ALA A 1 410 ? -29.608 3.987 33.130 1.00 98.12 410 ALA A O 1
ATOM 3001 N N . PRO A 1 411 ? -27.707 4.093 34.345 1.00 98.19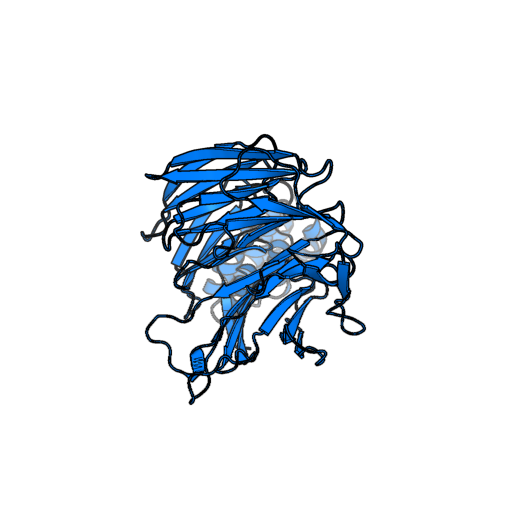 411 PRO A N 1
ATOM 3002 C CA . PRO A 1 411 ? -27.059 5.051 33.445 1.00 98.19 411 PRO A CA 1
ATOM 3003 C C . PRO A 1 411 ? -26.881 4.523 32.015 1.00 98.19 411 PRO A C 1
ATOM 3005 O O . PRO A 1 411 ? -27.109 5.256 31.059 1.00 98.19 411 PRO A O 1
ATOM 3008 N N . VAL A 1 412 ? -26.570 3.231 31.858 1.00 98.38 412 VAL A N 1
ATOM 3009 C CA . VAL A 1 412 ? -26.412 2.595 30.538 1.00 98.38 412 VAL A CA 1
ATOM 3010 C C . VAL A 1 412 ? -27.748 2.554 29.798 1.00 98.38 412 VAL A C 1
ATOM 3012 O O . VAL A 1 412 ? -27.815 2.923 28.628 1.00 98.38 412 VAL A O 1
ATOM 3015 N N . ARG A 1 413 ? -28.836 2.180 30.489 1.00 98.44 413 ARG A N 1
ATOM 3016 C CA . ARG A 1 413 ? -30.187 2.187 29.902 1.00 98.44 413 ARG A CA 1
ATOM 3017 C C . ARG A 1 413 ? -30.610 3.585 29.454 1.00 98.44 413 ARG A C 1
ATOM 3019 O O . ARG A 1 413 ? -31.200 3.725 28.388 1.00 98.44 413 ARG A O 1
ATOM 3026 N N . ALA A 1 414 ? -30.318 4.604 30.264 1.00 98.19 414 ALA A N 1
ATOM 3027 C CA . ALA A 1 414 ? -30.637 5.993 29.944 1.00 98.19 414 ALA A CA 1
ATOM 3028 C C . ALA A 1 414 ? -29.878 6.471 28.697 1.00 98.19 414 ALA A C 1
ATOM 3030 O O . ALA A 1 414 ? -30.494 7.028 27.791 1.00 98.19 414 ALA A O 1
ATOM 3031 N N . ALA A 1 415 ? -28.575 6.183 28.614 1.00 97.94 415 ALA A N 1
ATOM 3032 C CA . ALA A 1 415 ? -27.762 6.497 27.442 1.00 97.94 415 ALA A CA 1
ATOM 3033 C C . ALA A 1 415 ? -28.246 5.761 26.181 1.00 97.94 415 ALA A C 1
ATOM 3035 O O . ALA A 1 415 ? -28.373 6.366 25.120 1.00 97.94 415 ALA A O 1
ATOM 3036 N N . ALA A 1 416 ? -28.590 4.475 26.297 1.00 97.56 416 ALA A N 1
ATOM 3037 C CA . ALA A 1 416 ? -29.129 3.694 25.187 1.00 97.56 416 ALA A CA 1
ATOM 3038 C C . ALA A 1 416 ? -30.481 4.230 24.687 1.00 97.56 416 ALA A C 1
ATOM 3040 O O . ALA A 1 416 ? -30.716 4.271 23.481 1.00 97.56 416 ALA A O 1
ATOM 3041 N N . LEU A 1 417 ? -31.358 4.665 25.599 1.00 97.62 417 LEU A N 1
ATOM 3042 C CA . LEU A 1 417 ? -32.625 5.301 25.245 1.00 97.62 417 LEU A CA 1
ATOM 3043 C C . LEU A 1 417 ? -32.392 6.626 24.514 1.00 97.62 417 LEU A C 1
ATOM 3045 O O . LEU A 1 417 ? -32.970 6.823 23.450 1.00 97.62 417 LEU A O 1
ATOM 3049 N N . ALA A 1 418 ? -31.517 7.485 25.044 1.00 96.31 418 ALA A N 1
ATOM 3050 C CA . ALA A 1 418 ? -31.171 8.764 24.426 1.00 96.31 418 ALA A CA 1
ATOM 3051 C C . ALA A 1 418 ? -30.538 8.595 23.035 1.00 96.31 418 ALA A C 1
ATOM 3053 O O . ALA A 1 418 ? -30.807 9.379 22.138 1.00 96.31 418 ALA A O 1
ATOM 3054 N N . ALA A 1 419 ? -29.741 7.545 22.826 1.00 95.44 419 ALA A N 1
ATOM 3055 C CA . ALA A 1 419 ? -29.148 7.229 21.527 1.00 95.44 419 ALA A CA 1
ATOM 3056 C C . ALA A 1 419 ? -30.158 6.682 20.492 1.00 95.44 419 ALA A C 1
ATOM 3058 O O . ALA A 1 419 ? -29.849 6.610 19.300 1.00 95.44 419 ALA A O 1
ATOM 3059 N N . LEU A 1 420 ? -31.341 6.233 20.931 1.00 94.25 420 LEU A N 1
ATOM 3060 C CA . LEU A 1 420 ? -32.407 5.718 20.063 1.00 94.25 420 LEU A CA 1
ATOM 3061 C C . LEU A 1 420 ? -33.442 6.779 19.672 1.00 94.25 420 LEU A C 1
ATOM 3063 O O . LEU A 1 420 ? -34.133 6.574 18.666 1.00 94.25 420 LEU A O 1
ATOM 3067 N N . THR A 1 421 ? -33.566 7.839 20.472 1.00 87.06 421 THR A N 1
ATOM 3068 C CA . THR A 1 421 ? -34.409 9.018 20.222 1.00 87.06 421 THR A CA 1
ATOM 3069 C C . THR A 1 421 ? -33.685 10.010 19.333 1.00 87.06 421 THR A C 1
ATOM 3071 O O . THR A 1 421 ? -34.306 10.453 18.342 1.00 87.06 421 THR A O 1
#